Protein AF-0000000070046207 (afdb_homodimer)

InterPro domains:
  IPR000730 Proliferating cell nuclear antigen, PCNA [PR00339] (9-28)
  IPR000730 Proliferating cell nuclear antigen, PCNA [PR00339] (33-51)
  IPR000730 Proliferating cell nuclear antigen, PCNA [PR00339] (55-79)
  IPR000730 Proliferating cell nuclear antigen, PCNA [PR00339] (268-285)
  IPR000730 Proliferating cell nuclear antigen, PCNA [PTHR11352] (1-287)
  IPR000730 Proliferating cell nuclear antigen, PCNA [TIGR00590] (1-286)
  IPR022648 Proliferating cell nuclear antigen, PCNA, N-terminal [PF00705] (1-131)
  IPR022649 Proliferating cell nuclear antigen, PCNA, C-terminal [PF02747] (138-240)
  IPR046938 DNA clamp superfamily [SSF55979] (6-133)
  IPR046938 DNA clamp superfamily [SSF55979] (135-286)

Secondary structure (DSSP, 8-state):
-EEEEEEHHHHHHHHHHHHTT-SEEEEEEETTEEEEEEE-TTSSEEEEEEEEGGG-SEEEESS-EEEEEEHHHHHHHTTT--STT-EEEEEE---S-TT-GGGGEEEEEEE-TTT--EEEEEEE-B----------SS---SEEEEEEHHHHHHHHHHHHHH-SEEEEEE-SS-EEEEEE-SSEEEEEEE--SEEEESS-EEEEEEHHHHHHHGGGGGG-SEEEEEE-TTS-EEEEEE---HHHHHHHHHHHHHS-GGG-S--TTS-GGG--EEEEEEPPP------/-EEEEEEHHHHHHHHHHHHTT-SEEEEEEETTEEEEEEE-TTSSEEEEEEEEGGG-SEEEESS-EEEEEEHHHHHHHTTT--STT-EEEEEE---S-TT-GGGGEEEEEEE-TTT--EEEEEEE-B----------SS---SEEEEEEHHHHHHHHHHHHTT-SEEEEEE-SS-EEEEEE-SS-EEEEEE--SEEEESS-EEEEEEHHHHHHHGGGGGG-SEEEEEE-TTS-EEEEEE---HHHHHHHHHHHHHS-GGG-S--TTS-GGG--EEEEEEPPP------

Solvent-accessible surface area (backbone atoms only — not comparable to full-atom values): 30638 Å² total; per-residue (Å²): 69,39,39,36,27,34,48,28,46,61,53,50,52,52,45,60,44,41,49,81,51,40,56,70,47,50,39,40,36,33,82,64,28,40,35,35,66,49,57,27,93,81,65,56,36,37,40,39,37,35,39,24,49,83,64,30,85,39,75,46,34,78,52,73,45,76,47,17,36,45,38,66,58,51,51,61,70,45,63,82,57,82,44,80,79,19,43,30,37,41,36,31,56,55,52,91,62,83,82,42,76,63,50,38,37,39,38,38,38,35,45,40,78,86,80,66,47,74,47,80,44,77,44,70,49,46,91,59,84,82,73,89,72,86,68,79,82,84,72,86,46,33,23,38,37,31,36,50,16,60,60,51,33,52,50,45,51,55,37,41,75,45,17,70,40,34,35,44,32,39,41,82,76,40,39,33,43,32,22,62,32,96,54,42,31,44,32,39,42,37,70,52,76,38,72,50,43,85,43,68,46,75,46,36,31,56,25,66,55,54,49,52,59,38,56,45,29,84,61,21,71,43,30,37,41,30,38,36,91,98,45,50,33,35,42,37,30,58,53,67,47,68,73,55,48,54,53,52,56,55,45,54,79,68,50,77,74,77,68,73,53,75,66,73,80,59,56,84,85,64,52,23,32,45,33,35,35,37,54,57,58,74,77,77,76,76,126,72,38,37,36,27,34,50,27,46,60,54,48,52,53,45,60,41,40,51,80,51,39,56,70,46,51,40,40,35,32,81,65,27,41,34,35,68,48,56,27,91,82,66,58,36,36,42,38,37,34,39,23,50,83,63,33,86,38,75,47,34,79,52,75,45,75,45,17,36,45,39,65,60,53,50,62,70,45,61,83,58,82,45,80,83,21,46,31,36,41,35,31,57,55,50,91,60,82,81,42,74,62,47,37,33,40,36,36,38,36,50,42,84,85,80,68,26,38,36,45,31,38,35,52,51,45,91,60,83,81,72,90,71,86,69,80,82,86,73,85,47,33,23,36,37,30,36,51,16,61,61,52,36,52,49,46,50,55,37,42,75,46,14,70,40,32,37,45,33,38,43,81,78,41,38,33,45,32,23,61,30,96,87,50,69,52,71,48,80,42,78,48,74,39,75,50,44,83,44,70,46,77,45,37,31,56,23,68,56,54,47,52,59,39,54,48,29,83,61,20,70,45,31,38,40,30,40,37,93,96,44,50,33,35,42,36,31,56,52,67,47,67,71,56,50,52,51,52,54,53,46,55,75,70,46,81,75,79,70,73,55,78,67,72,81,60,54,82,85,63,51,24,32,45,33,38,34,37,56,57,59,77,75,78,76,77,123

Structure (mmCIF, N/CA/C/O backbone):
data_AF-0000000070046207-model_v1
#
loop_
_entity.id
_entity.type
_entity.pdbx_description
1 polymer 'Proliferating cell nuclear antigen'
#
loop_
_atom_site.group_PDB
_atom_site.id
_atom_site.type_symbol
_atom_site.label_atom_id
_atom_site.label_alt_id
_atom_site.label_comp_id
_atom_site.label_asym_id
_atom_site.label_entity_id
_atom_site.label_seq_id
_atom_site.pdbx_PDB_ins_code
_atom_site.Cartn_x
_atom_site.Cartn_y
_atom_site.Cartn_z
_atom_site.occupancy
_atom_site.B_iso_or_equiv
_atom_site.auth_seq_id
_atom_site.auth_comp_id
_atom_site.auth_asym_id
_atom_site.auth_atom_id
_atom_site.pdbx_PDB_model_num
ATOM 1 N N . MET A 1 1 ? 5.633 -36.545 -32.681 1 88.09 1 MET A N 1
ATOM 2 C CA . MET A 1 1 ? 5.521 -35.137 -33.049 1 88.09 1 MET A CA 1
ATOM 3 C C . MET A 1 1 ? 4.69 -34.371 -32.025 1 88.09 1 MET A C 1
ATOM 5 O O . MET A 1 1 ? 3.657 -34.862 -31.566 1 88.09 1 MET A O 1
ATOM 9 N N . PHE A 1 2 ? 5.173 -33.368 -31.569 1 94.48 2 PHE A N 1
ATOM 10 C CA . PHE A 1 2 ? 4.477 -32.454 -30.672 1 94.48 2 PHE A CA 1
ATOM 11 C C . PHE A 1 2 ? 4.266 -31.099 -31.337 1 94.48 2 PHE A C 1
ATOM 13 O O . PHE A 1 2 ? 5.202 -30.523 -31.894 1 94.48 2 PHE A O 1
ATOM 20 N N . GLU A 1 3 ? 2.997 -30.637 -31.349 1 96.71 3 GLU A N 1
ATOM 21 C CA . GLU A 1 3 ? 2.682 -29.296 -31.835 1 96.71 3 GLU A CA 1
ATOM 22 C C . GLU A 1 3 ? 1.488 -28.706 -31.09 1 96.71 3 GLU A C 1
ATOM 24 O O . GLU A 1 3 ? 0.528 -29.416 -30.784 1 96.71 3 GLU A O 1
ATOM 29 N N . CYS A 1 4 ? 1.61 -27.428 -30.824 1 97.51 4 CYS A N 1
ATOM 30 C CA . CYS A 1 4 ? 0.464 -26.761 -30.217 1 97.51 4 CYS A CA 1
ATOM 31 C C . CYS A 1 4 ? 0.478 -25.267 -30.52 1 97.51 4 CYS A C 1
ATOM 33 O O . CYS A 1 4 ? 1.498 -24.727 -30.953 1 97.51 4 CYS A O 1
ATOM 35 N N . THR A 1 5 ? -0.687 -24.628 -30.421 1 97.65 5 THR A N 1
ATOM 36 C CA . THR A 1 5 ? -0.874 -23.186 -30.54 1 97.65 5 THR A CA 1
ATOM 37 C C . THR A 1 5 ? -1.544 -22.623 -29.29 1 97.65 5 THR A C 1
ATOM 39 O O . THR A 1 5 ? -2.59 -23.117 -28.863 1 97.65 5 THR A O 1
ATOM 42 N N . ILE A 1 6 ? -0.882 -21.631 -28.72 1 97.01 6 ILE A N 1
ATOM 43 C CA . ILE A 1 6 ? -1.389 -21.079 -27.469 1 97.01 6 ILE A CA 1
ATOM 44 C C . ILE A 1 6 ? -1.374 -19.553 -27.534 1 97.01 6 ILE A C 1
ATOM 46 O O . ILE A 1 6 ? -0.633 -18.967 -28.327 1 97.01 6 ILE A O 1
ATOM 50 N N . GLU A 1 7 ? -2.175 -18.946 -26.728 1 95.91 7 GLU A N 1
ATOM 51 C CA . GLU A 1 7 ? -2.127 -17.493 -26.598 1 95.91 7 GLU A CA 1
ATOM 52 C C . GLU A 1 7 ? -0.784 -17.033 -26.038 1 95.91 7 GLU A C 1
ATOM 54 O O . GLU A 1 7 ? -0.375 -17.465 -24.959 1 95.91 7 GLU A O 1
ATOM 59 N N . GLY A 1 8 ? -0.175 -16.125 -26.714 1 96.64 8 GLY A N 1
ATOM 60 C CA . GLY A 1 8 ? 1.199 -15.746 -26.429 1 96.64 8 GLY A CA 1
ATOM 61 C C . GLY A 1 8 ? 1.369 -15.097 -25.068 1 96.64 8 GLY A C 1
ATOM 62 O O . GLY A 1 8 ? 2.301 -15.424 -24.33 1 96.64 8 GLY A O 1
ATOM 63 N N . LEU A 1 9 ? 0.496 -14.158 -24.757 1 96.16 9 LEU A N 1
ATOM 64 C CA . LEU A 1 9 ? 0.615 -13.449 -23.487 1 96.16 9 LEU A CA 1
ATOM 65 C C . LEU A 1 9 ? 0.421 -14.402 -22.313 1 96.16 9 LEU A C 1
ATOM 67 O O . LEU A 1 9 ? 1.082 -14.265 -21.281 1 96.16 9 LEU A O 1
ATOM 71 N N . LEU A 1 10 ? -0.532 -15.336 -22.485 1 96.53 10 LEU A N 1
ATOM 72 C CA . LEU A 1 10 ? -0.74 -16.344 -21.451 1 96.53 10 LEU A CA 1
ATOM 73 C C . LEU A 1 10 ? 0.538 -17.136 -21.198 1 96.53 10 LEU A C 1
ATOM 75 O O . LEU A 1 10 ? 0.968 -17.28 -20.051 1 96.53 10 LEU A O 1
ATOM 79 N N . LEU A 1 11 ? 1.121 -17.591 -22.23 1 97.47 11 LEU A N 1
ATOM 80 C CA . LEU A 1 11 ? 2.347 -18.374 -22.118 1 97.47 11 LEU A CA 1
ATOM 81 C C . LEU A 1 11 ? 3.472 -17.538 -21.518 1 97.47 11 LEU A C 1
ATOM 83 O O . LEU A 1 11 ? 4.18 -17.997 -20.618 1 97.47 11 LEU A O 1
ATOM 87 N N . LYS A 1 12 ? 3.627 -16.383 -22.011 1 97.67 12 LYS A N 1
ATOM 88 C CA . LYS A 1 12 ? 4.687 -15.497 -21.538 1 97.67 12 LYS A CA 1
ATOM 89 C C . LYS A 1 12 ? 4.54 -15.211 -20.046 1 97.67 12 LYS A C 1
ATOM 91 O O . LYS A 1 12 ? 5.502 -15.338 -19.286 1 97.67 12 LYS A O 1
ATOM 96 N N . ARG A 1 13 ? 3.367 -14.848 -19.625 1 97.41 13 ARG A N 1
ATOM 97 C CA . ARG A 1 13 ? 3.118 -14.534 -18.222 1 97.41 13 ARG A CA 1
ATOM 98 C C . ARG A 1 13 ? 3.326 -15.761 -17.341 1 97.41 13 ARG A C 1
ATOM 100 O O . ARG A 1 13 ? 3.829 -15.649 -16.221 1 97.41 13 ARG A O 1
ATOM 107 N N . LEU A 1 14 ? 2.897 -16.872 -17.836 1 97.63 14 LEU A N 1
ATOM 108 C CA . LEU A 1 14 ? 3.12 -18.114 -17.105 1 97.63 14 LEU A CA 1
ATOM 109 C C . LEU A 1 14 ? 4.608 -18.341 -16.86 1 97.63 14 LEU A C 1
ATOM 111 O O . LEU A 1 14 ? 5.018 -18.636 -15.735 1 97.63 14 LEU A O 1
ATOM 115 N N . MET A 1 15 ? 5.422 -18.141 -17.846 1 97.53 15 MET A N 1
ATOM 116 C CA . MET A 1 15 ? 6.863 -18.337 -17.714 1 97.53 15 MET A CA 1
ATOM 117 C C . MET A 1 15 ? 7.472 -17.288 -16.789 1 97.53 15 MET A C 1
ATOM 119 O O . MET A 1 15 ? 8.406 -17.582 -16.041 1 97.53 15 MET A O 1
ATOM 123 N N . GLU A 1 16 ? 6.97 -16.099 -16.885 1 97.45 16 GLU A N 1
ATOM 124 C CA . GLU A 1 16 ? 7.441 -15.041 -15.996 1 97.45 16 GLU A CA 1
ATOM 125 C C . GLU A 1 16 ? 7.201 -15.403 -14.533 1 97.45 16 GLU A C 1
ATOM 127 O O . GLU A 1 16 ? 8.021 -15.088 -13.668 1 97.45 16 GLU A O 1
ATOM 132 N N . CYS A 1 17 ? 6.082 -16.028 -14.239 1 96.79 17 CYS A N 1
ATOM 133 C CA . CYS A 1 17 ? 5.765 -16.453 -12.88 1 96.79 17 CYS A CA 1
ATOM 134 C C . CYS A 1 17 ? 6.717 -17.548 -12.415 1 96.79 17 CYS A C 1
ATOM 136 O O . CYS A 1 17 ? 7.078 -17.604 -11.238 1 96.79 17 CYS A O 1
ATOM 138 N N . LEU A 1 18 ? 7.144 -18.365 -13.342 1 96.34 18 LEU A N 1
ATOM 139 C CA . LEU A 1 18 ? 7.969 -19.519 -13.001 1 96.34 18 LEU A CA 1
ATOM 140 C C . LEU A 1 18 ? 9.421 -19.104 -12.784 1 96.34 18 LEU A C 1
ATOM 142 O O . LEU A 1 18 ? 10.132 -19.715 -11.983 1 96.34 18 LEU A O 1
ATOM 146 N N . LYS A 1 19 ? 9.838 -18.08 -13.476 1 95.22 19 LYS A N 1
ATOM 147 C CA . LYS A 1 19 ? 11.246 -17.696 -13.495 1 95.22 19 LYS A CA 1
ATOM 148 C C . LYS A 1 19 ? 11.739 -17.344 -12.095 1 95.22 19 LYS A C 1
ATOM 150 O O . LYS A 1 19 ? 12.935 -17.441 -11.809 1 95.22 19 LYS A O 1
ATOM 155 N N . GLU A 1 20 ? 10.8 -16.952 -11.278 1 88.31 20 GLU A N 1
ATOM 156 C CA . GLU A 1 20 ? 11.164 -16.55 -9.922 1 88.31 20 GLU A CA 1
ATOM 157 C C . GLU A 1 20 ? 11.51 -17.762 -9.062 1 88.31 20 GLU A C 1
ATOM 159 O O . GLU A 1 20 ? 12.218 -17.637 -8.061 1 88.31 20 GLU A O 1
ATOM 164 N N . MET A 1 21 ? 11.139 -18.953 -9.475 1 91.9 21 MET A N 1
ATOM 165 C CA . MET A 1 21 ? 11.25 -20.135 -8.626 1 91.9 21 MET A CA 1
ATOM 166 C C . MET A 1 21 ? 12.172 -21.173 -9.256 1 91.9 21 MET A C 1
ATOM 168 O O . MET A 1 21 ? 12.916 -21.858 -8.551 1 91.9 21 MET A O 1
ATOM 172 N N . VAL A 1 22 ? 12.098 -21.261 -10.594 1 93.87 22 VAL A N 1
ATOM 173 C CA . VAL A 1 22 ? 12.84 -22.325 -11.262 1 93.87 22 VAL A CA 1
ATOM 174 C C . VAL A 1 22 ? 13.543 -21.768 -12.498 1 93.87 22 VAL A C 1
ATOM 176 O O . VAL A 1 22 ? 13.067 -20.809 -13.111 1 93.87 22 VAL A O 1
ATOM 179 N N . THR A 1 23 ? 14.613 -22.428 -12.83 1 95.15 23 THR A N 1
ATOM 180 C CA . THR A 1 23 ? 15.363 -22.017 -14.012 1 95.15 23 THR A CA 1
ATOM 181 C C . THR A 1 23 ? 15.138 -22.994 -15.162 1 95.15 23 THR A C 1
ATOM 183 O O . THR A 1 23 ? 14.753 -22.589 -16.261 1 95.15 23 THR A O 1
ATOM 186 N N . ASP A 1 24 ? 15.386 -24.299 -14.888 1 95.49 24 ASP A N 1
ATOM 187 C CA . ASP A 1 24 ? 15.219 -25.359 -15.878 1 95.49 24 ASP A CA 1
ATOM 188 C C . ASP A 1 24 ? 14.101 -26.317 -15.473 1 95.49 24 ASP A C 1
ATOM 190 O O . ASP A 1 24 ? 14.014 -26.723 -14.312 1 95.49 24 ASP A O 1
ATOM 194 N N . VAL A 1 25 ? 13.284 -26.629 -16.453 1 94.84 25 VAL A N 1
ATOM 195 C CA . VAL A 1 25 ? 12.142 -27.479 -16.134 1 94.84 25 VAL A CA 1
ATOM 196 C C . VAL A 1 25 ? 11.918 -28.488 -17.257 1 94.84 25 VAL A C 1
ATOM 198 O O . VAL A 1 25 ? 12.405 -28.301 -18.375 1 94.84 25 VAL A O 1
ATOM 201 N N . ASN A 1 26 ? 11.165 -29.561 -16.935 1 94.53 26 ASN A N 1
ATOM 202 C CA . ASN A 1 26 ? 10.673 -30.517 -17.921 1 94.53 26 ASN A CA 1
ATOM 203 C C . ASN A 1 26 ? 9.184 -30.325 -18.194 1 94.53 26 ASN A C 1
ATOM 205 O O . ASN A 1 26 ? 8.369 -30.362 -17.271 1 94.53 26 ASN A O 1
ATOM 209 N N . LEU A 1 27 ? 8.891 -30.078 -19.401 1 95.15 27 LEU A N 1
ATOM 210 C CA . LEU A 1 27 ? 7.495 -30.139 -19.821 1 95.15 27 LEU A CA 1
ATOM 211 C C . LEU A 1 27 ? 7.115 -31.555 -20.239 1 95.15 27 LEU A C 1
ATOM 213 O O . LEU A 1 27 ? 7.736 -32.13 -21.136 1 95.15 27 LEU A O 1
ATOM 217 N N . VAL A 1 28 ? 6.132 -32.046 -19.595 1 94.69 28 VAL A N 1
ATOM 218 C CA . VAL A 1 28 ? 5.627 -33.365 -19.961 1 94.69 28 VAL A CA 1
ATOM 219 C C . VAL A 1 28 ? 4.381 -33.218 -20.832 1 94.69 28 VAL A C 1
ATOM 221 O O . VAL A 1 28 ? 3.36 -32.692 -20.382 1 94.69 28 VAL A O 1
ATOM 224 N N . CYS A 1 29 ? 4.47 -33.736 -22.078 1 95.69 29 CYS A N 1
ATOM 225 C CA . CYS A 1 29 ? 3.389 -33.579 -23.045 1 95.69 29 CYS A CA 1
ATOM 226 C C . CYS A 1 29 ? 2.786 -34.93 -23.413 1 95.69 29 CYS A C 1
ATOM 228 O O . CYS A 1 29 ? 3.514 -35.899 -23.634 1 95.69 29 CYS A O 1
ATOM 230 N N . ASN A 1 30 ? 1.501 -34.977 -23.422 1 96.04 30 ASN A N 1
ATOM 231 C CA . ASN A 1 30 ? 0.772 -36.149 -23.896 1 96.04 30 ASN A CA 1
ATOM 232 C C . ASN A 1 30 ? -0.543 -35.759 -24.563 1 96.04 30 ASN A C 1
ATOM 234 O O . ASN A 1 30 ? -0.773 -34.583 -24.853 1 96.04 30 ASN A O 1
ATOM 238 N N . ALA A 1 31 ? -1.37 -36.755 -24.842 1 95.43 31 ALA A N 1
ATOM 239 C CA . ALA A 1 31 ? -2.599 -36.514 -25.592 1 95.43 31 ALA A CA 1
ATOM 240 C C . ALA A 1 31 ? -3.549 -35.608 -24.814 1 95.43 31 ALA A C 1
ATOM 242 O O . ALA A 1 31 ? -4.432 -34.976 -25.398 1 95.43 31 ALA A O 1
ATOM 243 N N . SER A 1 32 ? -3.33 -35.5 -23.498 1 94.92 32 SER A N 1
ATOM 244 C CA . SER A 1 32 ? -4.281 -34.782 -22.656 1 94.92 32 SER A CA 1
ATOM 245 C C . SER A 1 32 ? -3.819 -33.352 -22.395 1 94.92 32 SER A C 1
ATOM 247 O O . SER A 1 32 ? -4.584 -32.53 -21.887 1 94.92 32 SER A O 1
ATOM 249 N N . GLY A 1 33 ? -2.562 -33.088 -22.702 1 96.92 33 GLY A N 1
ATOM 250 C CA . GLY A 1 33 ? -2.07 -31.735 -22.498 1 96.92 33 GLY A CA 1
ATOM 251 C C . GLY A 1 33 ? -0.634 -31.688 -22.012 1 96.92 33 GLY A C 1
ATOM 252 O O . GLY A 1 33 ? 0.157 -32.584 -22.312 1 96.92 33 GLY A O 1
ATOM 253 N N . ILE A 1 34 ? -0.269 -30.614 -21.369 1 97.01 34 ILE A N 1
ATOM 254 C CA . ILE A 1 34 ? 1.096 -30.377 -20.912 1 97.01 34 ILE A CA 1
ATOM 255 C C . ILE A 1 34 ? 1.111 -30.21 -19.395 1 97.01 34 ILE A C 1
ATOM 257 O O . ILE A 1 34 ? 0.24 -29.545 -18.828 1 97.01 34 ILE A O 1
ATOM 261 N N . SER A 1 35 ? 2.073 -30.779 -18.751 1 95.29 35 SER A N 1
ATOM 262 C CA . SER A 1 35 ? 2.229 -30.61 -17.31 1 95.29 35 SER A CA 1
ATOM 263 C C . SER A 1 35 ? 3.682 -30.332 -16.94 1 95.29 35 SER A C 1
ATOM 265 O O . SER A 1 35 ? 4.595 -30.652 -17.704 1 95.29 35 SER A O 1
ATOM 267 N N . LEU A 1 36 ? 3.831 -29.665 -15.833 1 94.11 36 LEU A N 1
ATOM 268 C CA . LEU A 1 36 ? 5.139 -29.343 -15.274 1 94.11 36 LEU A CA 1
ATOM 269 C C . LEU A 1 36 ? 5.089 -29.319 -13.75 1 94.11 36 LEU A C 1
ATOM 271 O O . LEU A 1 36 ? 4.123 -28.824 -13.165 1 94.11 36 LEU A O 1
ATOM 275 N N . ASP A 1 37 ? 5.957 -29.963 -13.099 1 92.5 37 ASP A N 1
ATOM 276 C CA . ASP A 1 37 ? 6.142 -29.815 -11.658 1 92.5 37 ASP A CA 1
ATOM 277 C C . ASP A 1 37 ? 7.621 -29.681 -11.304 1 92.5 37 ASP A C 1
ATOM 279 O O . ASP A 1 37 ? 8.476 -30.299 -11.943 1 92.5 37 ASP A O 1
ATOM 283 N N . SER A 1 38 ? 7.918 -28.857 -10.48 1 92.02 38 SER A N 1
ATOM 284 C CA . SER A 1 38 ? 9.298 -28.622 -10.07 1 92.02 38 SER A CA 1
ATOM 285 C C . SER A 1 38 ? 9.364 -27.998 -8.68 1 92.02 38 SER A C 1
ATOM 287 O O . SER A 1 38 ? 8.399 -27.379 -8.226 1 92.02 38 SER A O 1
ATOM 289 N N . MET A 1 39 ? 10.464 -28.247 -8.014 1 89.8 39 MET A N 1
ATOM 290 C CA . MET A 1 39 ? 10.726 -27.627 -6.719 1 89.8 39 MET A CA 1
ATOM 291 C C . MET A 1 39 ? 11.691 -26.454 -6.862 1 89.8 39 MET A C 1
ATOM 293 O O . MET A 1 39 ? 12.514 -26.431 -7.779 1 89.8 39 MET A O 1
ATOM 297 N N . ASP A 1 40 ? 11.509 -25.587 -5.949 1 87.3 40 ASP A N 1
ATOM 298 C CA . ASP A 1 40 ? 12.486 -24.504 -5.935 1 87.3 40 ASP A CA 1
ATOM 299 C C . ASP A 1 40 ? 13.843 -24.994 -5.434 1 87.3 40 ASP A C 1
ATOM 301 O O . ASP A 1 40 ? 13.952 -26.104 -4.908 1 87.3 40 ASP A O 1
ATOM 305 N N . GLY A 1 41 ? 14.828 -24.233 -5.605 1 83.98 41 GLY A N 1
ATOM 306 C CA . GLY A 1 41 ? 16.183 -24.626 -5.25 1 83.98 41 GLY A CA 1
ATOM 307 C C . GLY A 1 41 ? 16.329 -25.015 -3.791 1 83.98 41 GLY A C 1
ATOM 308 O O . GLY A 1 41 ? 17.158 -25.861 -3.449 1 83.98 41 GLY A O 1
ATOM 309 N N . SER A 1 42 ? 15.467 -24.517 -2.913 1 83.81 42 SER A N 1
ATOM 310 C CA . SER A 1 42 ? 15.564 -24.774 -1.48 1 83.81 42 SER A CA 1
ATOM 311 C C . SER A 1 42 ? 14.667 -25.935 -1.065 1 83.81 42 SER A C 1
ATOM 313 O O . SER A 1 42 ? 14.703 -26.373 0.087 1 83.81 42 SER A O 1
ATOM 315 N N . HIS A 1 43 ? 13.843 -26.396 -1.977 1 87.93 43 HIS A N 1
ATOM 316 C CA . HIS A 1 43 ? 12.952 -27.533 -1.776 1 87.93 43 HIS A CA 1
ATOM 317 C C . HIS A 1 43 ? 11.882 -27.218 -0.737 1 87.93 43 HIS A C 1
ATOM 319 O O . HIS A 1 43 ? 11.432 -28.109 -0.013 1 87.93 43 HIS A O 1
ATOM 325 N N . VAL A 1 44 ? 11.58 -26.003 -0.612 1 89.79 44 VAL A N 1
ATOM 326 C CA . VAL A 1 44 ? 10.567 -25.561 0.34 1 89.79 44 VAL A CA 1
ATOM 327 C C . VAL A 1 44 ? 9.237 -25.351 -0.38 1 89.79 44 VAL A C 1
ATOM 329 O O . VAL A 1 44 ? 8.17 -25.461 0.228 1 89.79 44 VAL A O 1
ATOM 332 N N . ALA A 1 45 ? 9.314 -25.102 -1.694 1 93.03 45 ALA A N 1
ATOM 333 C CA . ALA A 1 45 ? 8.122 -24.813 -2.488 1 93.03 45 ALA A CA 1
ATOM 334 C C . ALA A 1 45 ? 8.092 -25.657 -3.759 1 93.03 45 ALA A C 1
ATOM 336 O O . ALA A 1 45 ? 9.14 -25.971 -4.328 1 93.03 45 ALA A O 1
ATOM 337 N N . VAL A 1 46 ? 6.92 -26.001 -4.12 1 94 46 VAL A N 1
ATOM 338 C CA . VAL A 1 46 ? 6.692 -26.766 -5.342 1 94 46 VAL A CA 1
ATOM 339 C C . VAL A 1 46 ? 5.768 -25.987 -6.275 1 94 46 VAL A C 1
ATOM 341 O O . VAL A 1 46 ? 4.801 -25.367 -5.826 1 94 46 VAL A O 1
ATOM 344 N N . VAL A 1 47 ? 6.102 -25.98 -7.512 1 95.2 47 VAL A N 1
ATOM 345 C CA . VAL A 1 47 ? 5.208 -25.427 -8.524 1 95.2 47 VAL A CA 1
ATOM 346 C C . VAL A 1 47 ? 4.659 -26.552 -9.399 1 95.2 47 VAL A C 1
ATOM 348 O O . VAL A 1 47 ? 5.383 -27.491 -9.74 1 95.2 47 VAL A O 1
ATOM 351 N N . ASP A 1 48 ? 3.39 -26.461 -9.671 1 94.54 48 ASP A N 1
ATOM 352 C CA . ASP A 1 48 ? 2.683 -27.432 -10.501 1 94.54 48 ASP A CA 1
ATOM 353 C C . ASP A 1 48 ? 1.836 -26.734 -11.563 1 94.54 48 ASP A C 1
ATOM 355 O O . ASP A 1 48 ? 0.968 -25.921 -11.236 1 94.54 48 ASP A O 1
ATOM 359 N N . VAL A 1 49 ? 2.074 -27.001 -12.812 1 96.3 49 VAL A N 1
ATOM 360 C CA . VAL A 1 49 ? 1.311 -26.442 -13.924 1 96.3 49 VAL A CA 1
ATOM 361 C C . VAL A 1 49 ? 0.624 -27.565 -14.697 1 96.3 49 VAL A C 1
ATOM 363 O O . VAL A 1 49 ? 1.257 -28.565 -15.044 1 96.3 49 VAL A O 1
ATOM 366 N N . ARG A 1 50 ? -0.619 -27.382 -14.903 1 95.9 50 ARG A N 1
ATOM 367 C CA . ARG A 1 50 ? -1.408 -28.282 -15.74 1 95.9 50 ARG A CA 1
ATOM 368 C C . ARG A 1 50 ? -2.139 -27.511 -16.834 1 95.9 50 ARG A C 1
ATOM 370 O O . ARG A 1 50 ? -2.994 -26.672 -16.543 1 95.9 50 ARG A O 1
ATOM 377 N N . LEU A 1 51 ? -1.799 -27.836 -18.035 1 97.65 51 LEU A N 1
ATOM 378 C CA . LEU A 1 51 ? -2.457 -27.222 -19.183 1 97.65 51 LEU A CA 1
ATOM 379 C C . LEU A 1 51 ? -3.245 -28.258 -19.976 1 97.65 51 LEU A C 1
ATOM 381 O O . LEU A 1 51 ? -2.661 -29.065 -20.704 1 97.65 51 LEU A O 1
ATOM 385 N N . ALA A 1 52 ? -4.517 -28.156 -19.836 1 96.96 52 ALA A N 1
ATOM 386 C CA . ALA A 1 52 ? -5.376 -29.071 -20.582 1 96.96 52 ALA A CA 1
ATOM 387 C C . ALA A 1 52 ? -5.473 -28.659 -22.048 1 96.96 52 ALA A C 1
ATOM 389 O O . ALA A 1 52 ? -5.201 -27.508 -22.396 1 96.96 52 ALA A O 1
ATOM 390 N N . VAL A 1 53 ? -5.934 -29.563 -22.86 1 96.51 53 VAL A N 1
ATOM 391 C CA . VAL A 1 53 ? -5.951 -29.382 -24.308 1 96.51 53 VAL A CA 1
ATOM 392 C C . VAL A 1 53 ? -6.837 -28.193 -24.67 1 96.51 53 VAL A C 1
ATOM 394 O O . VAL A 1 53 ? -6.556 -27.47 -25.628 1 96.51 53 VAL A O 1
ATOM 397 N N . ASP A 1 54 ? -7.831 -27.933 -23.886 1 94.49 54 ASP A N 1
ATOM 398 C CA . ASP A 1 54 ? -8.811 -26.898 -24.199 1 94.49 54 ASP A CA 1
ATOM 399 C C . ASP A 1 54 ? -8.206 -25.504 -24.045 1 94.49 54 ASP A C 1
ATOM 401 O O . ASP A 1 54 ? -8.804 -24.512 -24.467 1 94.49 54 ASP A O 1
ATOM 405 N N . LEU A 1 55 ? -7.029 -25.425 -23.458 1 96.29 55 LEU A N 1
ATOM 406 C CA . LEU A 1 55 ? -6.368 -24.133 -23.313 1 96.29 55 LEU A CA 1
ATOM 407 C C . LEU A 1 55 ? -5.623 -23.757 -24.589 1 96.29 55 LEU A C 1
ATOM 409 O O . LEU A 1 55 ? -5.12 -22.638 -24.713 1 96.29 55 LEU A O 1
ATOM 413 N N . PHE A 1 56 ? -5.568 -24.716 -25.54 1 96.71 56 PHE A N 1
ATOM 414 C CA . PHE A 1 56 ? -4.832 -24.51 -26.782 1 96.71 56 PHE A CA 1
ATOM 415 C C . PHE A 1 56 ? -5.788 -24.343 -27.957 1 96.71 56 PHE A C 1
ATOM 417 O O . PHE A 1 56 ? -6.839 -24.985 -28.006 1 96.71 56 PHE A O 1
ATOM 424 N N . HIS A 1 57 ? -5.427 -23.525 -28.844 1 96.1 57 HIS A N 1
ATOM 425 C CA . HIS A 1 57 ? -6.182 -23.415 -30.087 1 96.1 57 HIS A CA 1
ATOM 426 C C . HIS A 1 57 ? -5.985 -24.649 -30.961 1 96.1 57 HIS A C 1
ATOM 428 O O . HIS A 1 57 ? -6.902 -25.062 -31.675 1 96.1 57 HIS A O 1
ATOM 434 N N . LYS A 1 58 ? -4.847 -25.127 -30.927 1 96.94 58 LYS A N 1
ATOM 435 C CA . LYS A 1 58 ? -4.44 -26.373 -31.571 1 96.94 58 LYS A CA 1
ATOM 436 C C . LYS A 1 58 ? -3.52 -27.185 -30.663 1 96.94 58 LYS A C 1
ATOM 438 O O . LYS A 1 58 ? -2.643 -26.628 -30.001 1 96.94 58 LYS A O 1
ATOM 443 N N . TYR A 1 59 ? -3.778 -28.536 -30.676 1 97.54 59 TYR A N 1
ATOM 444 C CA . TYR A 1 59 ? -2.922 -29.399 -29.87 1 97.54 59 TYR A CA 1
ATOM 445 C C . TYR A 1 59 ? -2.802 -30.784 -30.495 1 97.54 59 TYR A C 1
ATOM 447 O O . TYR A 1 59 ? -3.81 -31.41 -30.83 1 97.54 59 TYR A O 1
ATOM 455 N N . ARG A 1 60 ? -1.588 -31.207 -30.692 1 96.91 60 ARG A N 1
ATOM 456 C CA . ARG A 1 60 ? -1.306 -32.552 -31.186 1 96.91 60 ARG A CA 1
ATOM 457 C C . ARG A 1 60 ? -0.061 -33.129 -30.521 1 96.91 60 ARG A C 1
ATOM 459 O O . ARG A 1 60 ? 0.987 -32.481 -30.484 1 96.91 60 ARG A O 1
ATOM 466 N N . CYS A 1 61 ? -0.208 -34.229 -29.94 1 96.16 61 CYS A N 1
ATOM 467 C CA . CYS A 1 61 ? 0.907 -34.983 -29.377 1 96.16 61 CYS A CA 1
ATOM 468 C C . CYS A 1 61 ? 0.748 -36.474 -29.646 1 96.16 61 CYS A C 1
ATOM 470 O O . CYS A 1 61 ? 0.003 -37.16 -28.945 1 96.16 61 CYS A O 1
ATOM 472 N N . ASP A 1 62 ? 1.48 -37.008 -30.552 1 93.86 62 ASP A N 1
ATOM 473 C CA . ASP A 1 62 ? 1.29 -38.369 -31.044 1 93.86 62 ASP A CA 1
ATOM 474 C C . ASP A 1 62 ? 1.812 -39.393 -30.039 1 93.86 62 ASP A C 1
ATOM 476 O O . ASP A 1 62 ? 1.259 -40.488 -29.916 1 93.86 62 ASP A O 1
ATOM 480 N N . ARG A 1 63 ? 2.959 -39.067 -29.372 1 92.28 63 ARG A N 1
ATOM 481 C CA . ARG A 1 63 ? 3.546 -39.87 -28.305 1 92.28 63 ARG A CA 1
ATOM 482 C C . ARG A 1 63 ? 3.988 -38.992 -27.139 1 92.28 63 ARG A C 1
ATOM 484 O O . ARG A 1 63 ? 4.458 -37.871 -27.343 1 92.28 63 ARG A O 1
ATOM 491 N N . PRO A 1 64 ? 3.857 -39.556 -25.983 1 93.62 64 PRO A N 1
ATOM 492 C CA . PRO A 1 64 ? 4.34 -38.77 -24.845 1 93.62 64 PRO A CA 1
ATOM 493 C C . PRO A 1 64 ? 5.799 -38.346 -24.997 1 93.62 64 PRO A C 1
ATOM 495 O O . PRO A 1 64 ? 6.637 -39.147 -25.419 1 93.62 64 PRO A O 1
ATOM 498 N N . VAL A 1 65 ? 6.048 -37.102 -24.711 1 92.37 65 VAL A N 1
ATOM 499 C CA . VAL A 1 65 ? 7.41 -36.59 -24.818 1 92.37 65 VAL A CA 1
ATOM 500 C C . VAL A 1 65 ? 7.722 -35.695 -23.621 1 92.37 65 VAL A C 1
ATOM 502 O O . VAL A 1 65 ? 6.813 -35.13 -23.008 1 92.37 65 VAL A O 1
ATOM 505 N N . GLN A 1 66 ? 8.989 -35.653 -23.245 1 92.77 66 GLN A N 1
ATOM 506 C CA . GLN A 1 66 ? 9.503 -34.738 -22.231 1 92.77 66 GLN A CA 1
ATOM 507 C C . GLN A 1 66 ? 10.452 -33.713 -22.846 1 92.77 66 GLN A C 1
ATOM 509 O O . GLN A 1 66 ? 11.44 -34.08 -23.486 1 92.77 66 GLN A O 1
ATOM 514 N N . LEU A 1 67 ? 10.128 -32.459 -22.636 1 93.91 67 LEU A N 1
ATOM 515 C CA . LEU A 1 67 ? 10.938 -31.378 -23.187 1 93.91 67 LEU A CA 1
ATOM 516 C C . LEU A 1 67 ? 11.642 -30.606 -22.076 1 93.91 67 LEU A C 1
ATOM 518 O O . LEU A 1 67 ? 10.991 -29.931 -21.275 1 93.91 67 LEU A O 1
ATOM 522 N N . GLY A 1 68 ? 12.958 -30.69 -21.978 1 94.87 68 GLY A N 1
ATOM 523 C CA . GLY A 1 68 ? 13.736 -29.885 -21.05 1 94.87 68 GLY A CA 1
ATOM 524 C C . GLY A 1 68 ? 14 -28.479 -21.556 1 94.87 68 GLY A C 1
ATOM 525 O O . GLY A 1 68 ? 14.582 -28.299 -22.627 1 94.87 68 GLY A O 1
ATOM 526 N N . LEU A 1 69 ? 13.551 -27.547 -20.732 1 95.25 69 LEU A N 1
ATOM 527 C CA . LEU A 1 69 ? 13.655 -26.171 -21.205 1 95.25 69 LEU A CA 1
ATOM 528 C C . LEU A 1 69 ? 14.24 -25.268 -20.125 1 95.25 69 LEU A C 1
ATOM 530 O O . LEU A 1 69 ? 14.038 -25.507 -18.933 1 95.25 69 LEU A O 1
ATOM 534 N N . SER A 1 70 ? 14.983 -24.266 -20.594 1 96.54 70 SER A N 1
ATOM 535 C CA . SER A 1 70 ? 15.341 -23.128 -19.754 1 96.54 70 SER A CA 1
ATOM 536 C C . SER A 1 70 ? 14.254 -22.058 -19.779 1 96.54 70 SER A C 1
ATOM 538 O O . SER A 1 70 ? 13.935 -21.515 -20.839 1 96.54 70 SER A O 1
ATOM 540 N N . VAL A 1 71 ? 13.736 -21.719 -18.601 1 97.33 71 VAL A N 1
ATOM 541 C CA . VAL A 1 71 ? 12.667 -20.73 -18.512 1 97.33 71 VAL A CA 1
ATOM 542 C C . VAL A 1 71 ? 13.173 -19.375 -19.001 1 97.33 71 VAL A C 1
ATOM 544 O O . VAL A 1 71 ? 12.531 -18.73 -19.833 1 97.33 71 VAL A O 1
ATOM 547 N N . PRO A 1 72 ? 14.394 -18.949 -18.624 1 97.67 72 PRO A N 1
ATOM 548 C CA . PRO A 1 72 ? 14.908 -17.678 -19.139 1 97.67 72 PRO A CA 1
ATOM 549 C C . PRO A 1 72 ? 15.03 -17.665 -20.661 1 97.67 72 PRO A C 1
ATOM 551 O O . PRO A 1 72 ? 14.715 -16.658 -21.301 1 97.67 72 PRO A O 1
ATOM 554 N N . ASN A 1 73 ? 15.445 -18.759 -21.258 1 97.52 73 ASN A N 1
ATOM 555 C CA . ASN A 1 73 ? 15.603 -18.813 -22.708 1 97.52 73 ASN A CA 1
ATOM 556 C C . ASN A 1 73 ? 14.255 -18.761 -23.421 1 97.52 73 ASN A C 1
ATOM 558 O O . ASN A 1 73 ? 14.126 -18.124 -24.468 1 97.52 73 ASN A O 1
ATOM 562 N N . LEU A 1 74 ? 13.375 -19.458 -22.863 1 97.84 74 LEU A N 1
ATOM 563 C CA . LEU A 1 74 ? 12.041 -19.406 -23.452 1 97.84 74 LEU A CA 1
ATOM 564 C C . LEU A 1 74 ? 11.473 -17.992 -23.386 1 97.84 74 LEU A C 1
ATOM 566 O O . LEU A 1 74 ? 10.867 -17.516 -24.349 1 97.84 74 LEU A O 1
ATOM 570 N N . LEU A 1 75 ? 11.684 -17.346 -22.262 1 98.06 75 LEU A N 1
ATOM 571 C CA . LEU A 1 75 ? 11.215 -15.973 -22.111 1 98.06 75 LEU A CA 1
ATOM 572 C C . LEU A 1 75 ? 11.886 -15.055 -23.128 1 98.06 75 LEU A C 1
ATOM 574 O O . LEU A 1 75 ? 11.242 -14.162 -23.684 1 98.06 75 LEU A O 1
ATOM 578 N N . LEU A 1 76 ? 13.154 -15.29 -23.361 1 97.9 76 LEU A N 1
ATOM 579 C CA . LEU A 1 76 ? 13.864 -14.533 -24.386 1 97.9 76 LEU A CA 1
ATOM 580 C C . LEU A 1 76 ? 13.216 -14.729 -25.753 1 97.9 76 LEU A C 1
ATOM 582 O O . LEU A 1 76 ? 13.031 -13.766 -26.501 1 97.9 76 LEU A O 1
ATOM 586 N N . ALA A 1 77 ? 12.819 -15.904 -26.045 1 97.93 77 ALA A N 1
ATOM 587 C CA . ALA A 1 77 ? 12.199 -16.225 -27.328 1 97.93 77 ALA A CA 1
ATOM 588 C C . ALA A 1 77 ? 10.815 -15.592 -27.442 1 97.93 77 ALA A C 1
ATOM 590 O O . ALA A 1 77 ? 10.341 -15.316 -28.547 1 97.93 77 ALA A O 1
ATOM 591 N N . LEU A 1 78 ? 10.188 -15.322 -26.329 1 97.48 78 LEU A N 1
ATOM 592 C CA . LEU A 1 78 ? 8.817 -14.823 -26.322 1 97.48 78 LEU A CA 1
ATOM 593 C C . LEU A 1 78 ? 8.793 -13.3 -26.243 1 97.48 78 LEU A C 1
ATOM 595 O O . LEU A 1 78 ? 7.722 -12.696 -26.144 1 97.48 78 LEU A O 1
ATOM 599 N N . GLN A 1 79 ? 9.884 -12.658 -26.281 1 96.06 79 GLN A N 1
ATOM 600 C CA . GLN A 1 79 ? 10.019 -11.213 -26.125 1 96.06 79 GLN A CA 1
ATOM 601 C C . GLN A 1 79 ? 9.154 -10.468 -27.137 1 96.06 79 GLN A C 1
ATOM 603 O O . GLN A 1 79 ? 8.603 -9.408 -26.83 1 96.06 79 GLN A O 1
ATOM 608 N N . PRO A 1 80 ? 8.88 -10.982 -28.326 1 94.89 80 PRO A N 1
ATOM 609 C CA . PRO A 1 80 ? 8.106 -10.235 -29.32 1 94.89 80 PRO A CA 1
ATOM 610 C C . PRO A 1 80 ? 6.611 -10.211 -29.007 1 94.89 80 PRO A C 1
ATOM 612 O O . PRO A 1 80 ? 5.854 -9.481 -29.652 1 94.89 80 PRO A O 1
ATOM 615 N N . VAL A 1 81 ? 6.188 -11.05 -28.107 1 95.31 81 VAL A N 1
ATOM 616 C CA . VAL A 1 81 ? 4.773 -11.102 -27.756 1 95.31 81 VAL A CA 1
ATOM 617 C C . VAL A 1 81 ? 4.381 -9.834 -27 1 95.31 81 VAL A C 1
ATOM 619 O O . VAL A 1 81 ? 4.857 -9.596 -25.887 1 95.31 81 VAL A O 1
ATOM 622 N N . LYS A 1 82 ? 3.53 -9.037 -27.567 1 89.19 82 LYS A N 1
ATOM 623 C CA . LYS A 1 82 ? 3.177 -7.76 -26.951 1 89.19 82 LYS A CA 1
ATOM 624 C C . LYS A 1 82 ? 1.663 -7.603 -26.839 1 89.19 82 LYS A C 1
ATOM 626 O O . LYS A 1 82 ? 1.174 -6.81 -26.032 1 89.19 82 LYS A O 1
ATOM 631 N N . SER A 1 83 ? 0.907 -8.367 -27.637 1 89.25 83 SER A N 1
ATOM 632 C CA . SER A 1 83 ? -0.541 -8.199 -27.689 1 89.25 83 SER A CA 1
ATOM 633 C C . SER A 1 83 ? -1.261 -9.453 -27.204 1 89.25 83 SER A C 1
ATOM 635 O O . SER A 1 83 ? -0.739 -10.562 -27.33 1 89.25 83 SER A O 1
ATOM 637 N N . ALA A 1 84 ? -2.434 -9.245 -26.728 1 88.39 84 ALA A N 1
ATOM 638 C CA . ALA A 1 84 ? -3.258 -10.355 -26.257 1 88.39 84 ALA A CA 1
ATOM 639 C C . ALA A 1 84 ?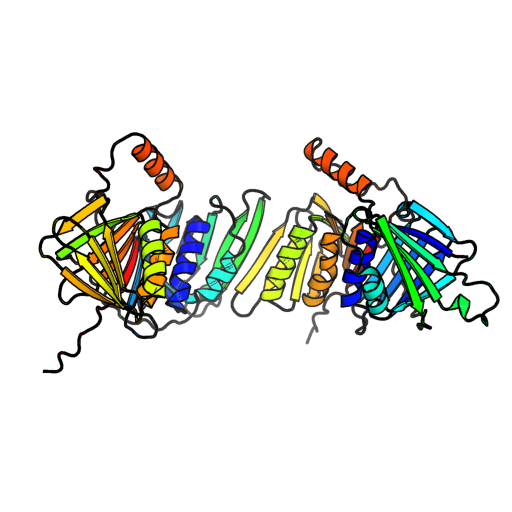 -3.705 -11.237 -27.419 1 88.39 84 ALA A C 1
ATOM 641 O O . ALA A 1 84 ? -4.095 -12.39 -27.218 1 88.39 84 ALA A O 1
ATOM 642 N N . GLU A 1 85 ? -3.577 -10.741 -28.584 1 90.57 85 GLU A N 1
ATOM 643 C CA . GLU A 1 85 ? -4.049 -11.455 -29.766 1 90.57 85 GLU A CA 1
ATOM 644 C C . GLU A 1 85 ? -2.942 -12.314 -30.371 1 90.57 85 GLU A C 1
ATOM 646 O O . GLU A 1 85 ? -3.191 -13.107 -31.281 1 90.57 85 GLU A O 1
ATOM 651 N N . THR A 1 86 ? -1.811 -12.15 -29.836 1 94.87 86 THR A N 1
ATOM 652 C CA . THR A 1 86 ? -0.681 -12.882 -30.397 1 94.87 86 THR A CA 1
ATOM 653 C C . THR A 1 86 ? -0.796 -14.372 -30.089 1 94.87 86 THR A C 1
ATOM 655 O O . THR A 1 86 ? -1.047 -14.758 -28.945 1 94.87 86 THR A O 1
ATOM 658 N N . LEU A 1 87 ? -0.634 -15.189 -31.153 1 95.27 87 LEU A N 1
ATOM 659 C CA . LEU A 1 87 ? -0.572 -16.639 -31.005 1 95.27 87 LEU A CA 1
ATOM 660 C C . LEU A 1 87 ? 0.861 -17.139 -31.153 1 95.27 87 LEU A C 1
ATOM 662 O O . LEU A 1 87 ? 1.64 -16.584 -31.932 1 95.27 87 LEU A O 1
ATOM 666 N N . VAL A 1 88 ? 1.13 -18.164 -30.369 1 97.16 88 VAL A N 1
ATOM 667 C CA . VAL A 1 88 ? 2.445 -18.794 -30.422 1 97.16 88 VAL A CA 1
ATOM 668 C C . VAL A 1 88 ? 2.3 -20.262 -30.817 1 97.16 88 VAL A C 1
ATOM 670 O O . VAL A 1 88 ? 1.549 -21.01 -30.187 1 97.16 88 VAL A O 1
ATOM 673 N N . HIS A 1 89 ? 3.026 -20.629 -31.856 1 97.48 89 HIS A N 1
ATOM 674 C CA . HIS A 1 89 ? 3.051 -22.008 -32.328 1 97.48 89 HIS A CA 1
ATOM 675 C C . HIS A 1 89 ? 4.327 -22.718 -31.887 1 97.48 89 HIS A C 1
ATOM 677 O O . HIS A 1 89 ? 5.432 -22.27 -32.2 1 97.48 89 HIS A O 1
ATOM 683 N N . LEU A 1 90 ? 4.155 -23.768 -31.12 1 97.21 90 LEU A N 1
ATOM 684 C CA . LEU A 1 90 ? 5.274 -24.583 -30.659 1 97.21 90 LEU A CA 1
ATOM 685 C C . LEU A 1 90 ? 5.273 -25.944 -31.346 1 97.21 90 LEU A C 1
ATOM 687 O O . LEU A 1 90 ? 4.217 -26.558 -31.516 1 97.21 90 LEU A O 1
ATOM 691 N N . SER A 1 91 ? 6.48 -26.408 -31.721 1 96.23 91 SER A N 1
ATOM 692 C CA . SER A 1 91 ? 6.568 -27.738 -32.313 1 96.23 91 SER A CA 1
ATOM 693 C C . SER A 1 91 ? 7.932 -28.37 -32.055 1 96.23 91 SER A C 1
ATOM 695 O O . SER A 1 91 ? 8.928 -27.662 -31.888 1 96.23 91 SER A O 1
ATOM 697 N N . SER A 1 92 ? 7.964 -29.652 -31.884 1 93.86 92 SER A N 1
ATOM 698 C CA . SER A 1 92 ? 9.174 -30.457 -31.751 1 93.86 92 SER A CA 1
ATOM 699 C C . SER A 1 92 ? 8.998 -31.83 -32.392 1 93.86 92 SER A C 1
ATOM 701 O O . SER A 1 92 ? 7.931 -32.438 -32.287 1 93.86 92 SER A O 1
ATOM 703 N N . LEU A 1 93 ? 10.003 -32.292 -33.195 1 81.8 93 LEU A N 1
ATOM 704 C CA . LEU A 1 93 ? 9.956 -33.579 -33.88 1 81.8 93 LEU A CA 1
ATOM 705 C C . LEU A 1 93 ? 10.506 -34.689 -32.99 1 81.8 93 LEU A C 1
ATOM 707 O O . LEU A 1 93 ? 10.783 -35.792 -33.466 1 81.8 93 LEU A O 1
ATOM 711 N N . HIS A 1 94 ? 10.396 -34.54 -31.581 1 66.58 94 HIS A N 1
ATOM 712 C CA . HIS A 1 94 ? 11.025 -35.504 -30.685 1 66.58 94 HIS A CA 1
ATOM 713 C C . HIS A 1 94 ? 10.725 -36.936 -31.118 1 66.58 94 HIS A C 1
ATOM 715 O O . HIS A 1 94 ? 9.603 -37.418 -30.947 1 66.58 94 HIS A O 1
ATOM 721 N N . GLY A 1 95 ? 11.033 -37.404 -32.326 1 55.69 95 GLY A N 1
ATOM 722 C CA . GLY A 1 95 ? 10.848 -38.769 -32.792 1 55.69 95 GLY A CA 1
ATOM 723 C C . GLY A 1 95 ? 11.744 -39.768 -32.085 1 55.69 95 GLY A C 1
ATOM 724 O O . GLY A 1 95 ? 12.518 -39.398 -31.2 1 55.69 95 GLY A O 1
ATOM 725 N N . ASP A 1 96 ? 11.471 -41.138 -32.166 1 50.59 96 ASP A N 1
ATOM 726 C CA . ASP A 1 96 ? 12.135 -42.32 -31.624 1 50.59 96 ASP A CA 1
ATOM 727 C C . ASP A 1 96 ? 13.649 -42.227 -31.8 1 50.59 96 ASP A C 1
ATOM 729 O O . ASP A 1 96 ? 14.395 -43.035 -31.242 1 50.59 96 ASP A O 1
ATOM 733 N N . ASP A 1 97 ? 14.072 -41.606 -32.832 1 49.31 97 ASP A N 1
ATOM 734 C CA . ASP A 1 97 ? 15.501 -41.783 -33.072 1 49.31 97 ASP A CA 1
ATOM 735 C C . ASP A 1 97 ? 16.317 -40.726 -32.331 1 49.31 97 ASP A C 1
ATOM 737 O O . ASP A 1 97 ? 16.277 -39.545 -32.683 1 49.31 97 ASP A O 1
ATOM 741 N N . GLU A 1 98 ? 16.643 -40.93 -31.029 1 52.19 98 GLU A N 1
ATOM 742 C CA . GLU A 1 98 ? 17.37 -40.169 -30.016 1 52.19 98 GLU A CA 1
ATOM 743 C C . GLU A 1 98 ? 18.533 -39.399 -30.634 1 52.19 98 GLU A C 1
ATOM 745 O O . GLU A 1 98 ? 19.104 -38.511 -29.998 1 52.19 98 GLU A O 1
ATOM 750 N N . ASP A 1 99 ? 18.981 -39.84 -31.746 1 52.61 99 ASP A N 1
ATOM 751 C CA . ASP A 1 99 ? 20.291 -39.381 -32.197 1 52.61 99 ASP A CA 1
ATOM 752 C C . ASP A 1 99 ? 20.161 -38.177 -33.127 1 52.61 99 ASP A C 1
ATOM 754 O O . ASP A 1 99 ? 21.162 -37.666 -33.632 1 52.61 99 ASP A O 1
ATOM 758 N N . ASP A 1 100 ? 18.896 -37.759 -33.362 1 58.35 100 ASP A N 1
ATOM 759 C CA . ASP A 1 100 ? 18.845 -36.704 -34.369 1 58.35 100 ASP A CA 1
ATOM 760 C C . ASP A 1 100 ? 18.8 -35.324 -33.717 1 58.35 100 ASP A C 1
ATOM 762 O O . ASP A 1 100 ? 18.049 -35.106 -32.765 1 58.35 100 ASP A O 1
ATOM 766 N N . GLU A 1 101 ? 19.801 -34.446 -34.013 1 60.75 101 GLU A N 1
ATOM 767 C CA . GLU A 1 101 ? 19.949 -33.063 -33.57 1 60.75 101 GLU A CA 1
ATOM 768 C C . GLU A 1 101 ? 18.607 -32.336 -33.575 1 60.75 101 GLU A C 1
ATOM 770 O O . GLU A 1 101 ? 18.371 -31.452 -32.748 1 60.75 101 GLU A O 1
ATOM 775 N N . GLU A 1 102 ? 17.768 -32.749 -34.473 1 59.63 102 GLU A N 1
ATOM 776 C CA . GLU A 1 102 ? 16.48 -32.082 -34.632 1 59.63 102 GLU A CA 1
ATOM 777 C C . GLU A 1 102 ? 15.566 -32.355 -33.441 1 59.63 102 GLU A C 1
ATOM 779 O O . GLU A 1 102 ? 14.682 -31.553 -33.133 1 59.63 102 GLU A O 1
ATOM 784 N N . ASP A 1 103 ? 15.861 -33.481 -32.731 1 68.6 103 ASP A N 1
ATOM 785 C CA . ASP A 1 103 ? 15.037 -33.878 -31.594 1 68.6 103 ASP A CA 1
ATOM 786 C C . ASP A 1 103 ? 15.386 -33.062 -30.351 1 68.6 103 ASP A C 1
ATOM 788 O O . ASP A 1 103 ? 14.742 -33.202 -29.309 1 68.6 103 ASP A O 1
ATOM 792 N N . THR A 1 104 ? 16.275 -32.057 -30.629 1 84.6 104 THR A N 1
ATOM 793 C CA . THR A 1 104 ? 16.763 -31.307 -29.477 1 84.6 104 THR A CA 1
ATOM 794 C C . THR A 1 104 ? 16.392 -29.832 -29.596 1 84.6 104 THR A C 1
ATOM 796 O O . THR A 1 104 ? 17.035 -28.973 -28.988 1 84.6 104 THR A O 1
ATOM 799 N N . ILE A 1 105 ? 15.416 -29.542 -30.488 1 93.47 105 ILE A N 1
ATOM 800 C CA . ILE A 1 105 ? 15.064 -28.143 -30.706 1 93.47 105 ILE A CA 1
ATOM 801 C C . ILE A 1 105 ? 13.556 -27.96 -30.55 1 93.47 105 ILE A C 1
ATOM 803 O O . ILE A 1 105 ? 12.771 -28.773 -31.044 1 93.47 105 ILE A O 1
ATOM 807 N N . LEU A 1 106 ? 13.14 -26.969 -29.881 1 95.85 106 LEU A N 1
ATOM 808 C CA . LEU A 1 106 ? 11.766 -26.479 -29.883 1 95.85 106 LEU A CA 1
ATOM 809 C C . LEU A 1 106 ? 11.606 -25.312 -30.851 1 95.85 106 LEU A C 1
ATOM 811 O O . LEU A 1 106 ? 12.278 -24.287 -30.71 1 95.85 106 LEU A O 1
ATOM 815 N N . HIS A 1 107 ? 10.747 -25.501 -31.816 1 96.8 107 HIS A N 1
ATOM 816 C CA . HIS A 1 107 ? 10.47 -24.442 -32.781 1 96.8 107 HIS A CA 1
ATOM 817 C C . HIS A 1 107 ? 9.312 -23.564 -32.318 1 96.8 107 HIS A C 1
ATOM 819 O O . HIS A 1 107 ? 8.265 -24.073 -31.913 1 96.8 107 HIS A O 1
ATOM 825 N N . ILE A 1 108 ? 9.551 -22.254 -32.404 1 97.88 108 ILE A N 1
ATOM 826 C CA . ILE A 1 108 ? 8.548 -21.289 -31.97 1 97.88 108 ILE A CA 1
ATOM 827 C C . ILE A 1 108 ? 8.259 -20.302 -33.099 1 97.88 108 ILE A C 1
ATOM 829 O O . ILE A 1 108 ? 9.171 -19.643 -33.604 1 97.88 108 ILE A O 1
ATOM 833 N N . ASN A 1 109 ? 7.043 -20.214 -33.473 1 97.67 109 ASN A N 1
ATOM 834 C CA . ASN A 1 109 ? 6.587 -19.242 -34.46 1 97.67 109 ASN A CA 1
ATOM 835 C C . ASN A 1 109 ? 5.559 -18.282 -33.869 1 97.67 109 ASN A C 1
ATOM 837 O O . ASN A 1 109 ? 4.599 -18.712 -33.227 1 97.67 109 ASN A O 1
ATOM 841 N N . ILE A 1 110 ? 5.829 -16.958 -34.013 1 97.07 110 ILE A N 1
ATOM 842 C CA . ILE A 1 110 ? 4.955 -15.912 -33.491 1 97.07 110 ILE A CA 1
ATOM 843 C C . ILE A 1 110 ? 4.501 -15.002 -34.63 1 97.07 110 ILE A C 1
ATOM 845 O O . ILE A 1 110 ? 5.321 -14.541 -35.429 1 97.07 110 ILE A O 1
ATOM 849 N N . GLU A 1 111 ? 3.246 -14.825 -34.676 1 89.66 111 GLU A N 1
ATOM 850 C CA . GLU A 1 111 ? 2.725 -13.881 -35.66 1 89.66 111 GLU A CA 1
ATOM 851 C C . GLU A 1 111 ? 2.262 -12.589 -34.995 1 89.66 111 GLU A C 1
ATOM 853 O O . GLU A 1 111 ? 1.488 -12.621 -34.036 1 89.66 111 GLU A O 1
ATOM 858 N N . ASP A 1 112 ? 2.791 -11.532 -35.383 1 81.8 112 ASP A N 1
ATOM 859 C CA . ASP A 1 112 ? 2.364 -10.215 -34.92 1 81.8 112 ASP A CA 1
ATOM 860 C C . ASP A 1 112 ? 1.06 -9.793 -35.592 1 81.8 112 ASP A C 1
ATOM 862 O O . ASP A 1 112 ? 1.023 -9.572 -36.804 1 81.8 112 ASP A O 1
ATOM 866 N N . PRO A 1 113 ? 0.021 -9.727 -34.849 1 83.21 113 PRO A N 1
ATOM 867 C CA . PRO A 1 113 ? -1.253 -9.401 -35.495 1 83.21 113 PRO A CA 1
ATOM 868 C C . PRO A 1 113 ? -1.286 -7.978 -36.05 1 83.21 113 PRO A C 1
ATOM 870 O O . PRO A 1 113 ? -2.075 -7.681 -36.95 1 83.21 113 PRO A O 1
ATOM 873 N N . GLU A 1 114 ? -0.521 -7.039 -35.54 1 83.52 114 GLU A N 1
ATOM 874 C CA . GLU A 1 114 ? -0.524 -5.643 -35.967 1 83.52 114 GLU A CA 1
ATOM 875 C C . GLU A 1 114 ? 0.248 -5.463 -37.271 1 83.52 114 GLU A C 1
ATOM 877 O O . GLU A 1 114 ? -0.273 -4.897 -38.234 1 83.52 114 GLU A O 1
ATOM 882 N N . SER A 1 115 ? 1.409 -5.891 -37.297 1 82.65 115 SER A N 1
ATOM 883 C CA . SER A 1 115 ? 2.275 -5.663 -38.449 1 82.65 115 SER A CA 1
ATOM 884 C C . SER A 1 115 ? 2.129 -6.777 -39.48 1 82.65 115 SER A C 1
ATOM 886 O O . SER A 1 115 ? 2.447 -6.588 -40.656 1 82.65 115 SER A O 1
ATOM 888 N N . GLY A 1 116 ? 1.677 -7.941 -39.103 1 85.25 116 GLY A N 1
ATOM 889 C CA . GLY A 1 116 ? 1.666 -9.11 -39.968 1 85.25 116 GLY A CA 1
ATOM 890 C C . GLY A 1 116 ? 3.009 -9.812 -40.039 1 85.25 116 GLY A C 1
ATOM 891 O O . GLY A 1 116 ? 3.141 -10.844 -40.7 1 85.25 116 GLY A O 1
ATOM 892 N N . ASP A 1 117 ? 3.988 -9.262 -39.278 1 88.39 117 ASP A N 1
ATOM 893 C CA . ASP A 1 117 ? 5.312 -9.876 -39.248 1 88.39 117 ASP A CA 1
ATOM 894 C C . ASP A 1 117 ? 5.286 -11.198 -38.484 1 88.39 117 ASP A C 1
ATOM 896 O O . ASP A 1 117 ? 4.405 -11.423 -37.652 1 88.39 117 ASP A O 1
ATOM 900 N N . THR A 1 118 ? 6.201 -12.089 -38.994 1 93.45 118 THR A N 1
ATOM 901 C CA . THR A 1 118 ? 6.319 -13.383 -38.332 1 93.45 118 THR A CA 1
ATOM 902 C C . THR A 1 118 ? 7.706 -13.553 -37.72 1 93.45 118 THR A C 1
ATOM 904 O O . THR A 1 118 ? 8.706 -13.142 -38.312 1 93.45 118 THR A O 1
ATOM 907 N N . TRP A 1 119 ? 7.79 -14.081 -36.512 1 95.89 119 TRP A N 1
ATOM 908 C CA . TRP A 1 119 ? 9.031 -14.464 -35.847 1 95.89 119 TRP A CA 1
ATOM 909 C C . TRP A 1 119 ? 9.195 -15.98 -35.831 1 95.89 119 TRP A C 1
ATOM 911 O O . TRP A 1 119 ? 8.236 -16.712 -35.573 1 95.89 119 TRP A O 1
ATOM 921 N N . SER A 1 120 ? 10.361 -16.408 -36.151 1 97.03 120 SER A N 1
ATOM 922 C CA . SER A 1 120 ? 10.731 -17.814 -36.02 1 97.03 120 SER A CA 1
ATOM 923 C C . SER A 1 120 ? 11.915 -17.988 -35.075 1 97.03 120 SER A C 1
ATOM 925 O O . SER A 1 120 ? 12.974 -17.393 -35.283 1 97.03 120 SER A O 1
ATOM 927 N N . MET A 1 121 ? 11.762 -18.699 -34.029 1 97 121 MET A N 1
ATOM 928 C CA . MET A 1 121 ? 12.798 -18.932 -33.027 1 97 121 MET A CA 1
ATOM 929 C C . MET A 1 121 ? 13.046 -20.424 -32.837 1 97 121 MET A C 1
ATOM 931 O O . MET A 1 121 ? 12.142 -21.238 -33.035 1 97 121 MET A O 1
ATOM 935 N N . GLU A 1 122 ? 14.262 -20.7 -32.51 1 96.32 122 GLU A N 1
ATOM 936 C CA . GLU A 1 122 ? 14.646 -22.047 -32.099 1 96.32 122 GLU A CA 1
ATOM 937 C C . GLU A 1 122 ? 15.271 -22.043 -30.707 1 96.32 122 GLU A C 1
ATOM 939 O O . GLU A 1 122 ? 16.217 -21.296 -30.448 1 96.32 122 GLU A O 1
ATOM 944 N N . VAL A 1 123 ? 14.711 -22.874 -29.872 1 96.45 123 VAL A N 1
ATOM 945 C CA . VAL A 1 123 ? 15.249 -23.005 -28.521 1 96.45 123 VAL A CA 1
ATOM 946 C C . VAL A 1 123 ? 15.81 -24.411 -28.323 1 96.45 123 VAL A C 1
ATOM 948 O O . VAL A 1 123 ? 15.119 -25.402 -28.568 1 96.45 123 VAL A O 1
ATOM 951 N N . ARG A 1 124 ? 17.048 -24.448 -27.912 1 95.02 124 ARG A N 1
ATOM 952 C CA . ARG A 1 124 ? 17.67 -25.744 -27.662 1 95.02 124 ARG A CA 1
ATOM 953 C C . ARG A 1 124 ? 17.099 -26.392 -26.405 1 95.02 124 ARG A C 1
ATOM 955 O O . ARG A 1 124 ? 16.957 -25.736 -25.371 1 95.02 124 ARG A O 1
ATOM 962 N N . LEU A 1 125 ? 16.784 -27.669 -26.534 1 94.81 125 LEU A N 1
ATOM 963 C CA . LEU A 1 125 ? 16.262 -28.423 -25.4 1 94.81 125 LEU A CA 1
ATOM 964 C C . LEU A 1 125 ? 17.396 -28.912 -24.504 1 94.81 125 LEU A C 1
ATOM 966 O O . LEU A 1 125 ? 18.521 -29.105 -24.97 1 94.81 125 LEU A O 1
ATOM 970 N N . LEU A 1 126 ? 17.062 -29.029 -23.241 1 93.22 126 LEU A N 1
ATOM 971 C CA . LEU A 1 126 ? 18.045 -29.426 -22.239 1 93.22 126 LEU A CA 1
ATOM 972 C C . LEU A 1 126 ? 17.745 -30.824 -21.708 1 93.22 126 LEU A C 1
ATOM 974 O O . LEU A 1 126 ? 16.628 -31.323 -21.859 1 93.22 126 LEU A O 1
ATOM 978 N N . ASP A 1 127 ? 18.783 -31.408 -21.233 1 91.12 127 ASP A N 1
ATOM 979 C CA . ASP A 1 127 ? 18.612 -32.612 -20.424 1 91.12 127 ASP A CA 1
ATOM 980 C C . ASP A 1 127 ? 18.463 -32.263 -18.945 1 91.12 127 ASP A C 1
ATOM 982 O O . ASP A 1 127 ? 19.456 -32.024 -18.255 1 91.12 127 ASP A O 1
ATOM 986 N N . VAL A 1 128 ? 17.264 -32.154 -18.531 1 89.52 128 VAL A N 1
ATOM 987 C CA . VAL A 1 128 ? 16.989 -31.754 -17.155 1 89.52 128 VAL A CA 1
ATOM 988 C C . VAL A 1 128 ? 16.71 -32.991 -16.303 1 89.52 128 VAL A C 1
ATOM 990 O O . VAL A 1 128 ? 15.911 -33.848 -16.685 1 89.52 128 VAL A O 1
ATOM 993 N N . GLU A 1 129 ? 17.397 -33.086 -15.256 1 84.27 129 GLU A N 1
ATOM 994 C CA . GLU A 1 129 ? 17.17 -34.211 -14.353 1 84.27 129 GLU A CA 1
ATOM 995 C C . GLU A 1 129 ? 15.787 -34.133 -13.713 1 84.27 129 GLU A C 1
ATOM 997 O O . GLU A 1 129 ? 15.341 -33.055 -13.314 1 84.27 129 GLU A O 1
ATOM 1002 N N . SER A 1 130 ? 15.061 -35.238 -13.868 1 75.23 130 SER A N 1
ATOM 1003 C CA . SER A 1 130 ? 13.703 -35.265 -13.336 1 75.23 130 SER A CA 1
ATOM 1004 C C . SER A 1 130 ? 13.698 -35.595 -11.847 1 75.23 130 SER A C 1
ATOM 1006 O O . SER A 1 130 ? 14.44 -36.471 -11.398 1 75.23 130 SER A O 1
ATOM 1008 N N . GLU A 1 131 ? 13.269 -34.551 -11.071 1 71.81 131 GLU A N 1
ATOM 1009 C CA . GLU A 1 131 ? 13.008 -34.908 -9.679 1 71.81 131 GLU A CA 1
ATOM 1010 C C . GLU A 1 131 ? 11.591 -35.447 -9.505 1 71.81 131 GLU A C 1
ATOM 1012 O O . GLU A 1 131 ? 10.648 -34.937 -10.114 1 71.81 131 GLU A O 1
ATOM 1017 N N . GLN A 1 132 ? 11.476 -36.682 -9.127 1 63.88 132 GLN A N 1
ATOM 1018 C CA . GLN A 1 132 ? 10.14 -37.224 -8.903 1 63.88 132 GLN A CA 1
ATOM 1019 C C . GLN A 1 132 ? 9.442 -36.508 -7.749 1 63.88 132 GLN A C 1
ATOM 1021 O O . GLN A 1 132 ? 9.886 -36.589 -6.602 1 63.88 132 GLN A O 1
ATOM 1026 N N . LEU A 1 133 ? 8.642 -35.486 -8.115 1 68.34 133 LEU A N 1
ATOM 1027 C CA . LEU A 1 133 ? 7.893 -34.785 -7.078 1 68.34 133 LEU A CA 1
ATOM 1028 C C . LEU A 1 133 ? 6.504 -35.391 -6.906 1 68.34 133 LEU A C 1
ATOM 1030 O O . LEU A 1 133 ? 5.879 -35.806 -7.885 1 68.34 133 LEU A O 1
ATOM 1034 N N . GLU A 1 134 ? 6.256 -35.928 -5.713 1 61.37 134 GLU A N 1
ATOM 1035 C CA . GLU A 1 134 ? 4.887 -36.357 -5.444 1 61.37 134 GLU A CA 1
ATOM 1036 C C . GLU A 1 134 ? 3.992 -35.168 -5.109 1 61.37 134 GLU A C 1
ATOM 1038 O O . GLU A 1 134 ? 4.114 -34.576 -4.034 1 61.37 134 GLU A O 1
ATOM 1043 N N . VAL A 1 135 ? 3.422 -34.56 -6.114 1 63.64 135 VAL A N 1
ATOM 1044 C CA . VAL A 1 135 ? 2.414 -33.537 -5.856 1 63.64 135 VAL A CA 1
ATOM 1045 C C . VAL A 1 135 ? 1.091 -34.198 -5.48 1 63.64 135 VAL A C 1
ATOM 1047 O O . VAL A 1 135 ? 0.645 -35.134 -6.147 1 63.64 135 VAL A O 1
ATOM 1050 N N . PRO A 1 136 ? 0.675 -33.94 -4.225 1 58.66 136 PRO A N 1
ATOM 1051 C C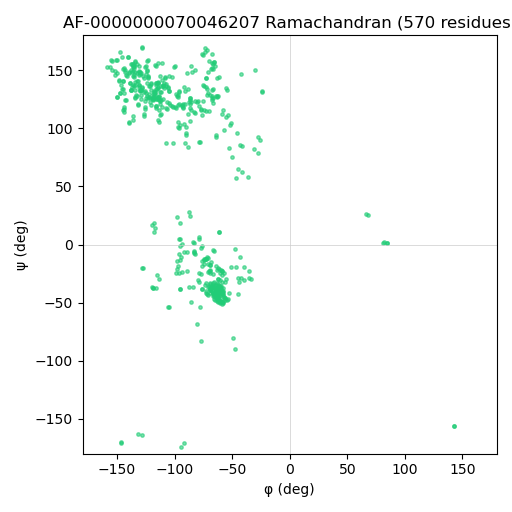A . PRO A 1 136 ? -0.605 -34.561 -3.876 1 58.66 136 PRO A CA 1
ATOM 1052 C C . PRO A 1 136 ? -1.714 -34.224 -4.869 1 58.66 136 PRO A C 1
ATOM 1054 O O . PRO A 1 136 ? -1.797 -33.09 -5.347 1 58.66 136 PRO A O 1
ATOM 1057 N N . GLU A 1 137 ? -2.257 -35.107 -5.699 1 57.63 137 GLU A N 1
ATOM 1058 C CA . GLU A 1 137 ? -3.309 -34.858 -6.681 1 57.63 137 GLU A CA 1
ATOM 1059 C C . GLU A 1 137 ? -4.483 -34.111 -6.054 1 57.63 137 GLU A C 1
ATOM 1061 O O . GLU A 1 137 ? -4.928 -33.089 -6.581 1 57.63 137 GLU A O 1
ATOM 1066 N N . HIS A 1 138 ? -5.364 -34.822 -5.342 1 60.46 138 HIS A N 1
ATOM 1067 C CA . HIS A 1 138 ? -6.582 -34.236 -4.793 1 60.46 138 HIS A CA 1
ATOM 1068 C C . HIS A 1 138 ? -6.482 -34.077 -3.279 1 60.46 138 HIS A C 1
ATOM 1070 O O . HIS A 1 138 ? -6.42 -35.069 -2.549 1 60.46 138 HIS A O 1
ATOM 1076 N N . THR A 1 139 ? -5.861 -32.803 -2.898 1 67.16 139 THR A N 1
ATOM 1077 C CA . THR A 1 139 ? -5.821 -32.658 -1.447 1 67.16 139 THR A CA 1
ATOM 1078 C C . THR A 1 139 ? -7.007 -31.834 -0.953 1 67.16 139 THR A C 1
ATOM 1080 O O . THR A 1 139 ? -7.234 -30.718 -1.426 1 67.16 139 THR A O 1
ATOM 1083 N N . GLU A 1 140 ? -8.028 -32.616 -0.441 1 84.55 140 GLU A N 1
ATOM 1084 C CA . GLU A 1 140 ? -9.064 -31.885 0.283 1 84.55 140 GLU A CA 1
ATOM 1085 C C . GLU A 1 140 ? -8.476 -31.124 1.468 1 84.55 140 GLU A C 1
ATOM 1087 O O . GLU A 1 140 ? -7.855 -31.722 2.35 1 84.55 140 GLU A O 1
ATOM 1092 N N . HIS A 1 141 ? -8.512 -29.865 1.334 1 93.84 141 HIS A N 1
ATOM 1093 C CA . HIS A 1 141 ? -7.991 -29.034 2.413 1 93.84 141 HIS A CA 1
ATOM 1094 C C . HIS A 1 141 ? -9.049 -28.8 3.487 1 93.84 141 HIS A C 1
ATOM 1096 O O . HIS A 1 141 ? -10.245 -28.772 3.19 1 93.84 141 HIS A O 1
ATOM 1102 N N . GLU A 1 142 ? -8.627 -28.667 4.673 1 97.22 142 GLU A N 1
ATOM 1103 C CA . GLU A 1 142 ? -9.521 -28.352 5.784 1 97.22 142 GLU A CA 1
ATOM 1104 C C . GLU A 1 142 ? -10.18 -26.989 5.592 1 97.22 142 GLU A C 1
ATOM 1106 O O . GLU A 1 142 ? -11.306 -26.769 6.044 1 97.22 142 GLU A O 1
ATOM 1111 N N . ALA A 1 143 ? -9.484 -26.133 5.015 1 97.86 143 ALA A N 1
ATOM 1112 C CA . ALA A 1 143 ? -10.024 -24.813 4.697 1 97.86 143 ALA A CA 1
ATOM 1113 C C . ALA A 1 143 ? -9.597 -24.368 3.301 1 97.86 143 ALA A C 1
ATOM 1115 O O . ALA A 1 143 ? -8.428 -24.5 2.931 1 97.86 143 ALA A O 1
ATOM 1116 N N . THR A 1 144 ? -10.554 -23.861 2.497 1 97.78 144 THR A N 1
ATOM 1117 C CA . THR A 1 144 ? -10.299 -23.341 1.158 1 97.78 144 THR A CA 1
ATOM 1118 C C . THR A 1 144 ? -11.02 -22.013 0.947 1 97.78 144 THR A C 1
ATOM 1120 O O . THR A 1 144 ? -12.225 -21.909 1.186 1 97.78 144 THR A O 1
ATOM 1123 N N . ALA A 1 145 ? -10.283 -21.056 0.568 1 98 145 ALA A N 1
ATOM 1124 C CA . ALA A 1 145 ? -10.855 -19.738 0.304 1 98 145 ALA A CA 1
ATOM 1125 C C . ALA A 1 145 ? -10.555 -19.286 -1.123 1 98 145 ALA A C 1
ATOM 1127 O O . ALA A 1 145 ? -9.482 -19.574 -1.659 1 98 145 ALA A O 1
ATOM 1128 N N . VAL A 1 146 ? -11.492 -18.576 -1.756 1 98.11 146 VAL A N 1
ATOM 1129 C CA . VAL A 1 146 ? -11.299 -17.927 -3.049 1 98.11 146 VAL A CA 1
ATOM 1130 C C . VAL A 1 146 ? -11.426 -16.413 -2.891 1 98.11 146 VAL A C 1
ATOM 1132 O O . VAL A 1 146 ? -12.436 -15.918 -2.386 1 98.11 146 VAL A O 1
ATOM 1135 N N . VAL A 1 147 ? -10.38 -15.753 -3.204 1 97.01 147 VAL A N 1
ATOM 1136 C CA . VAL A 1 147 ? -10.388 -14.297 -3.109 1 97.01 147 VAL A CA 1
ATOM 1137 C C . VAL A 1 147 ? -9.908 -13.691 -4.425 1 97.01 147 VAL A C 1
ATOM 1139 O O . VAL A 1 147 ? -9.443 -14.408 -5.314 1 97.01 147 VAL A O 1
ATOM 1142 N N . ARG A 1 148 ? -10.054 -12.386 -4.601 1 96.65 148 ARG A N 1
ATOM 1143 C CA . ARG A 1 148 ? -9.528 -11.697 -5.775 1 96.65 148 ARG A CA 1
ATOM 1144 C C . ARG A 1 148 ? -8.004 -11.72 -5.786 1 96.65 148 ARG A C 1
ATOM 1146 O O . ARG A 1 148 ? -7.366 -11.409 -4.778 1 96.65 148 ARG A O 1
ATOM 1153 N N . SER A 1 149 ? -7.454 -12.035 -6.885 1 98.07 149 SER A N 1
ATOM 1154 C CA . SER A 1 149 ? -6.017 -12.267 -6.992 1 98.07 149 SER A CA 1
ATOM 1155 C C . SER A 1 149 ? -5.228 -11.001 -6.677 1 98.07 149 SER A C 1
ATOM 1157 O O . SER A 1 149 ? -4.29 -11.031 -5.878 1 98.07 149 SER A O 1
ATOM 1159 N N . LYS A 1 150 ? -5.636 -9.926 -7.301 1 97.52 150 LYS A N 1
ATOM 1160 C CA . LYS A 1 150 ? -4.907 -8.671 -7.145 1 97.52 150 LYS A CA 1
ATOM 1161 C C . LYS A 1 150 ? -4.982 -8.167 -5.706 1 97.52 150 LYS A C 1
ATOM 1163 O O . LYS A 1 150 ? -4.008 -7.623 -5.182 1 97.52 150 LYS A O 1
ATOM 1168 N N . GLU A 1 151 ? -6.121 -8.336 -5.083 1 95.69 151 GLU A N 1
ATOM 1169 C CA . GLU A 1 151 ? -6.294 -7.912 -3.696 1 95.69 151 GLU A CA 1
ATOM 1170 C C . GLU A 1 151 ? -5.347 -8.665 -2.767 1 95.69 151 GLU A C 1
ATOM 1172 O O . GLU A 1 151 ? -4.714 -8.063 -1.897 1 95.69 151 GLU A O 1
ATOM 1177 N N . LEU A 1 152 ? -5.314 -9.922 -2.98 1 98.17 152 LEU A N 1
ATOM 1178 C CA . LEU A 1 152 ? -4.419 -10.72 -2.148 1 98.17 152 LEU A CA 1
ATOM 1179 C C . LEU A 1 152 ? -2.962 -10.362 -2.419 1 98.17 152 LEU A C 1
ATOM 1181 O O . LEU A 1 152 ? -2.152 -10.295 -1.492 1 98.17 152 LEU A O 1
ATOM 1185 N N . GLN A 1 153 ? -2.631 -10.203 -3.64 1 98.49 153 GLN A N 1
ATOM 1186 C CA . GLN A 1 153 ? -1.27 -9.823 -4.003 1 98.49 153 GLN A CA 1
ATOM 1187 C C . GLN A 1 153 ? -0.855 -8.53 -3.307 1 98.49 153 GLN A C 1
ATOM 1189 O O . GLN A 1 153 ? 0.22 -8.458 -2.709 1 98.49 153 GLN A O 1
ATOM 1194 N N . ASP A 1 154 ? -1.714 -7.532 -3.362 1 97.03 154 ASP A N 1
ATOM 1195 C CA . ASP A 1 154 ? -1.424 -6.248 -2.732 1 97.03 154 ASP A CA 1
ATOM 1196 C C . ASP A 1 154 ? -1.27 -6.401 -1.22 1 97.03 154 ASP A C 1
ATOM 1198 O O . ASP A 1 154 ? -0.375 -5.804 -0.619 1 97.03 154 ASP A O 1
ATOM 1202 N N . LEU A 1 155 ? -2.149 -7.146 -0.644 1 97.88 155 LEU A N 1
ATOM 1203 C CA . LEU A 1 155 ? -2.115 -7.372 0.797 1 97.88 155 LEU A CA 1
ATOM 1204 C C . LEU A 1 155 ? -0.802 -8.025 1.214 1 97.88 155 LEU A C 1
ATOM 1206 O O . LEU A 1 155 ? -0.146 -7.566 2.151 1 97.88 155 LEU A O 1
ATOM 1210 N N . VAL A 1 156 ? -0.435 -9.051 0.513 1 98.65 156 VAL A N 1
ATOM 1211 C CA . VAL A 1 156 ? 0.771 -9.793 0.866 1 98.65 156 VAL A CA 1
ATOM 1212 C C . VAL A 1 156 ? 2.001 -8.915 0.646 1 98.65 156 VAL A C 1
ATOM 1214 O O . VAL A 1 156 ? 2.941 -8.942 1.444 1 98.65 156 VAL A O 1
ATOM 1217 N N . ARG A 1 157 ? 2.015 -8.196 -0.402 1 98.07 157 ARG A N 1
ATOM 1218 C CA . ARG A 1 157 ? 3.115 -7.265 -0.632 1 98.07 157 ARG A CA 1
ATOM 1219 C C . ARG A 1 157 ? 3.261 -6.292 0.532 1 98.07 157 ARG A C 1
ATOM 1221 O O . ARG A 1 157 ? 4.372 -6.045 1.006 1 98.07 157 ARG A O 1
ATOM 1228 N N . TYR A 1 158 ? 2.157 -5.728 0.993 1 98.12 158 TYR A N 1
ATOM 1229 C CA . TYR A 1 158 ? 2.159 -4.819 2.133 1 98.12 158 TYR A CA 1
ATOM 1230 C C . TYR A 1 158 ? 2.675 -5.515 3.386 1 98.12 158 TYR A C 1
ATOM 1232 O O . TYR A 1 158 ? 3.565 -5.002 4.068 1 98.12 158 TYR A O 1
ATOM 1240 N N . LEU A 1 159 ? 2.161 -6.673 3.702 1 98.57 159 LEU A N 1
ATOM 1241 C CA . LEU A 1 159 ? 2.552 -7.398 4.906 1 98.57 159 LEU A CA 1
ATOM 1242 C C . LEU A 1 159 ? 4.023 -7.797 4.847 1 98.57 159 LEU A C 1
ATOM 1244 O O . LEU A 1 159 ? 4.704 -7.829 5.874 1 98.57 159 LEU A O 1
ATOM 1248 N N . ASN A 1 160 ? 4.479 -8.112 3.616 1 97.86 160 ASN A N 1
ATOM 1249 C CA . ASN A 1 160 ? 5.88 -8.46 3.408 1 97.86 160 ASN A CA 1
ATOM 1250 C C . ASN A 1 160 ? 6.805 -7.298 3.759 1 97.86 160 ASN A C 1
ATOM 1252 O O . ASN A 1 160 ? 7.959 -7.51 4.134 1 97.86 160 ASN A O 1
ATOM 1256 N N . SER A 1 161 ? 6.353 -6.077 3.609 1 96.65 161 SER A N 1
ATOM 1257 C CA . SER A 1 161 ? 7.159 -4.916 3.975 1 96.65 161 SER A CA 1
ATOM 1258 C C . SER A 1 161 ? 7.295 -4.793 5.489 1 96.65 161 SER A C 1
ATOM 1260 O O . SER A 1 161 ? 8.172 -4.08 5.982 1 96.65 161 SER A O 1
ATOM 1262 N N . LEU A 1 162 ? 6.464 -5.456 6.243 1 97.37 162 LEU A N 1
ATOM 1263 C CA . LEU A 1 162 ? 6.461 -5.37 7.699 1 97.37 162 LEU A CA 1
ATOM 1264 C C . LEU A 1 162 ? 7.273 -6.506 8.312 1 97.37 162 LEU A C 1
ATOM 1266 O O . LEU A 1 162 ? 7.946 -6.315 9.328 1 97.37 162 LEU A O 1
ATOM 1270 N N . SER A 1 163 ? 7.166 -7.658 7.734 1 97.9 163 SER A N 1
ATOM 1271 C CA . SER A 1 163 ? 7.742 -8.849 8.349 1 97.9 163 SER A CA 1
ATOM 1272 C C . SER A 1 163 ? 8.142 -9.877 7.296 1 97.9 163 SER A C 1
ATOM 1274 O O . SER A 1 163 ? 7.582 -9.899 6.198 1 97.9 163 SER A O 1
ATOM 1276 N N . GLU A 1 164 ? 9.015 -10.757 7.641 1 98.01 164 GLU A N 1
ATOM 1277 C CA . GLU A 1 164 ? 9.445 -11.848 6.773 1 98.01 164 GLU A CA 1
ATOM 1278 C C . GLU A 1 164 ? 8.472 -13.021 6.837 1 98.01 164 GLU A C 1
AT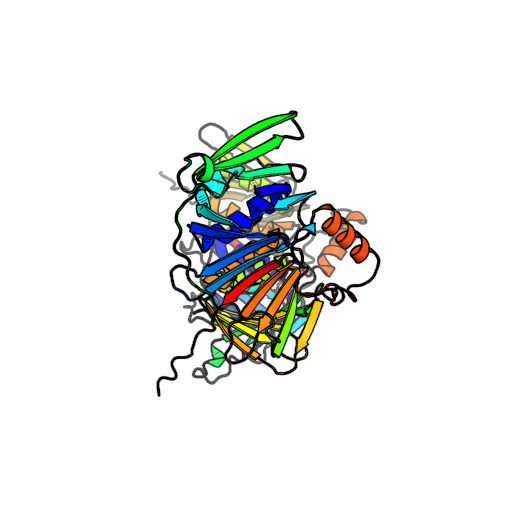OM 1280 O O . GLU A 1 164 ? 8.58 -13.968 6.054 1 98.01 164 GLU A O 1
ATOM 1285 N N . SER A 1 165 ? 7.472 -12.929 7.739 1 98.17 165 SER A N 1
ATOM 1286 C CA . SER A 1 165 ? 6.503 -14.005 7.916 1 98.17 165 SER A CA 1
ATOM 1287 C C . SER A 1 165 ? 5.074 -13.471 7.896 1 98.17 165 SER A C 1
ATOM 1289 O O . SER A 1 165 ? 4.821 -12.344 8.328 1 98.17 165 SER A O 1
ATOM 1291 N N . ILE A 1 166 ? 4.258 -14.275 7.446 1 98.65 166 ILE A N 1
ATOM 1292 C CA . ILE A 1 166 ? 2.834 -13.961 7.42 1 98.65 166 ILE A CA 1
ATOM 1293 C C . ILE A 1 166 ? 2.04 -15.114 8.029 1 98.65 166 ILE A C 1
ATOM 1295 O O . ILE A 1 166 ? 2.297 -16.282 7.726 1 98.65 166 ILE A O 1
ATOM 1299 N N . VAL A 1 167 ? 1.155 -14.784 8.885 1 98.74 167 VAL A N 1
ATOM 1300 C CA . VAL A 1 167 ? 0.254 -15.771 9.472 1 98.74 167 VAL A CA 1
ATOM 1301 C C . VAL A 1 167 ? -1.074 -15.772 8.718 1 98.74 167 VAL A C 1
ATOM 1303 O O . VAL A 1 167 ? -1.678 -14.717 8.511 1 98.74 167 VAL A O 1
ATOM 1306 N N . VAL A 1 168 ? -1.482 -16.943 8.274 1 98.7 168 VAL A N 1
ATOM 1307 C CA . VAL A 1 168 ? -2.762 -17.126 7.597 1 98.7 168 VAL A CA 1
ATOM 1308 C C . VAL A 1 168 ? -3.707 -17.93 8.487 1 98.7 168 VAL A C 1
ATOM 1310 O O . VAL A 1 168 ? -3.403 -19.066 8.859 1 98.7 168 VAL A O 1
ATOM 1313 N N . LYS A 1 169 ? -4.757 -17.304 8.805 1 98.52 169 LYS A N 1
ATOM 1314 C CA . LYS A 1 169 ? -5.796 -17.948 9.603 1 98.52 169 LYS A CA 1
ATOM 1315 C C . LYS A 1 169 ? -7.11 -18.032 8.832 1 98.52 169 LYS A C 1
ATOM 1317 O O . LYS A 1 169 ? -7.518 -17.065 8.184 1 98.52 169 LYS A O 1
ATOM 1322 N N . MET A 1 170 ? -7.707 -19.207 8.843 1 98.29 170 MET A N 1
ATOM 1323 C CA . MET A 1 170 ? -9.032 -19.377 8.253 1 98.29 170 MET A CA 1
ATOM 1324 C C . MET A 1 170 ? -9.976 -20.073 9.228 1 98.29 170 MET A C 1
ATOM 1326 O O . MET A 1 170 ? -9.587 -21.029 9.901 1 98.29 170 MET A O 1
ATOM 1330 N N . ASP A 1 171 ? -11.095 -19.508 9.327 1 97.6 171 ASP A N 1
ATOM 1331 C CA . ASP A 1 171 ? -12.171 -20.158 10.068 1 97.6 171 ASP A CA 1
ATOM 1332 C C . ASP A 1 171 ? -13.451 -20.219 9.238 1 97.6 171 ASP A C 1
ATOM 1334 O O . ASP A 1 171 ? -13.406 -20.115 8.01 1 97.6 171 ASP A O 1
ATOM 1338 N N . LYS A 1 172 ? -14.567 -20.465 9.838 1 96.07 172 LYS A N 1
ATOM 1339 C CA . LYS A 1 172 ? -15.808 -20.7 9.105 1 96.07 172 LYS A CA 1
ATOM 1340 C C . LYS A 1 172 ? -16.349 -19.403 8.511 1 96.07 172 LYS A C 1
ATOM 1342 O O . LYS A 1 172 ? -17.215 -19.429 7.634 1 96.07 172 LYS A O 1
ATOM 1347 N N . THR A 1 173 ? -15.783 -18.289 8.959 1 94.29 173 THR A N 1
ATOM 1348 C CA . THR A 1 173 ? -16.426 -17.04 8.567 1 94.29 173 THR A CA 1
ATOM 1349 C C . THR A 1 173 ? -15.471 -16.172 7.752 1 94.29 173 THR A C 1
ATOM 1351 O O . THR A 1 173 ? -15.898 -15.444 6.854 1 94.29 173 THR A O 1
ATOM 1354 N N . HIS A 1 174 ? -14.176 -16.18 8.116 1 96.19 174 HIS A N 1
ATOM 1355 C CA . HIS A 1 174 ? -13.284 -15.234 7.455 1 96.19 174 HIS A CA 1
ATOM 1356 C C . HIS A 1 174 ? -11.89 -15.825 7.275 1 96.19 174 HIS A C 1
ATOM 1358 O O . HIS A 1 174 ? -11.574 -16.868 7.852 1 96.19 174 HIS A O 1
ATOM 1364 N N . MET A 1 175 ? -11.197 -15.234 6.417 1 98.19 175 MET A N 1
ATOM 1365 C CA . MET A 1 175 ? -9.755 -15.412 6.274 1 98.19 175 MET A CA 1
ATOM 1366 C C . MET A 1 175 ? -9 -14.2 6.81 1 98.19 175 MET A C 1
ATOM 1368 O O . MET A 1 175 ? -9.409 -13.06 6.584 1 98.19 175 MET A O 1
ATOM 1372 N N . GLN A 1 176 ? -7.949 -14.481 7.558 1 98.62 176 GLN A N 1
ATOM 1373 C CA . GLN A 1 176 ? -7.167 -13.405 8.157 1 98.62 176 GLN A CA 1
ATOM 1374 C C . GLN A 1 176 ? -5.678 -13.582 7.871 1 98.62 176 GLN A C 1
ATOM 1376 O O . GLN A 1 176 ? -5.128 -14.668 8.065 1 98.62 176 GLN A O 1
ATOM 1381 N N . LEU A 1 177 ? -5.103 -12.563 7.381 1 98.82 177 LEU A N 1
ATOM 1382 C CA . LEU A 1 177 ? -3.652 -12.538 7.233 1 98.82 177 LEU A CA 1
ATOM 1383 C C . LEU A 1 177 ? -3.03 -11.482 8.14 1 98.82 177 LEU A C 1
ATOM 1385 O O . LEU A 1 177 ? -3.57 -10.381 8.278 1 98.82 177 LEU A O 1
ATOM 1389 N N . SER A 1 178 ? -1.926 -11.797 8.759 1 98.77 178 SER A N 1
ATOM 1390 C CA . SER A 1 178 ? -1.299 -10.86 9.685 1 98.77 178 SER A CA 1
ATOM 1391 C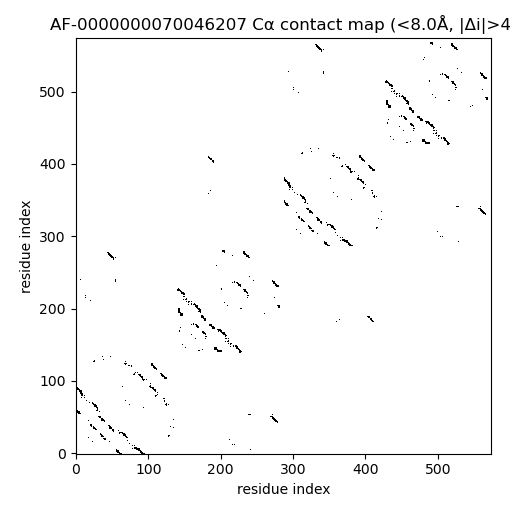 C . SER A 1 178 ? 0.222 -10.937 9.604 1 98.77 178 SER A C 1
ATOM 1393 O O . SER A 1 178 ? 0.777 -11.966 9.21 1 98.77 178 SER A O 1
ATOM 1395 N N . ALA A 1 179 ? 0.887 -9.889 9.895 1 98.68 179 ALA A N 1
ATOM 1396 C CA . ALA A 1 179 ? 2.337 -9.767 10.023 1 98.68 179 ALA A CA 1
ATOM 1397 C C . ALA A 1 179 ? 2.71 -8.82 11.16 1 98.68 179 ALA A C 1
ATOM 1399 O O . ALA A 1 179 ? 1.998 -7.849 11.425 1 98.68 179 ALA A O 1
ATOM 1400 N N . ARG A 1 180 ? 3.759 -9.09 11.815 1 98.2 180 ARG A N 1
ATOM 1401 C CA . ARG A 1 180 ? 4.22 -8.273 12.932 1 98.2 180 ARG A CA 1
ATOM 1402 C C . ARG A 1 180 ? 5.673 -7.851 12.74 1 98.2 180 ARG A C 1
ATOM 1404 O O . ARG A 1 180 ? 6.574 -8.692 12.735 1 98.2 180 ARG A O 1
ATOM 1411 N N . GLY A 1 181 ? 5.897 -6.619 12.547 1 97.03 181 GLY A N 1
ATOM 1412 C CA . GLY A 1 181 ? 7.234 -6.046 12.542 1 97.03 181 GLY A CA 1
ATOM 1413 C C . GLY A 1 181 ? 7.647 -5.485 13.89 1 97.03 181 GLY A C 1
ATOM 1414 O O . GLY A 1 181 ? 6.946 -5.672 14.887 1 97.03 181 GLY A O 1
ATOM 1415 N N . ASP A 1 182 ? 8.776 -4.862 13.923 1 95.69 182 ASP A N 1
ATOM 1416 C CA . ASP A 1 182 ? 9.327 -4.318 15.161 1 95.69 182 ASP A CA 1
ATOM 1417 C C . ASP A 1 182 ? 8.48 -3.156 15.675 1 95.69 182 ASP A C 1
ATOM 1419 O O . ASP A 1 182 ? 8.225 -3.05 16.877 1 95.69 182 ASP A O 1
ATOM 1423 N N . SER A 1 183 ? 7.943 -2.35 14.76 1 96.18 183 SER A N 1
ATOM 1424 C CA . SER A 1 183 ? 7.284 -1.111 15.162 1 96.18 183 SER A CA 1
ATOM 1425 C C . SER A 1 183 ? 5.794 -1.148 14.84 1 96.18 183 SER A C 1
ATOM 1427 O O . SER A 1 183 ? 5.005 -0.416 15.442 1 96.18 183 SER A O 1
ATOM 1429 N N . VAL A 1 184 ? 5.455 -1.961 13.828 1 97.79 184 VAL A N 1
ATOM 1430 C CA . VAL A 1 184 ? 4.07 -2.009 13.373 1 97.79 184 VAL A CA 1
ATOM 1431 C C . VAL A 1 184 ? 3.641 -3.462 13.177 1 97.79 184 VAL A C 1
ATOM 1433 O O . VAL A 1 184 ? 4.395 -4.269 12.629 1 97.79 184 VAL A O 1
ATOM 1436 N N . ALA A 1 185 ? 2.497 -3.815 13.672 1 98.43 185 ALA A N 1
ATOM 1437 C CA . ALA A 1 185 ? 1.811 -5.067 13.363 1 98.43 185 ALA A CA 1
ATOM 1438 C C . ALA A 1 185 ? 0.509 -4.808 12.611 1 98.43 185 ALA A C 1
ATOM 1440 O O . ALA A 1 185 ? -0.214 -3.857 12.918 1 98.43 185 ALA A O 1
ATOM 1441 N N . ALA A 1 186 ? 0.208 -5.608 11.647 1 98.64 186 ALA A N 1
ATOM 1442 C CA . ALA A 1 186 ? -0.993 -5.422 10.838 1 98.64 186 ALA A CA 1
ATOM 1443 C C . ALA A 1 186 ? -1.723 -6.745 10.628 1 98.64 186 ALA A C 1
ATOM 1445 O O . ALA A 1 186 ? -1.092 -7.796 10.494 1 98.64 186 ALA A O 1
ATOM 1446 N N . SER A 1 187 ? -3.016 -6.664 10.605 1 98.46 187 SER A N 1
ATOM 1447 C CA . SER A 1 187 ? -3.891 -7.802 10.343 1 98.46 187 SER A CA 1
ATOM 1448 C C . SER A 1 187 ? -5.111 -7.385 9.529 1 98.46 187 SER A C 1
ATOM 1450 O O . SER A 1 187 ? -5.759 -6.384 9.841 1 98.46 187 SER A O 1
ATOM 1452 N N . ARG A 1 188 ? -5.375 -8.105 8.477 1 98.22 188 ARG A N 1
ATOM 1453 C CA . ARG A 1 188 ? -6.582 -7.861 7.694 1 98.22 188 ARG A CA 1
ATOM 1454 C C . ARG A 1 188 ? -7.524 -9.059 7.752 1 98.22 188 ARG A C 1
ATOM 1456 O O . ARG A 1 188 ? -7.114 -10.191 7.49 1 98.22 188 ARG A O 1
ATOM 1463 N N . LYS A 1 189 ? -8.653 -8.829 8.118 1 97.72 189 LYS A N 1
ATOM 1464 C CA . LYS A 1 189 ? -9.732 -9.807 8.023 1 97.72 189 LYS A CA 1
ATOM 1465 C C . LYS A 1 189 ? -10.517 -9.636 6.725 1 97.72 189 LYS A C 1
ATOM 1467 O O . LYS A 1 189 ? -11.114 -8.583 6.489 1 97.72 189 LYS A O 1
ATOM 1472 N N . MET A 1 190 ? -10.521 -10.678 5.915 1 96.67 190 MET A N 1
ATOM 1473 C CA . MET A 1 190 ? -11.137 -10.609 4.593 1 96.67 190 MET A CA 1
ATOM 1474 C C . MET A 1 190 ? -12.367 -11.508 4.518 1 96.67 190 MET A C 1
ATOM 1476 O O . MET A 1 190 ? -12.386 -12.592 5.104 1 96.67 190 MET A O 1
ATOM 1480 N N . GLN A 1 191 ? -13.273 -11.029 3.795 1 93.64 191 GLN A N 1
ATOM 1481 C CA . GLN A 1 191 ? -14.403 -11.861 3.395 1 93.64 191 GLN A CA 1
ATOM 1482 C C . GLN A 1 191 ? -14.188 -12.447 2.002 1 93.64 191 GLN A C 1
ATOM 1484 O O . GLN A 1 191 ? -14.422 -11.774 0.997 1 93.64 191 GLN A O 1
ATOM 1489 N N . PRO A 1 192 ? -13.874 -13.706 1.939 1 95.49 192 PRO A N 1
ATOM 1490 C CA . PRO A 1 192 ? -13.591 -14.301 0.631 1 95.49 192 PRO A CA 1
ATOM 1491 C C . PRO A 1 192 ? -14.84 -14.436 -0.238 1 95.49 192 PRO A C 1
ATOM 1493 O O . PRO A 1 192 ? -15.96 -14.411 0.276 1 95.49 192 PRO A O 1
ATOM 1496 N N . GLU A 1 193 ? -14.688 -14.524 -1.545 1 94.35 193 GLU A N 1
ATOM 1497 C CA . GLU A 1 193 ? -15.779 -14.812 -2.472 1 94.35 193 GLU A CA 1
ATOM 1498 C C . GLU A 1 193 ? -16.42 -16.162 -2.166 1 94.35 193 GLU A C 1
ATOM 1500 O O . GLU A 1 193 ? -17.63 -16.332 -2.33 1 94.35 193 GLU A O 1
ATOM 1505 N N . SER A 1 194 ? -15.602 -17.088 -1.784 1 96.09 194 SER A N 1
ATOM 1506 C CA . SER A 1 194 ? -16.018 -18.411 -1.331 1 96.09 194 SER A CA 1
ATOM 1507 C C . SER A 1 194 ? -15.112 -18.924 -0.217 1 96.09 194 SER A C 1
ATOM 1509 O O . SER A 1 194 ? -13.904 -18.679 -0.23 1 96.09 194 SER A O 1
ATOM 1511 N N . LEU A 1 195 ? -15.728 -19.579 0.764 1 96.81 195 LEU A N 1
ATOM 1512 C CA . LEU A 1 195 ? -14.986 -20.14 1.887 1 96.81 195 LEU A CA 1
ATOM 1513 C C . LEU A 1 195 ? -15.606 -21.457 2.344 1 96.81 195 LEU A C 1
ATOM 1515 O O . LEU A 1 195 ? -16.791 -21.505 2.683 1 96.81 195 LEU A O 1
ATOM 1519 N N . VAL A 1 196 ? -14.871 -22.494 2.215 1 96.71 196 VAL A N 1
ATOM 1520 C CA . VAL A 1 196 ? -15.227 -23.796 2.769 1 96.71 196 VAL A CA 1
ATOM 1521 C C . VAL A 1 196 ? -14.235 -24.18 3.865 1 96.71 196 VAL A C 1
ATOM 1523 O O . VAL A 1 196 ? -13.037 -24.318 3.606 1 96.71 196 VAL A O 1
ATOM 1526 N N . CYS A 1 197 ? -14.745 -24.293 5.069 1 97.04 197 CYS A N 1
ATOM 1527 C CA . CYS A 1 197 ? -13.866 -24.561 6.201 1 97.04 197 CYS A CA 1
ATOM 1528 C C . CYS A 1 197 ? -14.459 -25.63 7.111 1 97.04 197 CYS A C 1
ATOM 1530 O O . CYS A 1 197 ? -15.467 -25.393 7.779 1 97.04 197 CYS A O 1
ATOM 1532 N N . THR A 1 198 ? -13.905 -26.795 7.087 1 97.08 198 THR A N 1
ATOM 1533 C CA . THR A 1 198 ? -14.336 -27.871 7.972 1 97.08 198 THR A CA 1
ATOM 1534 C C . THR A 1 198 ? -13.653 -27.759 9.332 1 97.08 198 THR A C 1
ATOM 1536 O O . THR A 1 198 ? -14.237 -28.117 10.357 1 97.08 198 THR A O 1
ATOM 1539 N N . ASN A 1 199 ? -12.402 -27.344 9.375 1 97.07 199 ASN A N 1
ATOM 1540 C CA . ASN A 1 199 ? -11.616 -27.078 10.575 1 97.07 199 ASN A CA 1
ATOM 1541 C C . ASN A 1 199 ? -10.809 -25.79 10.444 1 97.07 199 ASN A C 1
ATOM 1543 O O . ASN A 1 199 ? -10.155 -25.563 9.424 1 97.07 199 ASN A O 1
ATOM 1547 N N . SER A 1 200 ? -10.867 -25.036 11.505 1 97.78 200 SER A N 1
ATOM 1548 C CA . SER A 1 200 ? -10.087 -23.804 11.488 1 97.78 200 SER A CA 1
ATOM 1549 C C . SER A 1 200 ? -8.594 -24.096 11.382 1 97.78 200 SER A C 1
ATOM 1551 O O . SER A 1 200 ? -8.103 -25.066 11.963 1 97.78 200 SER A O 1
ATOM 1553 N N . THR A 1 201 ? -7.911 -23.251 10.645 1 97.81 201 THR A N 1
ATOM 1554 C CA . THR A 1 201 ? -6.475 -23.417 10.446 1 97.81 201 THR A CA 1
ATOM 1555 C C . THR A 1 201 ? -5.733 -22.12 10.752 1 97.81 201 THR A C 1
ATOM 1557 O O . THR A 1 201 ? -6.293 -21.03 10.613 1 97.81 201 THR A O 1
ATOM 1560 N N . GLU A 1 202 ? -4.554 -22.243 11.242 1 97.92 202 GLU A N 1
ATOM 1561 C CA . GLU A 1 202 ? -3.627 -21.141 11.481 1 97.92 202 GLU A CA 1
ATOM 1562 C C . GLU A 1 202 ? -2.186 -21.563 11.209 1 97.92 202 GLU A C 1
ATOM 1564 O O . GLU A 1 202 ? -1.643 -22.422 11.907 1 97.92 202 GLU A O 1
ATOM 1569 N N . HIS A 1 203 ? -1.587 -20.969 10.203 1 97.46 203 HIS A N 1
ATOM 1570 C CA . HIS A 1 203 ? -0.233 -21.335 9.801 1 97.46 203 HIS A CA 1
ATOM 1571 C C . HIS A 1 203 ? 0.61 -20.096 9.517 1 97.46 203 HIS A C 1
ATOM 1573 O O . HIS A 1 203 ? 0.074 -19.039 9.179 1 97.46 203 HIS A O 1
ATOM 1579 N N . GLU A 1 204 ? 1.871 -20.252 9.7 1 98.26 204 GLU A N 1
ATOM 1580 C CA . GLU A 1 204 ? 2.832 -19.199 9.384 1 98.26 204 GLU A CA 1
ATOM 1581 C C . GLU A 1 204 ? 3.668 -19.564 8.161 1 98.26 204 GLU A C 1
ATOM 1583 O O . GLU A 1 204 ? 4.166 -20.686 8.055 1 98.26 204 GLU A O 1
ATOM 1588 N N . PHE A 1 205 ? 3.833 -18.63 7.281 1 98.17 205 PHE A N 1
ATOM 1589 C CA . PHE A 1 205 ? 4.547 -18.885 6.036 1 98.17 205 PHE A CA 1
ATOM 1590 C C . PHE A 1 205 ? 5.598 -17.81 5.785 1 98.17 205 PHE A C 1
ATOM 1592 O O . PHE A 1 205 ? 5.483 -16.692 6.291 1 98.17 205 PHE A O 1
ATOM 1599 N N . ALA A 1 206 ? 6.627 -18.213 5.028 1 97.64 206 ALA A N 1
ATOM 1600 C CA . ALA A 1 206 ? 7.602 -17.234 4.556 1 97.64 206 ALA A CA 1
ATOM 1601 C C . ALA A 1 206 ? 6.967 -16.262 3.565 1 97.64 206 ALA A C 1
ATOM 1603 O O . ALA A 1 206 ? 6.488 -16.67 2.505 1 97.64 206 ALA A O 1
ATOM 1604 N N . ALA A 1 207 ? 7.028 -14.987 3.901 1 98.14 207 ALA A N 1
ATOM 1605 C CA . ALA A 1 207 ? 6.37 -13.95 3.111 1 98.14 207 ALA A CA 1
ATOM 1606 C C . ALA A 1 207 ? 6.949 -13.884 1.7 1 98.14 207 ALA A C 1
ATOM 1608 O O . ALA A 1 207 ? 6.221 -13.644 0.734 1 98.14 207 ALA A O 1
ATOM 1609 N N . ARG A 1 208 ? 8.195 -14.102 1.558 1 96.68 208 ARG A N 1
ATOM 1610 C CA . ARG A 1 208 ? 8.886 -14.013 0.276 1 96.68 208 ARG A CA 1
ATOM 1611 C C . ARG A 1 208 ? 8.265 -14.958 -0.747 1 96.68 208 ARG A C 1
ATOM 1613 O O . ARG A 1 208 ? 8.086 -14.591 -1.91 1 96.68 208 ARG A O 1
ATOM 1620 N N . TYR A 1 209 ? 7.914 -16.146 -0.353 1 97.44 209 TYR A N 1
ATOM 1621 C CA . TYR A 1 209 ? 7.343 -17.127 -1.27 1 97.44 209 TYR A CA 1
ATOM 1622 C C . TYR A 1 209 ? 5.929 -16.732 -1.679 1 97.44 209 TYR A C 1
ATOM 1624 O O . TYR A 1 209 ? 5.565 -16.832 -2.853 1 97.44 209 TYR A O 1
ATOM 1632 N N . LEU A 1 210 ? 5.205 -16.307 -0.66 1 98.29 210 LEU A N 1
ATOM 1633 C CA . LEU A 1 210 ? 3.857 -15.862 -0.997 1 98.29 210 LEU A CA 1
ATOM 1634 C C . LEU A 1 210 ? 3.897 -14.742 -2.03 1 98.29 210 LEU A C 1
ATOM 1636 O O . LEU A 1 210 ? 3.097 -14.728 -2.969 1 98.29 210 LEU A O 1
ATOM 1640 N N . ASN A 1 211 ? 4.795 -13.84 -1.804 1 97.4 211 ASN A N 1
ATOM 1641 C CA . ASN A 1 211 ? 4.963 -12.74 -2.747 1 97.4 211 ASN A CA 1
ATOM 1642 C C . ASN A 1 211 ? 5.304 -13.246 -4.145 1 97.4 211 ASN A C 1
ATOM 1644 O O . ASN A 1 211 ? 4.768 -12.75 -5.137 1 97.4 211 ASN A O 1
ATOM 1648 N N . MET A 1 212 ? 6.121 -14.208 -4.23 1 96.83 212 MET A N 1
ATOM 1649 C CA . MET A 1 212 ? 6.511 -14.799 -5.507 1 96.83 212 MET A CA 1
ATOM 1650 C C . MET A 1 212 ? 5.329 -15.504 -6.164 1 96.83 212 MET A C 1
ATOM 1652 O O . MET A 1 212 ? 5.089 -15.337 -7.361 1 96.83 212 MET A O 1
ATOM 1656 N N . PHE A 1 213 ? 4.563 -16.273 -5.385 1 98.03 213 PHE A N 1
ATOM 1657 C CA . PHE A 1 213 ? 3.436 -17.043 -5.898 1 98.03 213 PHE A CA 1
ATOM 1658 C C . PHE A 1 213 ? 2.374 -16.122 -6.487 1 98.03 213 PHE A C 1
ATOM 1660 O O . PHE A 1 213 ? 1.817 -16.407 -7.549 1 98.03 213 PHE A O 1
ATOM 1667 N N . LEU A 1 214 ? 2.185 -15.042 -5.825 1 98.31 214 LEU A N 1
ATOM 1668 C CA . LEU A 1 214 ? 1.035 -14.206 -6.153 1 98.31 214 LEU A CA 1
ATOM 1669 C C . LEU A 1 214 ? 1.345 -13.295 -7.337 1 98.31 214 LEU A C 1
ATOM 1671 O O . LEU A 1 214 ? 0.481 -12.541 -7.788 1 98.31 214 LEU A O 1
ATOM 1675 N N . LYS A 1 215 ? 2.53 -13.409 -7.887 1 97.25 215 LYS A N 1
ATOM 1676 C CA . LYS A 1 215 ? 2.767 -12.823 -9.203 1 97.25 215 LYS A CA 1
ATOM 1677 C C . LYS A 1 215 ? 1.856 -13.449 -10.255 1 97.25 215 LYS A C 1
ATOM 1679 O O . LYS A 1 215 ? 1.613 -12.853 -11.307 1 97.25 215 LYS A O 1
ATOM 1684 N N . GLY A 1 216 ? 1.343 -14.63 -9.995 1 97.46 216 GLY A N 1
ATOM 1685 C CA . GLY A 1 216 ? 0.375 -15.296 -10.852 1 97.46 216 GLY A CA 1
ATOM 1686 C C . GLY A 1 216 ? -0.955 -14.571 -10.926 1 97.46 216 GLY A C 1
ATOM 1687 O O . GLY A 1 216 ? -1.82 -14.929 -11.728 1 97.46 216 GLY A O 1
ATOM 1688 N N . ALA A 1 217 ? -1.062 -13.512 -10.114 1 97.74 217 ALA A N 1
ATOM 1689 C CA . ALA A 1 217 ? -2.311 -12.756 -10.083 1 97.74 217 ALA A CA 1
ATOM 1690 C C . ALA A 1 217 ? -2.647 -12.194 -11.461 1 97.74 217 ALA A C 1
ATOM 1692 O O . ALA A 1 217 ? -3.814 -11.934 -11.765 1 97.74 217 ALA A O 1
ATOM 1693 N N . VAL A 1 218 ? -1.707 -12.012 -12.349 1 96.19 218 VAL A N 1
ATOM 1694 C CA . VAL A 1 218 ? -1.903 -11.457 -13.684 1 96.19 218 VAL A CA 1
ATOM 1695 C C . VAL A 1 218 ? -2.607 -12.482 -14.571 1 96.19 218 VAL A C 1
ATOM 1697 O O . VAL A 1 218 ? -3.117 -12.139 -15.641 1 96.19 218 VAL A O 1
ATOM 1700 N N . LEU A 1 219 ? -2.69 -13.744 -14.12 1 96.65 219 LEU A N 1
ATOM 1701 C CA . LEU A 1 219 ? -3.184 -14.829 -14.961 1 96.65 219 LEU A CA 1
ATOM 1702 C C . LEU A 1 219 ? -4.658 -15.105 -14.681 1 96.65 219 LEU A C 1
ATOM 1704 O O . LEU A 1 219 ? -5.334 -15.757 -15.48 1 96.65 219 LEU A O 1
ATOM 1708 N N . ALA A 1 220 ? -5.092 -14.698 -13.566 1 96.55 220 ALA A N 1
ATOM 1709 C CA . ALA A 1 220 ? -6.46 -15.02 -13.167 1 96.55 220 ALA A CA 1
ATOM 1710 C C . ALA A 1 220 ? -7.023 -13.958 -12.228 1 96.55 220 ALA A C 1
ATOM 1712 O O . ALA A 1 220 ? -6.308 -13.44 -11.366 1 96.55 220 ALA A O 1
ATOM 1713 N N . ASP A 1 221 ? -8.281 -13.731 -12.26 1 96.09 221 ASP A N 1
ATOM 1714 C CA . ASP A 1 221 ? -8.925 -12.708 -11.442 1 96.09 221 ASP A CA 1
ATOM 1715 C C . ASP A 1 221 ? -9.088 -13.181 -9.999 1 96.09 221 ASP A C 1
ATOM 1717 O O . ASP A 1 221 ? -9.188 -12.364 -9.081 1 96.09 221 ASP A O 1
ATOM 1721 N N . PHE A 1 222 ? -9.141 -14.556 -9.884 1 97.22 222 PHE A N 1
ATOM 1722 C CA . PHE A 1 222 ? -9.332 -15.138 -8.561 1 97.22 222 PHE A CA 1
ATOM 1723 C C . PHE A 1 222 ? -8.228 -16.14 -8.245 1 97.22 222 PHE A C 1
ATOM 1725 O O . PHE A 1 222 ? -7.612 -16.7 -9.154 1 97.22 222 PHE A O 1
ATOM 1732 N N . VAL A 1 223 ? -8.006 -16.292 -7.031 1 98.27 223 VAL A N 1
ATOM 1733 C CA . VAL A 1 223 ? -7.02 -17.255 -6.552 1 98.27 223 VAL A CA 1
ATOM 1734 C C . VAL A 1 223 ? -7.621 -18.094 -5.426 1 98.27 223 VAL A C 1
ATOM 1736 O O . VAL A 1 223 ? -8.375 -17.581 -4.596 1 98.27 223 VAL A O 1
ATOM 1739 N N . GLU A 1 224 ? -7.302 -19.329 -5.46 1 97.73 224 GLU A N 1
ATOM 1740 C CA . GLU A 1 224 ? -7.754 -20.258 -4.429 1 97.73 224 GLU A CA 1
ATOM 1741 C C . GLU A 1 224 ? -6.623 -20.605 -3.465 1 97.73 224 GLU A C 1
ATOM 1743 O O . GLU A 1 224 ? -5.52 -20.949 -3.892 1 97.73 224 GLU A O 1
ATOM 1748 N N . ILE A 1 225 ? -6.938 -20.525 -2.177 1 98.23 225 ILE A N 1
ATOM 1749 C CA . ILE A 1 225 ? -5.976 -20.857 -1.132 1 98.23 225 ILE A CA 1
ATOM 1750 C C . ILE A 1 225 ? -6.496 -22.032 -0.306 1 98.23 225 ILE A C 1
ATOM 1752 O O . ILE A 1 225 ? -7.618 -21.992 0.203 1 98.23 225 ILE A O 1
ATOM 1756 N N . GLY A 1 226 ? -5.705 -23.062 -0.235 1 97.26 226 GLY A N 1
ATOM 1757 C CA . GLY A 1 226 ? -6.046 -24.217 0.581 1 97.26 226 GLY A CA 1
ATOM 1758 C C . GLY A 1 226 ? -5.06 -24.464 1.707 1 97.26 226 GLY A C 1
ATOM 1759 O O . GLY A 1 226 ? -3.849 -24.503 1.481 1 97.26 226 GLY A O 1
ATOM 1760 N N . CYS A 1 227 ? -5.592 -24.642 2.901 1 96.98 227 CYS A N 1
ATOM 1761 C CA . CYS A 1 227 ? -4.755 -24.894 4.068 1 96.98 227 CYS A CA 1
ATOM 1762 C C . CYS A 1 227 ? -5.261 -26.099 4.852 1 96.98 227 CYS A C 1
ATOM 1764 O O . CYS A 1 227 ? -6.471 -26.285 4.999 1 96.98 227 CYS A O 1
ATOM 1766 N N . SER A 1 228 ? -4.34 -26.909 5.258 1 95.68 228 SER A N 1
ATOM 1767 C CA . SER A 1 228 ? -4.602 -28.043 6.138 1 95.68 228 SER A CA 1
ATOM 1768 C C . SER A 1 228 ? -3.461 -28.249 7.128 1 95.68 228 SER A C 1
ATOM 1770 O O . SER A 1 228 ? -2.301 -27.972 6.814 1 95.68 228 SER A O 1
ATOM 1772 N N . HIS A 1 229 ? -3.833 -28.751 8.328 1 94 229 HIS A N 1
ATOM 1773 C CA . HIS A 1 229 ? -2.807 -29.086 9.308 1 94 229 HIS A CA 1
ATOM 1774 C C . HIS A 1 229 ? -1.884 -30.183 8.787 1 94 229 HIS A C 1
ATOM 1776 O O . HIS A 1 229 ? -2.352 -31.209 8.288 1 94 229 HIS A O 1
ATOM 1782 N N . GLY A 1 230 ? -0.636 -29.943 8.839 1 90.21 230 GLY A N 1
ATOM 1783 C CA . GLY A 1 230 ? 0.344 -30.96 8.492 1 90.21 230 GLY A CA 1
ATOM 1784 C C . GLY A 1 230 ? 0.615 -31.044 7.002 1 90.21 230 GLY A C 1
ATOM 1785 O O . GLY A 1 230 ? 1.366 -31.911 6.55 1 90.21 230 GLY A O 1
ATOM 1786 N N . LEU A 1 231 ? -0.02 -30.219 6.305 1 92.2 231 LEU A N 1
ATOM 1787 C CA . LEU A 1 231 ? 0.165 -30.224 4.858 1 92.2 231 LEU A CA 1
ATOM 1788 C C . LEU A 1 231 ? 0.611 -28.853 4.362 1 92.2 231 LEU A C 1
ATOM 1790 O O . LEU A 1 231 ? 0.384 -27.842 5.031 1 92.2 231 LEU A O 1
ATOM 1794 N N . PRO A 1 232 ? 1.226 -28.79 3.218 1 94.11 232 PRO A N 1
ATOM 1795 C CA . PRO A 1 232 ? 1.555 -27.495 2.617 1 94.11 232 PRO A CA 1
ATOM 1796 C C . PRO A 1 232 ? 0.316 -26.706 2.2 1 94.11 232 PRO A C 1
ATOM 1798 O O . PRO A 1 232 ? -0.726 -27.296 1.903 1 94.11 232 PRO A O 1
ATOM 1801 N N . MET A 1 233 ? 0.469 -25.427 2.225 1 96.32 233 MET A N 1
ATOM 1802 C CA . MET A 1 233 ? -0.562 -24.564 1.654 1 96.32 233 MET A CA 1
ATOM 1803 C C . MET A 1 233 ? -0.553 -24.642 0.131 1 96.32 233 MET A C 1
ATOM 1805 O O . MET A 1 233 ? 0.512 -24.692 -0.486 1 96.32 233 MET A O 1
ATOM 1809 N N . GLN A 1 234 ? -1.704 -24.594 -0.38 1 96.71 234 GLN A N 1
ATOM 1810 C CA . GLN A 1 234 ? -1.83 -24.574 -1.834 1 96.71 234 GLN A CA 1
ATOM 1811 C C . GLN A 1 234 ? -2.397 -23.243 -2.319 1 96.71 234 GLN A C 1
ATOM 1813 O O . GLN A 1 234 ? -3.41 -22.768 -1.8 1 96.71 234 GLN A O 1
ATOM 1818 N N . ILE A 1 235 ? -1.764 -22.6 -3.236 1 97.67 235 ILE A N 1
ATOM 1819 C CA . ILE A 1 235 ? -2.266 -21.428 -3.947 1 97.67 235 ILE A CA 1
ATOM 1820 C C . ILE A 1 235 ? -2.432 -21.756 -5.429 1 97.67 235 ILE A C 1
ATOM 1822 O O . ILE A 1 235 ? -1.469 -22.136 -6.099 1 97.67 235 ILE A O 1
ATOM 1826 N N . SER A 1 236 ? -3.62 -21.528 -5.921 1 96.93 236 SER A N 1
ATOM 1827 C CA . SER A 1 236 ? -3.884 -22.01 -7.273 1 96.93 236 SER A CA 1
ATOM 1828 C C . SER A 1 236 ? -4.618 -20.961 -8.101 1 96.93 236 SER A C 1
ATOM 1830 O O . SER A 1 236 ? -5.57 -20.341 -7.624 1 96.93 236 SER A O 1
ATOM 1832 N N . PHE A 1 237 ? -4.19 -20.814 -9.329 1 97.63 237 PHE A N 1
ATOM 1833 C CA . PHE A 1 237 ? -4.833 -19.976 -10.335 1 97.63 237 PHE A CA 1
ATOM 1834 C C . PHE A 1 237 ? -5.431 -20.828 -11.448 1 97.63 237 PHE A C 1
ATOM 1836 O O . PHE A 1 237 ? -4.761 -21.709 -11.99 1 97.63 237 PHE A O 1
ATOM 1843 N N . ARG A 1 238 ? -6.614 -20.552 -11.755 1 96.61 238 ARG A N 1
ATOM 1844 C CA . ARG A 1 238 ? -7.217 -21.204 -12.913 1 96.61 238 ARG A CA 1
ATOM 1845 C C . ARG A 1 238 ? -6.917 -20.433 -14.194 1 96.61 238 ARG A C 1
ATOM 1847 O O . ARG A 1 238 ? -7.214 -19.24 -14.291 1 96.61 238 ARG A O 1
ATOM 1854 N N . LEU A 1 239 ? -6.378 -21.179 -15.098 1 96.94 239 LEU A N 1
ATOM 1855 C CA . LEU A 1 239 ? -5.992 -20.553 -16.358 1 96.94 239 LEU A CA 1
ATOM 1856 C C . LEU A 1 239 ? -7.082 -20.733 -17.41 1 96.94 239 LEU A C 1
ATOM 1858 O O . LEU A 1 239 ? -7.629 -21.828 -17.562 1 96.94 239 LEU A O 1
ATOM 1862 N N . LYS A 1 240 ? -7.396 -19.619 -18.059 1 93.58 240 LYS A N 1
ATOM 1863 C CA . LYS A 1 240 ? -8.423 -19.621 -19.097 1 93.58 240 LYS A CA 1
ATOM 1864 C C . LYS A 1 240 ? -7.983 -18.803 -20.307 1 93.58 240 LYS A C 1
ATOM 1866 O O . LYS A 1 240 ? -7.109 -17.942 -20.197 1 93.58 240 LYS A O 1
ATOM 1871 N N . LEU A 1 241 ? -8.575 -19.167 -21.409 1 91.82 241 LEU A N 1
ATOM 1872 C CA . LEU A 1 241 ? -8.388 -18.338 -22.594 1 91.82 241 LEU A CA 1
ATOM 1873 C C . LEU A 1 241 ? -9.011 -16.96 -22.398 1 91.82 241 LEU A C 1
ATOM 1875 O O . LEU A 1 241 ? -9.936 -16.8 -21.598 1 91.82 241 LEU A O 1
ATOM 1879 N N . GLN A 1 242 ? -8.506 -16.04 -23.166 1 87.88 242 GLN A N 1
ATOM 1880 C CA . GLN A 1 242 ? -8.977 -14.664 -23.048 1 87.88 242 GLN A CA 1
ATOM 1881 C C . GLN A 1 242 ? -10.483 -14.576 -23.279 1 87.88 242 GLN A C 1
ATOM 1883 O O . GLN A 1 242 ? -11.19 -13.886 -22.542 1 87.88 242 GLN A O 1
ATOM 1888 N N . ALA A 1 243 ? -10.925 -15.294 -24.271 1 84.13 243 ALA A N 1
ATOM 1889 C CA . ALA A 1 243 ? -12.344 -15.266 -24.617 1 84.13 243 ALA A CA 1
ATOM 1890 C C . ALA A 1 243 ? -13.202 -15.748 -23.45 1 84.13 243 ALA A C 1
ATOM 1892 O O . ALA A 1 243 ? -14.274 -15.197 -23.191 1 84.13 243 ALA A O 1
ATOM 1893 N N . GLU A 1 244 ? -12.704 -16.673 -22.801 1 84.08 244 GLU A N 1
ATOM 1894 C CA . GLU A 1 244 ? -13.423 -17.223 -21.656 1 84.08 244 GLU A CA 1
ATOM 1895 C C . GLU A 1 244 ? -13.382 -16.267 -20.468 1 84.08 244 GLU A C 1
ATOM 1897 O O . GLU A 1 244 ? -14.366 -16.134 -19.737 1 84.08 244 GLU A O 1
ATOM 1902 N N . ARG A 1 245 ? -12.35 -15.593 -20.3 1 83.27 245 ARG A N 1
ATOM 1903 C CA . ARG A 1 245 ? -12.205 -14.625 -19.217 1 83.27 245 ARG A CA 1
ATOM 1904 C C . ARG A 1 245 ? -13.157 -13.448 -19.403 1 83.27 245 ARG A C 1
ATOM 1906 O O . ARG A 1 245 ? -13.759 -12.971 -18.439 1 83.27 245 ARG A O 1
ATOM 1913 N N . GLU A 1 246 ? -13.228 -13.036 -20.616 1 79.6 246 GLU A N 1
ATOM 1914 C CA . GLU A 1 246 ? -14.114 -11.919 -20.93 1 79.6 246 GLU A CA 1
ATOM 1915 C C . GLU A 1 246 ? -15.577 -12.303 -20.73 1 79.6 246 GLU A C 1
ATOM 1917 O O . GLU A 1 246 ? -16.381 -11.488 -20.271 1 79.6 246 GLU A O 1
ATOM 1922 N N . ARG A 1 247 ? -15.867 -13.534 -21.036 1 80.48 247 ARG A N 1
ATOM 1923 C CA . ARG A 1 247 ? -17.223 -14.032 -20.828 1 80.48 247 ARG A CA 1
ATOM 1924 C C . ARG A 1 247 ? -17.568 -14.075 -19.343 1 80.48 247 ARG A C 1
ATOM 1926 O O . ARG A 1 247 ? -18.67 -13.692 -18.945 1 80.48 247 ARG A O 1
ATOM 1933 N N . ASP A 1 248 ? -16.587 -14.515 -18.626 1 74.68 248 ASP A N 1
ATOM 1934 C CA . ASP A 1 248 ? -16.782 -14.575 -17.18 1 74.68 248 ASP A CA 1
ATOM 1935 C C . ASP A 1 248 ? -16.936 -13.176 -16.588 1 74.68 248 ASP A C 1
ATOM 1937 O O . ASP A 1 248 ? -17.741 -12.966 -15.679 1 74.68 248 ASP A O 1
ATOM 1941 N N . ALA A 1 249 ? -16.173 -12.285 -16.958 1 71.28 249 ALA A N 1
ATOM 1942 C CA . ALA A 1 249 ? -16.204 -10.908 -16.474 1 71.28 249 ALA A CA 1
ATOM 1943 C C . ALA A 1 249 ? -17.541 -10.244 -16.792 1 71.28 249 ALA A C 1
ATOM 1945 O O . ALA A 1 249 ? -18.074 -9.486 -15.979 1 71.28 249 ALA A O 1
ATOM 1946 N N . LYS A 1 250 ? -18.178 -10.516 -17.897 1 65.48 250 LYS A N 1
ATOM 1947 C CA . LYS A 1 250 ? -19.462 -9.95 -18.303 1 65.48 250 LYS A CA 1
ATOM 1948 C C . LYS A 1 250 ? -20.605 -10.533 -17.478 1 65.48 250 LYS A C 1
ATOM 1950 O O . LYS A 1 250 ? -21.59 -9.846 -17.2 1 65.48 250 LYS A O 1
ATOM 1955 N N . LYS A 1 251 ? -20.578 -11.679 -17.261 1 58.79 251 LYS A N 1
ATOM 1956 C CA . LYS A 1 251 ? -21.615 -12.309 -16.449 1 58.79 251 LYS A CA 1
ATOM 1957 C C . LYS A 1 251 ? -21.638 -11.728 -15.038 1 58.79 251 LYS A C 1
ATOM 1959 O O . LYS A 1 251 ? -22.703 -11.602 -14.43 1 58.79 251 LYS A O 1
ATOM 1964 N N . LYS A 1 252 ? -20.498 -11.589 -14.454 1 58.55 252 LYS A N 1
ATOM 1965 C CA . LYS A 1 252 ? -20.406 -11.089 -13.086 1 58.55 252 LYS A CA 1
ATOM 1966 C C . LYS A 1 252 ? -20.96 -9.671 -12.98 1 58.55 252 LYS A C 1
ATOM 1968 O O . LYS A 1 252 ? -21.423 -9.258 -11.915 1 58.55 252 LYS A O 1
ATOM 1973 N N . GLY A 1 253 ? -20.641 -8.769 -13.905 1 47.21 253 GLY A N 1
ATOM 1974 C CA . GLY A 1 253 ? -21.374 -7.513 -13.925 1 47.21 253 GLY A CA 1
ATOM 1975 C C . GLY A 1 253 ? -22.873 -7.696 -13.778 1 47.21 253 GLY A C 1
ATOM 1976 O O . GLY A 1 253 ? -23.578 -6.773 -13.364 1 47.21 253 GLY A O 1
ATOM 1977 N N . ALA A 1 254 ? -23.451 -8.77 -14.534 1 41.93 254 ALA A N 1
ATOM 1978 C CA . ALA A 1 254 ? -24.892 -8.989 -14.436 1 41.93 254 ALA A CA 1
ATOM 1979 C C . ALA A 1 254 ? -25.253 -9.693 -13.132 1 41.93 254 ALA A C 1
ATOM 1981 O O . ALA A 1 254 ? -26.282 -9.395 -12.521 1 41.93 254 ALA A O 1
ATOM 1982 N N . ASP A 1 255 ? -25.144 -11.025 -13.057 1 38.74 255 ASP A N 1
ATOM 1983 C CA . ASP A 1 255 ? -25.594 -11.901 -11.979 1 38.74 255 ASP A CA 1
ATOM 1984 C C . ASP A 1 255 ? -24.618 -11.874 -10.805 1 38.74 255 ASP A C 1
ATOM 1986 O O . ASP A 1 255 ? -23.402 -11.852 -11.003 1 38.74 255 ASP A O 1
ATOM 1990 N N . ARG A 1 256 ? -24.958 -11.494 -9.645 1 37.92 256 ARG A N 1
ATOM 1991 C CA . ARG A 1 256 ? -24.305 -11.602 -8.345 1 37.92 256 ARG A CA 1
ATOM 1992 C C . ARG A 1 256 ? -23.434 -12.852 -8.27 1 37.92 256 ARG A C 1
ATOM 1994 O O . ARG A 1 256 ? -23.718 -13.852 -8.932 1 37.92 256 ARG A O 1
ATOM 2001 N N . LEU A 1 257 ? -22.229 -12.857 -7.408 1 40.43 257 LEU A N 1
ATOM 2002 C CA . LEU A 1 257 ? -21.025 -13.566 -6.988 1 40.43 257 LEU A CA 1
ATOM 2003 C C . LEU A 1 257 ? -21.335 -15.027 -6.679 1 40.43 257 LEU A C 1
ATOM 2005 O O . LEU A 1 257 ? -20.455 -15.775 -6.247 1 40.43 257 LEU A O 1
ATOM 2009 N N . HIS A 1 258 ? -22.616 -15.408 -6.762 1 38.34 258 HIS A N 1
ATOM 2010 C CA . HIS A 1 258 ? -22.819 -16.698 -6.113 1 38.34 258 HIS A CA 1
ATOM 2011 C C . HIS A 1 258 ? -21.974 -17.785 -6.77 1 38.34 258 HIS A C 1
ATOM 2013 O O . HIS A 1 258 ? -21.695 -18.817 -6.156 1 38.34 258 HIS A O 1
ATOM 2019 N N . ASP A 1 259 ? -21.814 -17.761 -8.056 1 41.41 259 ASP A N 1
ATOM 2020 C CA . ASP A 1 259 ? -21.359 -18.981 -8.716 1 41.41 259 ASP A CA 1
ATOM 2021 C C . ASP A 1 259 ? -19.844 -18.97 -8.905 1 41.41 259 ASP A C 1
ATOM 2023 O O . ASP A 1 259 ? -19.333 -19.497 -9.895 1 41.41 259 ASP A O 1
ATOM 2027 N N . VAL A 1 260 ? -19.205 -18.238 -8.252 1 43.63 260 VAL A N 1
ATOM 2028 C CA . VAL A 1 260 ? -17.765 -18.428 -8.384 1 43.63 260 VAL A CA 1
ATOM 2029 C C . VAL A 1 260 ? -17.386 -19.835 -7.926 1 43.63 260 VAL A C 1
ATOM 2031 O O . VAL A 1 260 ? -16.387 -20.019 -7.226 1 43.63 260 VAL A O 1
ATOM 2034 N N . LYS A 1 261 ? -18.448 -20.694 -7.724 1 39.24 261 LYS A N 1
ATOM 2035 C CA . LYS A 1 261 ? -18.014 -22.072 -7.514 1 39.24 261 LYS A CA 1
ATOM 2036 C C . LYS A 1 261 ? -17.075 -22.528 -8.627 1 39.24 261 LYS A C 1
ATOM 2038 O O . LYS A 1 261 ? -17.382 -22.368 -9.81 1 39.24 261 LYS A O 1
ATOM 2043 N N . MET A 1 262 ? -15.854 -22.554 -8.35 1 42.99 262 MET A N 1
ATOM 2044 C CA . MET A 1 262 ? -15.068 -23.352 -9.287 1 42.99 262 MET A CA 1
ATOM 2045 C C . MET A 1 262 ? -15.894 -24.506 -9.846 1 42.99 262 MET A C 1
ATOM 2047 O O . MET A 1 262 ? -16.395 -25.339 -9.089 1 42.99 262 MET A O 1
ATOM 2051 N N . ASP A 1 263 ? -16.648 -24.332 -10.769 1 42.44 263 ASP A N 1
ATOM 2052 C CA . ASP A 1 263 ? -17.529 -25.311 -11.397 1 42.44 263 ASP A CA 1
ATOM 2053 C C . ASP A 1 263 ? -16.973 -26.726 -11.249 1 42.44 263 ASP A C 1
ATOM 2055 O O . ASP A 1 263 ? -15.883 -27.025 -11.741 1 42.44 263 ASP A O 1
ATOM 2059 N N . GLU A 1 264 ? -17.379 -27.38 -10.24 1 43.53 264 GLU A N 1
ATOM 2060 C CA . GLU A 1 264 ? -17.112 -28.791 -9.979 1 43.53 264 GLU A CA 1
ATOM 2061 C C . GLU A 1 264 ? -17.468 -29.653 -11.187 1 43.53 264 GLU A C 1
ATOM 2063 O O . GLU A 1 264 ? -17.206 -30.858 -11.195 1 43.53 264 GLU A O 1
ATOM 2068 N N . ASP A 1 265 ? -18.249 -29.114 -11.997 1 44.36 265 ASP A N 1
ATOM 2069 C CA . ASP A 1 265 ? -18.797 -30.029 -12.993 1 44.36 265 ASP A CA 1
ATOM 2070 C C . ASP A 1 265 ? -17.702 -30.55 -13.921 1 44.36 265 ASP A C 1
ATOM 2072 O O . ASP A 1 265 ? -17.922 -31.498 -14.678 1 44.36 265 ASP A O 1
ATOM 2076 N N . GLU A 1 266 ? -16.642 -29.727 -14.218 1 44.87 266 GLU A N 1
ATOM 2077 C CA . GLU A 1 266 ? -15.668 -30.335 -15.119 1 44.87 266 GLU A CA 1
ATOM 2078 C C . GLU A 1 266 ? -14.567 -31.049 -14.341 1 44.87 266 GLU A C 1
ATOM 2080 O O . GLU A 1 266 ? -14.064 -30.525 -13.345 1 44.87 266 GLU A O 1
ATOM 2085 N N . GLY A 1 267 ? -14.458 -32.285 -14.176 1 46.15 267 GLY A N 1
ATOM 2086 C CA . GLY A 1 267 ? -13.484 -33.117 -13.488 1 46.15 267 GLY A CA 1
ATOM 2087 C C . GLY A 1 267 ? -12.127 -32.455 -13.346 1 46.15 267 GLY A C 1
ATOM 2088 O O . GLY A 1 267 ? -11.774 -31.575 -14.134 1 46.15 267 GLY A O 1
ATOM 2089 N N . PRO A 1 268 ? -11.555 -32.502 -12.093 1 49.17 268 PRO A N 1
ATOM 2090 C CA . PRO A 1 268 ? -10.242 -31.932 -11.777 1 49.17 268 PRO A CA 1
ATOM 2091 C C . PRO A 1 268 ? -9.25 -32.063 -12.93 1 49.17 268 PRO A C 1
ATOM 2093 O O . PRO A 1 268 ? -8.372 -31.211 -13.094 1 49.17 268 PRO A O 1
ATOM 2096 N N . GLN A 1 269 ? -9.468 -33.113 -13.7 1 52.5 269 GLN A N 1
ATOM 2097 C CA . GLN A 1 269 ? -8.516 -33.468 -14.747 1 52.5 269 GLN A CA 1
ATOM 2098 C C . GLN A 1 269 ? -8.661 -32.549 -15.957 1 52.5 269 GLN A C 1
ATOM 2100 O O . GLN A 1 269 ? -7.79 -32.519 -16.828 1 52.5 269 GLN A O 1
ATOM 2105 N N . SER A 1 270 ? -9.641 -31.632 -15.923 1 62.92 270 SER A N 1
ATOM 2106 C CA . SER A 1 270 ? -9.913 -30.914 -17.164 1 62.92 270 SER A CA 1
ATOM 2107 C C . SER A 1 270 ? -9.65 -29.42 -17.007 1 62.92 270 SER A C 1
ATOM 2109 O O . SER A 1 270 ? -9.872 -28.644 -17.939 1 62.92 270 SER A O 1
ATOM 2111 N N . ARG A 1 271 ? -8.932 -29.073 -15.871 1 85.71 271 ARG A N 1
ATOM 2112 C CA . ARG A 1 271 ? -8.742 -27.635 -15.712 1 85.71 271 ARG A CA 1
ATOM 2113 C C . ARG A 1 271 ? -7.263 -27.268 -15.769 1 85.71 271 ARG A C 1
ATOM 2115 O O . ARG A 1 271 ? -6.419 -27.986 -15.228 1 85.71 271 ARG A O 1
ATOM 2122 N N . SER A 1 272 ? -7.004 -26.298 -16.553 1 96.22 272 SER A N 1
ATOM 2123 C CA . SER A 1 272 ? -5.656 -25.741 -16.591 1 96.22 272 SER A CA 1
ATOM 2124 C C . SER A 1 272 ? -5.377 -24.882 -15.363 1 96.22 272 SER A C 1
ATOM 2126 O O . SER A 1 272 ? -6.158 -23.986 -15.036 1 96.22 272 SER A O 1
ATOM 2128 N N . THR A 1 273 ? -4.296 -25.256 -14.653 1 96.44 273 THR A N 1
ATOM 2129 C CA . THR A 1 273 ? -4.035 -24.56 -13.399 1 96.44 273 THR A CA 1
ATOM 2130 C C . THR A 1 273 ? -2.543 -24.286 -13.232 1 96.44 273 THR A C 1
ATOM 2132 O O . THR A 1 273 ? -1.709 -25.008 -13.783 1 96.44 273 THR A O 1
ATOM 2135 N N . LEU A 1 274 ? -2.219 -23.227 -12.604 1 97.1 274 LEU A N 1
ATOM 2136 C CA . LEU A 1 274 ? -0.937 -22.949 -11.964 1 97.1 274 LEU A CA 1
ATOM 2137 C C . LEU A 1 274 ? -1.057 -23.034 -10.446 1 97.1 274 LEU A C 1
ATOM 2139 O O . LEU A 1 274 ? -1.786 -22.252 -9.832 1 97.1 274 LEU A O 1
ATOM 2143 N N . SER A 1 275 ? -0.355 -23.96 -9.853 1 96.11 275 SER A N 1
ATOM 2144 C CA . SER A 1 275 ? -0.461 -24.17 -8.413 1 96.11 275 SER A CA 1
ATOM 2145 C C . SER A 1 275 ? 0.91 -24.13 -7.747 1 96.11 275 SER A C 1
ATOM 2147 O O . SER A 1 275 ? 1.896 -24.607 -8.313 1 96.11 275 SER A O 1
ATOM 2149 N N . PHE A 1 276 ? 0.888 -23.597 -6.617 1 96.51 276 PHE A N 1
ATOM 2150 C CA . PHE A 1 276 ? 2.072 -23.576 -5.767 1 96.51 276 PHE A CA 1
ATOM 2151 C C . PHE A 1 276 ? 1.784 -24.231 -4.421 1 96.51 276 PHE A C 1
ATOM 2153 O O . PHE A 1 276 ? 0.678 -24.11 -3.89 1 96.51 276 PHE A O 1
ATOM 2160 N N . TYR A 1 277 ? 2.759 -24.873 -3.917 1 95.48 277 TYR A N 1
ATOM 2161 C CA . TYR A 1 277 ? 2.68 -25.498 -2.601 1 95.48 277 TYR A CA 1
ATOM 2162 C C . TYR A 1 277 ? 3.807 -25.011 -1.698 1 95.48 277 TYR A C 1
ATOM 2164 O O . TYR A 1 277 ? 4.973 -25.001 -2.099 1 95.48 277 TYR A O 1
ATOM 2172 N N . LEU A 1 278 ? 3.437 -24.621 -0.535 1 96.08 278 LEU A N 1
ATOM 2173 C CA . LEU A 1 278 ? 4.41 -24.062 0.397 1 96.08 278 LEU A CA 1
ATOM 2174 C C . LEU A 1 278 ? 4.264 -24.692 1.778 1 96.08 278 LEU A C 1
ATOM 2176 O O . LEU A 1 278 ? 3.175 -24.685 2.357 1 96.08 278 LEU A O 1
ATOM 2180 N N . ALA A 1 279 ? 5.332 -25.16 2.259 1 94.68 279 ALA A N 1
ATOM 2181 C CA . ALA A 1 279 ? 5.327 -25.714 3.61 1 94.68 279 ALA A CA 1
ATOM 2182 C C . ALA A 1 279 ? 5.267 -24.605 4.657 1 94.68 279 ALA A C 1
ATOM 2184 O O . ALA A 1 279 ? 5.936 -23.578 4.521 1 94.68 279 ALA A O 1
ATOM 2185 N N . PRO A 1 280 ? 4.421 -24.76 5.718 1 95.41 280 PRO A N 1
ATOM 2186 C CA . PRO A 1 280 ? 4.395 -23.767 6.795 1 95.41 280 PRO A CA 1
ATOM 2187 C C . PRO A 1 280 ? 5.71 -23.702 7.569 1 95.41 280 PRO A C 1
ATOM 2189 O O . PRO A 1 280 ? 6.48 -24.666 7.567 1 95.41 280 PRO A O 1
ATOM 2192 N N . ARG A 1 281 ? 5.941 -22.537 8.134 1 93.55 281 ARG A N 1
ATOM 2193 C CA . ARG A 1 281 ? 7.073 -22.416 9.047 1 93.55 281 ARG A CA 1
ATOM 2194 C C . ARG A 1 281 ? 6.837 -23.222 10.32 1 93.55 281 ARG A C 1
ATOM 2196 O O . ARG A 1 281 ? 5.718 -23.267 10.835 1 93.55 281 ARG A O 1
ATOM 2203 N N . ILE A 1 282 ? 7.783 -24.077 10.634 1 80.27 282 ILE A N 1
ATOM 2204 C CA . ILE A 1 282 ? 7.636 -24.901 11.829 1 80.27 282 ILE A CA 1
ATOM 2205 C C . ILE A 1 282 ? 8.163 -24.145 13.046 1 80.27 282 ILE A C 1
ATOM 2207 O O . ILE A 1 282 ? 9.222 -23.516 12.983 1 80.27 282 ILE A O 1
ATOM 2211 N N . GLU A 1 283 ? 7.282 -23.632 13.936 1 64.17 283 GLU A N 1
ATOM 2212 C CA . GLU A 1 283 ? 7.698 -23.044 15.206 1 64.17 283 GLU A CA 1
ATOM 2213 C C . GLU A 1 283 ? 8.721 -23.927 15.914 1 64.17 283 GLU A C 1
ATOM 2215 O O . GLU A 1 283 ? 8.563 -25.148 15.97 1 64.17 283 GLU A O 1
ATOM 2220 N N . ASP A 1 284 ? 10.053 -23.721 15.808 1 52.73 284 ASP A N 1
ATOM 2221 C CA . ASP A 1 284 ? 10.912 -24.476 16.715 1 52.73 284 ASP A CA 1
ATOM 2222 C C . ASP A 1 284 ? 10.337 -24.492 18.13 1 52.73 284 ASP A C 1
ATOM 2224 O O . ASP A 1 284 ? 10.05 -23.438 18.701 1 52.73 284 ASP A O 1
ATOM 2228 N N . ASP A 1 285 ? 9.483 -25.342 18.523 1 44.31 285 ASP A N 1
ATOM 2229 C CA . ASP A 1 285 ? 9.258 -25.607 19.94 1 44.31 285 ASP A CA 1
ATOM 2230 C C . ASP A 1 285 ? 10.565 -25.537 20.727 1 44.31 285 ASP A C 1
ATOM 2232 O O . ASP A 1 285 ? 11.435 -26.396 20.573 1 44.31 285 ASP A O 1
ATOM 2236 N N . GLU A 1 286 ? 11.444 -24.614 20.883 1 36.99 286 GLU A N 1
ATOM 2237 C CA . GLU A 1 286 ? 12.4 -24.71 21.983 1 36.99 286 GLU A CA 1
ATOM 2238 C C . GLU A 1 286 ? 11.688 -24.918 23.316 1 36.99 286 GLU A C 1
ATOM 2240 O O . GLU A 1 286 ? 10.875 -24.088 23.728 1 36.99 286 GLU A O 1
ATOM 2245 N N . GLU A 1 287 ? 11.294 -26.125 23.726 1 29 287 GLU A N 1
ATOM 2246 C CA . GLU A 1 287 ? 11.557 -26.49 25.115 1 29 287 GLU A CA 1
ATOM 2247 C C . GLU A 1 287 ? 13.011 -26.218 25.491 1 29 287 GLU A C 1
ATOM 2249 O O . GLU A 1 287 ? 13.917 -26.433 24.683 1 29 287 GLU A O 1
ATOM 2254 N N . MET B 1 1 ? -7.628 6.164 29.604 1 89.02 1 MET B N 1
ATOM 2255 C CA . MET B 1 1 ? -7.995 5.572 28.321 1 89.02 1 MET B CA 1
ATOM 2256 C C . MET B 1 1 ? -8.165 6.648 27.254 1 89.02 1 MET B C 1
ATOM 2258 O O . MET B 1 1 ? -8.74 7.706 27.519 1 89.02 1 MET B O 1
ATOM 2262 N N . PHE B 1 2 ? -7.589 6.556 26.233 1 95.22 2 PHE B N 1
ATOM 2263 C CA . PHE B 1 2 ? -7.714 7.429 25.072 1 95.22 2 PHE B CA 1
ATOM 2264 C C . PHE B 1 2 ? -8.329 6.68 23.895 1 95.22 2 PHE B C 1
ATOM 2266 O O . PHE B 1 2 ? -7.894 5.577 23.559 1 95.22 2 PHE B O 1
ATOM 2273 N N . GLU B 1 3 ? -9.404 7.223 23.289 1 97.11 3 GLU B N 1
ATOM 2274 C CA . GLU B 1 3 ? -9.989 6.675 22.069 1 97.11 3 GLU B CA 1
ATOM 2275 C C . GLU B 1 3 ? -10.599 7.776 21.206 1 97.11 3 GLU B C 1
ATOM 2277 O O . GLU B 1 3 ? -11.201 8.718 21.726 1 97.11 3 GLU B O 1
ATOM 2282 N N . CYS B 1 4 ? -10.431 7.629 19.934 1 97.97 4 CYS B N 1
ATOM 2283 C CA . CYS B 1 4 ? -11.081 8.572 19.031 1 97.97 4 CYS B CA 1
ATOM 2284 C C . CYS B 1 4 ? -11.311 7.945 17.662 1 97.97 4 CYS B C 1
ATOM 2286 O O . CYS B 1 4 ? -10.734 6.903 17.346 1 97.97 4 CYS B O 1
ATOM 2288 N N . THR B 1 5 ? -12.274 8.479 16.897 1 98.25 5 THR B N 1
ATOM 2289 C CA . THR B 1 5 ? -12.556 8.123 15.511 1 98.25 5 THR B CA 1
ATOM 2290 C C . THR B 1 5 ? -12.433 9.343 14.603 1 98.25 5 THR B C 1
ATOM 2292 O O . THR B 1 5 ? -13.042 10.383 14.865 1 98.25 5 THR B O 1
ATOM 2295 N N . ILE B 1 6 ? -11.641 9.222 13.597 1 97.78 6 ILE B N 1
ATOM 2296 C CA . ILE B 1 6 ? -11.384 10.357 12.717 1 97.78 6 ILE B CA 1
ATOM 2297 C C . ILE B 1 6 ? -11.461 9.907 11.26 1 97.78 6 ILE B C 1
ATOM 2299 O O . ILE B 1 6 ? -11.317 8.719 10.962 1 97.78 6 ILE B O 1
ATOM 2303 N N . GLU B 1 7 ? -11.712 10.856 10.371 1 97.05 7 GLU B N 1
ATOM 2304 C CA . GLU B 1 7 ? -11.645 10.562 8.943 1 97.05 7 GLU B CA 1
ATOM 2305 C C . GLU B 1 7 ? -10.233 10.158 8.528 1 97.05 7 GLU B C 1
ATOM 2307 O O . GLU B 1 7 ? -9.279 10.908 8.743 1 97.05 7 GLU B O 1
ATOM 2312 N N . GLY B 1 8 ? -10.167 9.025 7.881 1 97.34 8 GLY B N 1
ATOM 2313 C CA . GLY B 1 8 ? -8.88 8.402 7.617 1 97.34 8 GLY B CA 1
ATOM 2314 C C . GLY B 1 8 ? -8 9.218 6.689 1 97.34 8 GLY B C 1
ATOM 2315 O O . GLY B 1 8 ? -6.807 9.39 6.947 1 97.34 8 GLY B O 1
ATOM 2316 N N . LEU B 1 9 ? -8.552 9.689 5.588 1 96.82 9 LEU B N 1
ATOM 2317 C CA . LEU B 1 9 ? -7.764 10.441 4.618 1 96.82 9 LEU B CA 1
ATOM 2318 C C . LEU B 1 9 ? -7.231 11.731 5.232 1 96.82 9 LEU B C 1
ATOM 2320 O O . LEU B 1 9 ? -6.112 12.152 4.929 1 96.82 9 LEU B O 1
ATOM 2324 N N . LEU B 1 10 ? -8.078 12.385 6.069 1 97.05 10 LEU B N 1
ATOM 2325 C CA . LEU B 1 10 ? -7.63 13.582 6.773 1 97.05 10 LEU B CA 1
ATOM 2326 C C . LEU B 1 10 ? -6.403 13.284 7.628 1 97.05 10 LEU B C 1
ATOM 2328 O O . LEU B 1 10 ? -5.398 13.993 7.549 1 97.05 10 LEU B O 1
ATOM 2332 N N . LEU B 1 11 ? -6.505 12.249 8.41 1 97.93 11 LEU B N 1
ATOM 2333 C CA . LEU B 1 11 ? -5.398 11.868 9.28 1 97.93 11 LEU B CA 1
ATOM 2334 C C . LEU B 1 11 ? -4.162 11.509 8.462 1 97.93 11 LEU B C 1
ATOM 2336 O O . LEU B 1 11 ? -3.055 11.952 8.775 1 97.93 11 LEU B O 1
ATOM 2340 N N . LYS B 1 12 ? -4.322 10.72 7.485 1 98.02 12 LYS B N 1
ATOM 2341 C CA . LYS B 1 12 ? -3.212 10.284 6.642 1 98.02 12 LYS B CA 1
ATOM 2342 C C . LYS B 1 12 ? -2.513 11.476 5.994 1 98.02 12 LYS B C 1
ATOM 2344 O O . LYS B 1 12 ? -1.286 11.586 6.046 1 98.02 12 LYS B O 1
ATOM 2349 N N . ARG B 1 13 ? -3.244 12.361 5.394 1 97.63 13 ARG B N 1
ATOM 2350 C CA . ARG B 1 13 ? -2.676 13.53 4.73 1 97.63 13 ARG B CA 1
ATOM 2351 C C . ARG B 1 13 ? -1.965 14.435 5.73 1 97.63 13 ARG B C 1
ATOM 2353 O O . ARG B 1 13 ? -0.927 15.022 5.416 1 97.63 13 ARG B O 1
ATOM 2360 N N . LEU B 1 14 ? -2.589 14.588 6.86 1 97.86 14 LEU B N 1
ATOM 2361 C CA . LEU B 1 14 ? -1.949 15.37 7.912 1 97.86 14 LEU B CA 1
ATOM 2362 C C . LEU B 1 14 ? -0.569 14.81 8.242 1 97.86 14 LEU B C 1
ATOM 2364 O O . LEU B 1 14 ? 0.409 15.558 8.31 1 97.86 14 LEU B O 1
ATOM 2368 N N . MET B 1 15 ? -0.466 13.524 8.396 1 97.92 15 MET B N 1
ATOM 2369 C CA . MET B 1 15 ? 0.811 12.894 8.72 1 97.92 15 MET B CA 1
ATOM 2370 C C . MET B 1 15 ? 1.789 13.017 7.557 1 97.92 15 MET B C 1
ATOM 2372 O O . MET B 1 15 ? 2.993 13.173 7.767 1 97.92 15 MET B O 1
ATOM 2376 N N . GLU B 1 16 ? 1.306 12.926 6.348 1 97.78 16 GLU B N 1
ATOM 2377 C CA . GLU B 1 16 ? 2.15 13.1 5.17 1 97.78 16 GLU B CA 1
ATOM 2378 C C . GLU B 1 16 ? 2.782 14.488 5.144 1 97.78 16 GLU B C 1
ATOM 2380 O O . GLU B 1 16 ? 3.929 14.646 4.72 1 97.78 16 GLU B O 1
ATOM 2385 N N . CYS B 1 17 ? 2.009 15.428 5.607 1 97.08 17 CYS B N 1
ATOM 2386 C CA . CYS B 1 17 ? 2.522 16.792 5.656 1 97.08 17 CYS B CA 1
ATOM 2387 C C . CYS B 1 17 ? 3.621 16.924 6.704 1 97.08 17 CYS B C 1
ATOM 2389 O O . CYS B 1 17 ? 4.568 17.693 6.523 1 97.08 17 CYS B O 1
ATOM 2391 N N . LEU B 1 18 ? 3.507 16.204 7.748 1 96.76 18 LEU B N 1
ATOM 2392 C CA . LEU B 1 18 ? 4.432 16.323 8.87 1 96.76 18 LEU B CA 1
ATOM 2393 C C . LEU B 1 18 ? 5.739 15.594 8.576 1 96.76 18 LEU B C 1
ATOM 2395 O O . LEU B 1 18 ? 6.801 15.995 9.057 1 96.76 18 LEU B O 1
ATOM 2399 N N . LYS B 1 19 ? 5.62 14.512 7.805 1 95.74 19 LYS B N 1
ATOM 2400 C CA . LYS B 1 19 ? 6.756 13.616 7.611 1 95.74 19 LYS B CA 1
ATOM 2401 C C . LYS B 1 19 ? 7.942 14.356 6.998 1 95.74 19 LYS B C 1
ATOM 2403 O O . LYS B 1 19 ? 9.092 13.947 7.169 1 95.74 19 LYS B O 1
ATOM 2408 N N . GLU B 1 20 ? 7.653 15.428 6.346 1 88.91 20 GLU B N 1
ATOM 2409 C CA . GLU B 1 20 ? 8.702 16.197 5.684 1 88.91 20 GLU B CA 1
ATOM 2410 C C . GLU B 1 20 ? 9.51 17.01 6.691 1 88.91 20 GLU B C 1
ATOM 2412 O O . GLU B 1 20 ? 10.651 17.388 6.419 1 88.91 20 GLU B O 1
ATOM 2417 N N . MET B 1 21 ? 8.974 17.205 7.853 1 92.59 21 MET B N 1
ATOM 2418 C CA . MET B 1 21 ? 9.582 18.126 8.809 1 92.59 21 MET B CA 1
ATOM 2419 C C . MET B 1 21 ? 10.041 17.386 10.061 1 92.59 21 MET B C 1
ATOM 2421 O O . MET B 1 21 ? 11.085 17.711 10.631 1 92.59 21 MET B O 1
ATOM 2425 N N . VAL B 1 22 ? 9.267 16.45 10.445 1 94.65 22 VAL B N 1
ATOM 2426 C CA . VAL B 1 22 ? 9.555 15.783 11.71 1 94.65 22 VAL B CA 1
ATOM 2427 C C . VAL B 1 22 ? 9.424 14.271 11.539 1 94.65 22 VAL B C 1
ATOM 2429 O O . VAL B 1 22 ? 8.651 13.799 10.702 1 94.65 22 VAL B O 1
ATOM 2432 N N . THR B 1 23 ? 10.174 13.59 12.343 1 95.85 23 THR B N 1
ATOM 2433 C CA . THR B 1 23 ? 10.125 12.133 12.304 1 95.85 23 THR B CA 1
ATOM 2434 C C . THR B 1 23 ? 9.344 11.585 13.496 1 95.85 23 THR B C 1
ATOM 2436 O O . THR B 1 23 ? 8.4 10.812 13.323 1 95.85 23 THR B O 1
ATOM 2439 N N . ASP B 1 24 ? 9.742 11.999 14.735 1 96.21 24 ASP B N 1
ATOM 2440 C CA . ASP B 1 24 ? 9.1 11.575 15.975 1 96.21 24 ASP B CA 1
ATOM 2441 C C . ASP B 1 24 ? 8.433 12.755 16.68 1 96.21 24 ASP B C 1
ATOM 2443 O O . ASP B 1 24 ? 9.014 13.838 16.773 1 96.21 24 ASP B O 1
ATOM 2447 N N . VAL B 1 25 ? 7.217 12.498 17.142 1 95.34 25 VAL B N 1
ATOM 2448 C CA . VAL B 1 25 ? 6.478 13.594 17.76 1 95.34 25 VAL B CA 1
ATOM 2449 C C . VAL B 1 25 ? 5.718 13.081 18.981 1 95.34 25 VAL B C 1
ATOM 2451 O O . VAL B 1 25 ? 5.492 11.877 19.118 1 95.34 25 VAL B O 1
ATOM 2454 N N . ASN B 1 26 ? 5.329 14.022 19.852 1 95.07 26 ASN B N 1
ATOM 2455 C CA . ASN B 1 26 ? 4.407 13.754 20.951 1 95.07 26 ASN B CA 1
ATOM 2456 C C . ASN B 1 26 ? 3.01 14.292 20.655 1 95.07 26 ASN B C 1
ATOM 2458 O O . ASN B 1 26 ? 2.843 15.483 20.385 1 95.07 26 ASN B O 1
ATOM 2462 N N . LEU B 1 27 ? 2.098 13.439 20.647 1 95.67 27 LEU B N 1
ATOM 2463 C CA . LEU B 1 27 ? 0.704 13.87 20.651 1 95.67 27 LEU B CA 1
ATOM 2464 C C . LEU B 1 27 ? 0.21 14.103 22.075 1 95.67 27 LEU B C 1
ATOM 2466 O O . LEU B 1 27 ? 0.233 13.189 22.902 1 95.67 27 LEU B O 1
ATOM 2470 N N . VAL B 1 28 ? -0.203 15.274 22.284 1 95.11 28 VAL B N 1
ATOM 2471 C CA . VAL B 1 28 ? -0.766 15.599 23.59 1 95.11 28 VAL B CA 1
ATOM 2472 C C . VAL B 1 28 ? -2.29 15.546 23.524 1 95.11 28 VAL B C 1
ATOM 2474 O O . VAL B 1 28 ? -2.914 16.33 22.803 1 95.11 28 VAL B O 1
ATOM 2477 N N . CYS B 1 29 ? -2.878 14.632 24.314 1 96 29 CYS B N 1
ATOM 2478 C CA . CYS B 1 29 ? -4.319 14.409 24.278 1 96 29 CYS B CA 1
ATOM 2479 C C . CYS B 1 29 ? -4.964 14.789 25.606 1 96 29 CYS B C 1
ATOM 2481 O O . CYS B 1 29 ? -4.44 14.459 26.672 1 96 29 CYS B O 1
ATOM 2483 N N . ASN B 1 30 ? -6.02 15.495 25.496 1 96.08 30 ASN B N 1
ATOM 2484 C CA . ASN B 1 30 ? -6.834 15.821 26.662 1 96.08 30 ASN B CA 1
ATOM 2485 C C . ASN B 1 30 ? -8.315 15.911 26.305 1 96.08 30 ASN B C 1
ATOM 2487 O O . ASN B 1 30 ? -8.719 15.512 25.212 1 96.08 30 ASN B O 1
ATOM 2491 N N . ALA B 1 31 ? -9.136 16.376 27.226 1 95.61 31 ALA B N 1
ATOM 2492 C CA . ALA B 1 31 ? -10.585 16.393 27.045 1 95.61 31 ALA B CA 1
ATOM 2493 C C . ALA B 1 31 ? -10.981 17.3 25.883 1 95.61 31 ALA B C 1
ATOM 2495 O O . ALA B 1 31 ? -12.067 17.155 25.316 1 95.61 31 ALA B O 1
ATOM 2496 N N . SER B 1 32 ? -10.096 18.25 25.521 1 95.35 32 SER B N 1
ATOM 2497 C CA . SER B 1 32 ? -10.45 19.254 24.523 1 95.35 32 SER B CA 1
ATOM 2498 C C . SER B 1 32 ? -9.984 18.838 23.131 1 95.35 32 SER B C 1
ATOM 2500 O O . SER B 1 32 ? -10.368 19.452 22.133 1 95.35 32 SER B O 1
ATOM 2502 N N . GLY B 1 33 ? -9.122 17.821 23.078 1 97.32 33 GLY B N 1
ATOM 2503 C CA . GLY B 1 33 ? -8.658 17.366 21.777 1 97.32 33 GLY B CA 1
ATOM 2504 C C . GLY B 1 33 ? -7.199 16.949 21.777 1 97.32 33 GLY B C 1
ATOM 2505 O O . GLY B 1 33 ? -6.677 16.499 22.798 1 97.32 33 GLY B O 1
ATOM 2506 N N . ILE B 1 34 ? -6.619 16.997 20.617 1 97.5 34 ILE B N 1
ATOM 2507 C CA . ILE B 1 34 ? -5.242 16.555 20.429 1 97.5 34 ILE B CA 1
ATOM 2508 C C . ILE B 1 34 ? -4.395 17.713 19.907 1 97.5 34 ILE B C 1
ATOM 2510 O O . ILE B 1 34 ? -4.833 18.465 19.033 1 97.5 34 ILE B O 1
ATOM 2514 N N . SER B 1 35 ? -3.222 17.836 20.42 1 95.65 35 SER B N 1
ATOM 2515 C CA . SER B 1 35 ? -2.294 18.851 19.93 1 95.65 35 SER B CA 1
ATOM 2516 C C . SER B 1 35 ? -0.895 18.275 19.74 1 95.65 35 SER B C 1
ATOM 2518 O O . SER B 1 35 ? -0.553 17.252 20.336 1 95.65 35 SER B O 1
ATOM 252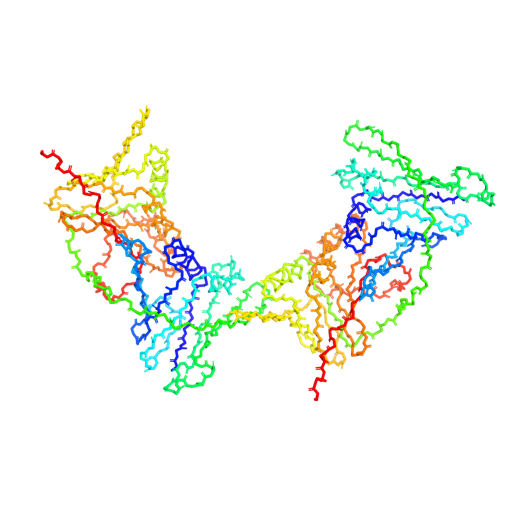0 N N . LEU B 1 36 ? -0.171 18.881 18.856 1 94.81 36 LEU B N 1
ATOM 2521 C CA . LEU B 1 36 ? 1.213 18.527 18.562 1 94.81 36 LEU B CA 1
ATOM 2522 C C . LEU B 1 36 ? 2.016 19.759 18.16 1 94.81 36 LEU B C 1
ATOM 2524 O O . LEU B 1 36 ? 1.519 20.619 17.43 1 94.81 36 LEU B O 1
ATOM 2528 N N . ASP B 1 37 ? 3.104 19.957 18.732 1 93 37 ASP B N 1
ATOM 2529 C CA . ASP B 1 37 ? 4.054 20.963 18.268 1 93 37 ASP B CA 1
ATOM 2530 C C . ASP B 1 37 ? 5.473 20.401 18.225 1 93 37 ASP B C 1
ATOM 2532 O O . ASP B 1 37 ? 5.846 19.579 19.065 1 93 37 ASP B O 1
ATOM 2536 N N . SER B 1 38 ? 6.157 20.739 17.254 1 92.57 38 SER B N 1
ATOM 2537 C CA . SER B 1 38 ? 7.522 20.251 17.086 1 92.57 38 SER B CA 1
ATOM 2538 C C . SER B 1 38 ? 8.323 21.157 16.157 1 92.57 38 SER B C 1
ATOM 2540 O O . SER B 1 38 ? 7.749 21.882 15.341 1 92.57 38 SER B O 1
ATOM 2542 N N . MET B 1 39 ? 9.62 21.147 16.386 1 90.63 39 MET B N 1
ATOM 2543 C CA . MET B 1 39 ? 10.532 21.872 15.507 1 90.63 39 MET B CA 1
ATOM 2544 C C . MET B 1 39 ? 11.195 20.927 14.51 1 90.63 39 MET B C 1
ATOM 2546 O O . MET B 1 39 ? 11.362 19.739 14.792 1 90.63 39 MET B O 1
ATOM 2550 N N . ASP B 1 40 ? 11.526 21.544 13.466 1 88.27 40 ASP B N 1
ATOM 2551 C CA . ASP B 1 40 ? 12.295 20.74 12.52 1 88.27 40 ASP B CA 1
ATOM 2552 C C . ASP B 1 40 ? 13.719 20.515 13.022 1 88.27 40 ASP B C 1
ATOM 2554 O O . ASP B 1 40 ? 14.148 21.144 13.991 1 88.27 40 ASP B O 1
ATOM 2558 N N . GLY B 1 41 ? 14.403 19.691 12.433 1 85.27 41 GLY B N 1
ATOM 2559 C CA . GLY B 1 41 ? 15.741 19.329 12.875 1 85.27 41 GLY B CA 1
ATOM 2560 C C . GLY B 1 41 ? 16.689 20.512 12.937 1 85.27 41 GLY B C 1
ATOM 2561 O O . GLY B 1 41 ? 17.6 20.541 13.766 1 85.27 41 GLY B O 1
ATOM 2562 N N . SER B 1 42 ? 16.459 21.523 12.176 1 84.57 42 SER B N 1
ATOM 2563 C CA . SER B 1 42 ? 17.342 22.683 12.108 1 84.57 42 SER B CA 1
ATOM 2564 C C . SER B 1 42 ? 16.872 23.791 13.044 1 84.57 42 SER B C 1
ATOM 2566 O O . SER B 1 42 ? 17.559 24.801 13.212 1 84.57 42 SER B O 1
ATOM 2568 N N . HIS B 1 43 ? 15.7 23.663 13.582 1 88.05 43 HIS B N 1
ATOM 2569 C CA . HIS B 1 43 ? 15.11 24.595 14.536 1 88.05 43 HIS B CA 1
ATOM 2570 C C . HIS B 1 43 ? 14.787 25.93 13.875 1 88.05 43 HIS B C 1
ATOM 2572 O O . HIS B 1 43 ? 14.819 26.975 14.529 1 88.05 43 HIS B O 1
ATOM 2578 N N . VAL B 1 44 ? 14.588 25.881 12.63 1 90.19 44 VAL B N 1
ATOM 2579 C CA . VAL B 1 44 ? 14.258 27.083 11.872 1 90.19 44 VAL B CA 1
ATOM 2580 C C . VAL B 1 44 ? 12.745 27.184 11.695 1 90.19 44 VAL B C 1
ATOM 2582 O O . VAL B 1 44 ? 12.203 28.281 11.542 1 90.19 44 VAL B O 1
ATOM 2585 N N . ALA B 1 45 ? 12.085 26.033 11.755 1 93.29 45 ALA B N 1
ATOM 2586 C CA . ALA B 1 45 ? 10.642 25.982 11.535 1 93.29 45 ALA B CA 1
ATOM 2587 C C . ALA B 1 45 ? 9.944 25.207 12.649 1 93.29 45 ALA B C 1
ATOM 2589 O O . ALA B 1 45 ? 10.51 24.262 13.205 1 93.29 45 ALA B O 1
ATOM 2590 N N . VAL B 1 46 ? 8.75 25.657 12.925 1 93.78 46 VAL B N 1
ATOM 2591 C CA . VAL B 1 46 ? 7.913 25.008 13.929 1 93.78 46 VAL B CA 1
ATOM 2592 C C . VAL B 1 46 ? 6.595 24.568 13.296 1 93.78 46 VAL B C 1
ATOM 2594 O O . VAL B 1 46 ? 6.018 25.292 12.481 1 93.78 46 VAL B O 1
ATOM 2597 N N . VAL B 1 47 ? 6.191 23.381 13.619 1 95.44 47 VAL B N 1
ATOM 2598 C CA . VAL B 1 47 ? 4.863 22.92 13.228 1 95.44 47 VAL B CA 1
ATOM 2599 C C . VAL B 1 47 ? 3.969 22.815 14.462 1 95.44 47 VAL B C 1
ATOM 2601 O O . VAL B 1 47 ? 4.42 22.394 15.529 1 95.44 47 VAL B O 1
ATOM 2604 N N . ASP B 1 48 ? 2.754 23.285 14.288 1 94.67 48 ASP B N 1
ATOM 2605 C CA . ASP B 1 48 ? 1.745 23.266 15.343 1 94.67 48 ASP B CA 1
ATOM 2606 C C . ASP B 1 48 ? 0.421 22.708 14.827 1 94.67 48 ASP B C 1
ATOM 2608 O O . ASP B 1 48 ? -0.152 23.237 13.872 1 94.67 48 ASP B O 1
ATOM 2612 N N . VAL B 1 49 ? -0.059 21.619 15.406 1 96.57 49 VAL B N 1
ATOM 2613 C CA . VAL B 1 49 ? -1.333 21.006 15.046 1 96.57 49 VAL B CA 1
ATOM 2614 C C . VAL B 1 49 ? -2.285 21.055 16.239 1 96.57 49 VAL B C 1
ATOM 2616 O O . VAL B 1 49 ? -1.911 20.689 17.356 1 96.57 49 VAL B O 1
ATOM 2619 N N . ARG B 1 50 ? -3.444 21.545 15.971 1 96.14 50 ARG B N 1
ATOM 2620 C CA . ARG B 1 50 ? -4.526 21.547 16.951 1 96.14 50 ARG B CA 1
ATOM 2621 C C . ARG B 1 50 ? -5.777 20.882 16.387 1 96.14 50 ARG B C 1
ATOM 2623 O O . ARG B 1 50 ? -6.363 21.37 15.418 1 96.14 50 ARG B O 1
ATOM 2630 N N . LEU B 1 51 ? -6.14 19.809 16.998 1 97.92 51 LEU B N 1
ATOM 2631 C CA . LEU B 1 51 ? -7.349 19.095 16.603 1 97.92 51 LEU B CA 1
ATOM 2632 C C . LEU B 1 51 ? -8.401 19.157 17.705 1 97.92 51 LEU B C 1
ATOM 2634 O O . LEU B 1 51 ? -8.286 18.465 18.719 1 97.92 51 LEU B O 1
ATOM 2638 N N . ALA B 1 52 ? -9.377 19.966 17.443 1 97.11 52 ALA B N 1
ATOM 2639 C CA . ALA B 1 52 ? -10.464 20.083 18.412 1 97.11 52 ALA B CA 1
ATOM 2640 C C . ALA B 1 52 ? -11.385 18.868 18.352 1 97.11 52 ALA B C 1
ATOM 2642 O O . ALA B 1 52 ? -11.41 18.148 17.351 1 97.11 52 ALA B O 1
ATOM 2643 N N . VAL B 1 53 ? -12.177 18.654 19.353 1 96.79 53 VAL B N 1
ATOM 2644 C CA . VAL B 1 53 ? -13.01 17.467 19.516 1 96.79 53 VAL B CA 1
ATOM 2645 C C . VAL B 1 53 ? -13.993 17.361 18.353 1 96.79 53 VAL B C 1
ATOM 2647 O O . VAL B 1 53 ? -14.325 16.259 17.91 1 96.79 53 VAL B O 1
ATOM 2650 N N . ASP B 1 54 ? -14.392 18.472 17.81 1 95.24 54 ASP B N 1
ATOM 2651 C CA . ASP B 1 54 ? -15.42 18.492 16.774 1 95.24 54 ASP B CA 1
ATOM 2652 C C . ASP B 1 54 ? -14.889 17.921 15.461 1 95.24 54 ASP B C 1
ATOM 2654 O O . ASP B 1 54 ? -15.66 17.655 14.537 1 95.24 54 ASP B O 1
ATOM 2658 N N . LEU B 1 55 ? -13.599 17.725 15.369 1 96.83 55 LEU B N 1
ATOM 2659 C CA . LEU B 1 55 ? -13.02 17.147 14.161 1 96.83 55 LEU B CA 1
ATOM 2660 C C . LEU B 1 55 ? -13.131 15.626 14.179 1 96.83 55 LEU B C 1
ATOM 2662 O O . LEU B 1 55 ? -12.82 14.964 13.186 1 96.83 55 LEU B O 1
ATOM 2666 N N . PHE B 1 56 ? -13.567 15.078 15.326 1 97.22 56 PHE B N 1
ATOM 2667 C CA . PHE B 1 56 ? -13.656 13.633 15.498 1 97.22 56 PHE B CA 1
ATOM 2668 C C . PHE B 1 56 ? -15.111 13.178 15.507 1 97.22 56 PHE B C 1
ATOM 2670 O O . PHE B 1 56 ? -15.984 13.884 16.016 1 97.22 56 PHE B O 1
ATOM 2677 N N . HIS B 1 57 ? -15.355 12.065 14.944 1 96.96 57 HIS B N 1
ATOM 2678 C CA . HIS B 1 57 ? -16.677 11.456 15.043 1 96.96 57 HIS B CA 1
ATOM 2679 C C . HIS B 1 57 ? -16.946 10.948 16.455 1 96.96 57 HIS B C 1
ATOM 2681 O O . HIS B 1 57 ? -18.088 10.967 16.92 1 96.96 57 HIS B O 1
ATOM 2687 N N . LYS B 1 58 ? -15.946 10.469 17.054 1 97.49 58 LYS B N 1
ATOM 2688 C CA . LYS B 1 58 ? -15.912 10.047 18.452 1 97.49 58 LYS B CA 1
ATOM 2689 C C . LYS B 1 58 ? -14.608 10.471 19.122 1 97.49 58 LYS B C 1
ATOM 2691 O O . LYS B 1 58 ? -13.536 10.38 18.52 1 97.49 58 LYS B O 1
ATOM 2696 N N . TYR B 1 59 ? -14.751 10.949 20.39 1 97.7 59 TYR B N 1
ATOM 2697 C CA . TYR B 1 59 ? -13.557 11.339 21.131 1 97.7 59 TYR B CA 1
ATOM 2698 C C . TYR B 1 59 ? -13.75 11.129 22.628 1 97.7 59 TYR B C 1
ATOM 2700 O O . TYR B 1 59 ? -14.755 11.562 23.198 1 97.7 59 TYR B O 1
ATOM 2708 N N . ARG B 1 60 ? -12.816 10.412 23.212 1 97.14 60 ARG B N 1
ATOM 2709 C CA . ARG B 1 60 ? -12.801 10.202 24.656 1 97.14 60 ARG B CA 1
ATOM 2710 C C . ARG B 1 60 ? -11.374 10.206 25.195 1 97.14 60 ARG B C 1
ATOM 2712 O O . ARG B 1 60 ? -10.506 9.503 24.673 1 97.14 60 ARG B O 1
ATOM 2719 N N . CYS B 1 61 ? -11.112 11.015 26.102 1 96.2 61 CYS B N 1
ATOM 2720 C CA . CYS B 1 61 ? -9.841 11.051 26.817 1 96.2 61 CYS B CA 1
ATOM 2721 C C . CYS B 1 61 ? -10.059 11.3 28.304 1 96.2 61 CYS B C 1
ATOM 2723 O O . CYS B 1 61 ? -10.267 12.44 28.723 1 96.2 61 CYS B O 1
ATOM 2725 N N . ASP B 1 62 ? -9.918 10.302 29.106 1 94 62 ASP B N 1
ATOM 2726 C CA . ASP B 1 62 ? -10.286 10.355 30.517 1 94 62 ASP B CA 1
ATOM 2727 C C . ASP B 1 62 ? -9.25 11.13 31.327 1 94 62 ASP B C 1
ATOM 2729 O O . ASP B 1 62 ? -9.592 11.803 32.301 1 94 62 ASP B O 1
ATOM 2733 N N . ARG B 1 63 ? -7.953 10.959 30.975 1 92.83 63 ARG B N 1
ATOM 2734 C CA . ARG B 1 63 ? -6.838 11.693 31.565 1 92.83 63 ARG B CA 1
ATOM 2735 C C . ARG B 1 63 ? -5.864 12.166 30.49 1 92.83 63 ARG B C 1
ATOM 2737 O O . ARG B 1 63 ? -5.634 11.465 29.502 1 92.83 63 ARG B O 1
ATOM 2744 N N . PRO B 1 64 ? -5.33 13.331 30.759 1 93.89 64 PRO B N 1
ATOM 2745 C CA . PRO B 1 64 ? -4.332 13.776 29.783 1 93.89 64 PRO B CA 1
ATOM 2746 C C . PRO B 1 64 ? -3.223 12.75 29.562 1 93.89 64 PRO B C 1
ATOM 2748 O O . PRO B 1 64 ? -2.724 12.159 30.523 1 93.89 64 PRO B O 1
ATOM 2751 N N . VAL B 1 65 ? -2.937 12.519 28.33 1 92.87 65 VAL B N 1
ATOM 2752 C CA . VAL B 1 65 ? -1.885 11.563 28.001 1 92.87 65 VAL B CA 1
ATOM 2753 C C . VAL B 1 65 ? -1.005 12.126 26.887 1 92.87 65 VAL B C 1
ATOM 2755 O O . VAL B 1 65 ? -1.447 12.972 26.107 1 92.87 65 VAL B O 1
ATOM 2758 N N . GLN B 1 66 ? 0.244 11.738 26.938 1 93.37 66 GLN B N 1
ATOM 2759 C CA . GLN B 1 66 ? 1.192 12.037 25.87 1 93.37 66 GLN B CA 1
ATOM 2760 C C . GLN B 1 66 ? 1.604 10.769 25.129 1 93.37 66 GLN B C 1
ATOM 2762 O O . GLN B 1 66 ? 2.096 9.818 25.741 1 93.37 66 GLN B O 1
ATOM 2767 N N . LEU B 1 67 ? 1.409 10.799 23.852 1 94.82 67 LEU B N 1
ATOM 2768 C CA . LEU B 1 67 ? 1.745 9.643 23.029 1 94.82 67 LEU B CA 1
ATOM 2769 C C . LEU B 1 67 ? 2.916 9.956 22.104 1 94.82 67 LEU B C 1
ATOM 2771 O O . LEU B 1 67 ? 2.79 10.776 21.191 1 94.82 67 LEU B O 1
ATOM 2775 N N . GLY B 1 68 ? 4.055 9.35 22.332 1 95.41 68 GLY B N 1
ATOM 2776 C CA . GLY B 1 68 ? 5.182 9.458 21.419 1 95.41 68 GLY B CA 1
ATOM 2777 C C . GLY B 1 68 ? 5.061 8.55 20.211 1 95.41 68 GLY B C 1
ATOM 2778 O O . GLY B 1 68 ? 4.951 7.33 20.353 1 95.41 68 GLY B O 1
ATOM 2779 N N . LEU B 1 69 ? 5.134 9.195 19.075 1 95.63 69 LEU B N 1
ATOM 2780 C CA . LEU B 1 69 ? 4.897 8.403 17.873 1 95.63 69 LEU B CA 1
ATOM 2781 C C . LEU B 1 69 ? 5.938 8.714 16.803 1 95.63 69 LEU B C 1
ATOM 2783 O O . LEU B 1 69 ? 6.452 9.833 16.738 1 95.63 69 LEU B O 1
ATOM 2787 N N . SER B 1 70 ? 6.246 7.677 16.012 1 97.24 70 SER B N 1
ATOM 2788 C CA . SER B 1 70 ? 6.948 7.861 14.746 1 97.24 70 SER B CA 1
ATOM 2789 C C . SER B 1 70 ? 5.973 8.159 13.611 1 97.24 70 SER B C 1
ATOM 2791 O O . SER B 1 70 ? 5.08 7.358 13.328 1 97.24 70 SER B O 1
ATOM 2793 N N . VAL B 1 71 ? 6.191 9.269 12.928 1 97.87 71 VAL B N 1
ATOM 2794 C CA . VAL B 1 71 ? 5.305 9.667 11.839 1 97.87 71 VAL B CA 1
ATOM 2795 C C . VAL B 1 71 ? 5.384 8.643 10.709 1 97.87 71 VAL B C 1
ATOM 2797 O O . VAL B 1 71 ? 4.356 8.171 10.218 1 97.87 71 VAL B O 1
ATOM 2800 N N . PRO B 1 72 ? 6.619 8.175 10.337 1 97.92 72 PRO B N 1
ATOM 2801 C CA . PRO B 1 72 ? 6.699 7.15 9.294 1 97.92 72 PRO B CA 1
ATOM 2802 C C . PRO B 1 72 ? 5.945 5.874 9.661 1 97.92 72 PRO B C 1
ATOM 2804 O O . PRO B 1 72 ? 5.287 5.274 8.807 1 97.92 72 PRO B O 1
ATOM 2807 N N . ASN B 1 73 ? 6.02 5.442 10.908 1 97.8 73 ASN B N 1
ATOM 2808 C CA . ASN B 1 73 ? 5.33 4.225 11.322 1 97.8 73 ASN B CA 1
ATOM 2809 C C . ASN B 1 73 ? 3.814 4.402 11.29 1 97.8 73 ASN B C 1
ATOM 2811 O O . ASN B 1 73 ? 3.086 3.484 10.911 1 97.8 73 ASN B O 1
ATOM 2815 N N . LEU B 1 74 ? 3.388 5.536 11.716 1 98.34 74 LEU B N 1
ATOM 2816 C CA . LEU B 1 74 ? 1.955 5.797 11.652 1 98.34 74 LEU B CA 1
ATOM 2817 C C . LEU B 1 74 ? 1.466 5.796 10.207 1 98.34 74 LEU B C 1
ATOM 2819 O O . LEU B 1 74 ? 0.403 5.248 9.907 1 98.34 74 LEU B O 1
ATOM 2823 N N . LEU B 1 75 ? 2.218 6.38 9.35 1 98.23 75 LEU B N 1
ATOM 2824 C CA . LEU B 1 75 ? 1.86 6.388 7.935 1 98.23 75 LEU B CA 1
ATOM 2825 C C . LEU B 1 75 ? 1.814 4.969 7.378 1 98.23 75 LEU B C 1
ATOM 2827 O O . LEU B 1 75 ? 0.934 4.639 6.58 1 98.23 75 LEU B O 1
ATOM 2831 N N . LEU B 1 76 ? 2.775 4.194 7.818 1 97.53 76 LEU B N 1
ATOM 2832 C CA . LEU B 1 76 ? 2.778 2.792 7.417 1 97.53 76 LEU B CA 1
ATOM 2833 C C . LEU B 1 76 ? 1.492 2.098 7.854 1 97.53 76 LEU B C 1
ATOM 2835 O O . LEU B 1 76 ? 0.886 1.358 7.076 1 97.53 76 LEU B O 1
ATOM 2839 N N . ALA B 1 77 ? 1.023 2.358 9.031 1 98.14 77 ALA B N 1
ATOM 2840 C CA . ALA B 1 77 ? -0.192 1.752 9.569 1 98.14 77 ALA B CA 1
ATOM 2841 C C . ALA B 1 77 ? -1.43 2.266 8.84 1 98.14 77 ALA B C 1
ATOM 2843 O O . ALA B 1 77 ? -2.454 1.581 8.783 1 98.14 77 ALA B O 1
ATOM 2844 N N . LEU B 1 78 ? -1.327 3.454 8.214 1 97.83 78 LEU B N 1
ATOM 2845 C CA . LEU B 1 78 ? -2.48 4.086 7.582 1 97.83 78 LEU B CA 1
ATOM 2846 C C . LEU B 1 78 ? -2.517 3.78 6.088 1 97.83 78 LEU B C 1
ATOM 2848 O O . LEU B 1 78 ? -3.376 4.293 5.366 1 97.83 78 LEU B O 1
ATOM 2852 N N . GLN B 1 79 ? -1.662 2.99 5.628 1 96.12 79 GLN B N 1
ATOM 2853 C CA . GLN B 1 79 ? -1.531 2.682 4.208 1 96.12 79 GLN B CA 1
ATOM 2854 C C . GLN B 1 79 ? -2.842 2.149 3.638 1 96.12 79 GLN B C 1
ATOM 2856 O O . GLN B 1 79 ? -3.178 2.419 2.483 1 96.12 79 GLN B O 1
ATOM 2861 N N . PRO B 1 80 ? -3.709 1.418 4.373 1 94.84 80 PRO B N 1
ATOM 2862 C CA . PRO B 1 80 ? -4.939 0.863 3.804 1 94.84 80 PRO B CA 1
ATOM 2863 C C . PRO B 1 80 ? -6 1.929 3.538 1 94.84 80 PRO B C 1
ATOM 2865 O O . PRO B 1 80 ? -7.013 1.649 2.892 1 94.84 80 PRO B O 1
ATOM 2868 N N . VAL B 1 81 ? -5.8 3.084 4.048 1 95.83 81 VAL B N 1
ATOM 2869 C CA . VAL B 1 81 ? -6.772 4.154 3.851 1 95.83 81 VAL B CA 1
ATOM 2870 C C . VAL B 1 81 ? -6.705 4.654 2.41 1 95.83 81 VAL B C 1
ATOM 2872 O O . VAL B 1 81 ? -5.689 5.21 1.986 1 95.83 81 VAL B O 1
ATOM 2875 N N . LYS B 1 82 ? -7.768 4.451 1.662 1 88.9 82 LYS B N 1
ATOM 2876 C CA . LYS B 1 82 ? -7.751 4.823 0.25 1 88.9 82 LYS B CA 1
ATOM 2877 C C . LYS B 1 82 ? -8.942 5.711 -0.1 1 88.9 82 LYS B C 1
ATOM 2879 O O . LYS B 1 82 ? -8.918 6.423 -1.106 1 88.9 82 LYS B O 1
ATOM 2884 N N . SER B 1 83 ? -10.009 5.662 0.76 1 90.23 83 SER B N 1
ATOM 2885 C CA . SER B 1 83 ? -11.24 6.379 0.444 1 90.23 83 SER B CA 1
ATOM 2886 C C . SER B 1 83 ? -11.516 7.479 1.464 1 90.23 83 SER B C 1
ATOM 2888 O O . SER B 1 83 ? -11.135 7.361 2.63 1 90.23 83 SER B O 1
ATOM 2890 N N . ALA B 1 84 ? -12.237 8.481 1.012 1 89.56 84 ALA B N 1
ATOM 2891 C CA . ALA B 1 84 ? -12.604 9.592 1.886 1 89.56 84 ALA B CA 1
ATOM 2892 C C . ALA B 1 84 ? -13.607 9.148 2.947 1 89.56 84 ALA B C 1
ATOM 2894 O O . ALA B 1 84 ? -13.774 9.815 3.971 1 89.56 84 ALA B O 1
ATOM 2895 N N . GLU B 1 85 ? -14.234 8.044 2.719 1 92.51 85 GLU B N 1
ATOM 2896 C CA . GLU B 1 85 ? -15.273 7.557 3.621 1 92.51 85 GLU B CA 1
ATOM 2897 C C . GLU B 1 85 ? -14.682 6.682 4.723 1 92.51 85 GLU B C 1
ATOM 2899 O O . GLU B 1 85 ? -15.383 6.299 5.662 1 92.51 85 GLU B O 1
ATOM 2904 N N . THR B 1 86 ? -13.442 6.415 4.597 1 95.72 86 THR B N 1
ATOM 2905 C CA . THR B 1 86 ? -12.812 5.518 5.56 1 95.72 86 THR B CA 1
ATOM 2906 C C . THR B 1 86 ? -12.653 6.204 6.914 1 95.72 86 THR B C 1
ATOM 2908 O O . THR B 1 86 ? -12.143 7.324 6.992 1 95.72 86 THR B O 1
ATOM 2911 N N . LEU B 1 87 ? -13.114 5.53 7.955 1 96.83 87 LEU B N 1
ATOM 2912 C CA . LEU B 1 87 ? -12.901 5.984 9.325 1 96.83 87 LEU B CA 1
ATOM 2913 C C . LEU B 1 87 ? -11.784 5.189 9.994 1 96.83 87 LEU B C 1
ATOM 2915 O O . LEU B 1 87 ? -11.624 3.995 9.732 1 96.83 87 LEU B O 1
ATOM 2919 N N . VAL B 1 88 ? -11.028 5.895 10.819 1 98.08 88 VAL B N 1
ATOM 2920 C CA . VAL B 1 88 ? -9.938 5.286 11.575 1 98.08 88 VAL B CA 1
ATOM 2921 C C . VAL B 1 88 ? -10.207 5.423 13.072 1 98.08 88 VAL B C 1
ATOM 2923 O O . VAL B 1 88 ? -10.447 6.527 13.567 1 98.08 88 VAL B O 1
ATOM 2926 N N . HIS B 1 89 ? -10.189 4.317 13.773 1 98.26 89 HIS B N 1
ATOM 2927 C CA . HIS B 1 89 ? -10.365 4.285 15.221 1 98.26 89 HIS B CA 1
ATOM 2928 C C . HIS B 1 89 ? -9.028 4.115 15.934 1 98.26 89 HIS B C 1
ATOM 2930 O O . HIS B 1 89 ? -8.32 3.13 15.711 1 98.26 89 HIS B O 1
ATOM 2936 N N . LEU B 1 90 ? -8.662 5.075 16.721 1 97.9 90 LEU B N 1
ATOM 2937 C CA . LEU B 1 90 ? -7.436 5.03 17.51 1 97.9 90 LEU B CA 1
ATOM 2938 C C . LEU B 1 90 ? -7.747 4.817 18.987 1 97.9 90 LEU B C 1
ATOM 2940 O O . LEU B 1 90 ? -8.7 5.395 19.515 1 97.9 90 LEU B O 1
ATOM 2944 N N . SER B 1 91 ? -6.96 3.952 19.646 1 96.89 91 SER B N 1
ATOM 2945 C CA . SER B 1 91 ? -7.136 3.783 21.084 1 96.89 91 SER B CA 1
ATOM 2946 C C . SER B 1 91 ? -5.824 3.397 21.76 1 96.89 91 SER B C 1
ATOM 2948 O O . SER B 1 91 ? -4.947 2.802 21.131 1 96.89 91 SER B O 1
ATOM 2950 N N . SER B 1 92 ? -5.591 3.778 22.933 1 94.49 92 SER B N 1
ATOM 2951 C CA . SER B 1 92 ? -4.465 3.423 23.792 1 94.49 92 SER B CA 1
ATOM 2952 C C . SER B 1 92 ? -4.89 3.343 25.255 1 94.49 92 SER B C 1
ATOM 2954 O O . SER B 1 92 ? -5.699 4.15 25.717 1 94.49 92 SER B O 1
ATOM 2956 N N . LEU B 1 93 ? -4.451 2.244 25.947 1 82.37 93 LEU B N 1
ATOM 2957 C CA . LEU B 1 93 ? -4.789 2.057 27.354 1 82.37 93 LEU B CA 1
ATOM 2958 C C . LEU B 1 93 ? -3.778 2.76 28.254 1 82.37 93 LEU B C 1
ATOM 2960 O O . LEU B 1 93 ? -3.729 2.503 29.459 1 82.37 93 LEU B O 1
ATOM 2964 N N . HIS B 1 94 ? -3.048 3.86 27.738 1 68.58 94 HIS B N 1
ATOM 2965 C CA . HIS B 1 94 ? -1.987 4.5 28.508 1 68.58 94 HIS B CA 1
ATOM 2966 C C . HIS B 1 94 ? -2.417 4.727 29.954 1 68.58 94 HIS B C 1
ATOM 2968 O O . HIS B 1 94 ? -3.293 5.551 30.223 1 68.58 94 HIS B O 1
ATOM 2974 N N . GLY B 1 95 ? -2.67 3.632 30.769 1 56.56 95 GLY B N 1
ATOM 2975 C CA . GLY B 1 95 ? -2.953 3.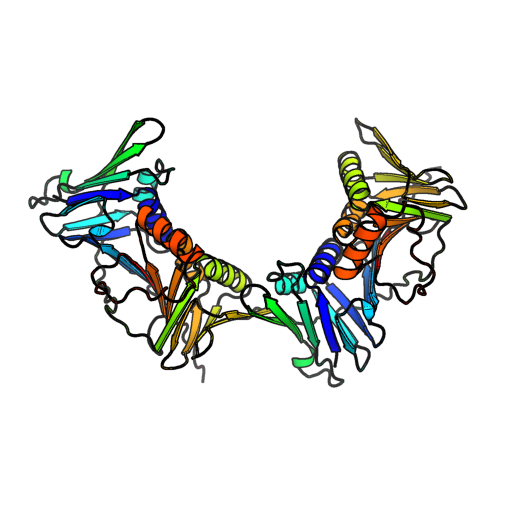797 32.186 1 56.56 95 GLY B CA 1
ATOM 2976 C C . GLY B 1 95 ? -1.726 4.156 33.002 1 56.56 95 GLY B C 1
ATOM 2977 O O . GLY B 1 95 ? -0.633 4.31 32.454 1 56.56 95 GLY B O 1
ATOM 2978 N N . ASP B 1 96 ? -1.925 4.612 34.253 1 51.76 96 ASP B N 1
ATOM 2979 C CA . ASP B 1 96 ? -0.958 5.012 35.271 1 51.76 96 ASP B CA 1
ATOM 2980 C C . ASP B 1 96 ? 0.18 3.999 35.376 1 51.76 96 ASP B C 1
ATOM 2982 O O . ASP B 1 96 ? 1.198 4.267 36.017 1 51.76 96 ASP B O 1
ATOM 2986 N N . ASP B 1 97 ? -0.147 2.81 35.073 1 50.15 97 ASP B N 1
ATOM 2987 C CA . ASP B 1 97 ? 0.914 1.868 35.417 1 50.15 97 ASP B CA 1
ATOM 2988 C C . ASP B 1 97 ? 1.875 1.671 34.248 1 50.15 97 ASP B C 1
ATOM 2990 O O . ASP B 1 97 ? 1.512 1.074 33.232 1 50.15 97 ASP B O 1
ATOM 2994 N N . GLU B 1 98 ? 2.951 2.543 34.126 1 53.12 98 GLU B N 1
ATOM 2995 C CA . GLU B 1 98 ? 4.029 2.713 33.156 1 53.12 98 GLU B CA 1
ATOM 2996 C C . GLU B 1 98 ? 4.566 1.365 32.686 1 53.12 98 GLU B C 1
ATOM 2998 O O . GLU B 1 98 ? 5.313 1.295 31.708 1 53.12 98 GLU B O 1
ATOM 3003 N N . ASP B 1 99 ? 4.311 0.345 33.436 1 53.96 99 ASP B N 1
ATOM 3004 C CA . ASP B 1 99 ? 5.102 -0.862 33.217 1 53.96 99 ASP B CA 1
ATOM 3005 C C . ASP B 1 99 ? 4.38 -1.829 32.281 1 53.96 99 ASP B C 1
ATOM 3007 O O . ASP B 1 99 ? 4.897 -2.905 31.972 1 53.96 99 ASP B O 1
ATOM 3011 N N . ASP B 1 100 ? 3.153 -1.39 31.865 1 60.61 100 ASP B N 1
ATOM 3012 C CA . ASP B 1 100 ? 2.444 -2.413 31.103 1 60.61 100 ASP B CA 1
ATOM 3013 C C . ASP B 1 100 ? 2.686 -2.247 29.605 1 60.61 100 ASP B C 1
ATOM 3015 O O . ASP B 1 100 ? 2.58 -1.141 29.072 1 60.61 100 ASP B O 1
ATOM 3019 N N . GLU B 1 101 ? 3.265 -3.278 28.958 1 62.86 101 GLU B N 1
ATOM 3020 C CA . GLU B 1 101 ? 3.547 -3.349 27.527 1 62.86 101 GLU B CA 1
ATOM 3021 C C . GLU B 1 101 ? 2.381 -2.804 26.707 1 62.86 101 GLU B C 1
ATOM 3023 O O . GLU B 1 101 ? 2.586 -2.208 25.648 1 62.86 101 GLU B O 1
ATOM 3028 N N . GLU B 1 102 ? 1.211 -2.944 27.282 1 62.96 102 GLU B N 1
ATOM 3029 C CA . GLU B 1 102 ? 0.015 -2.502 26.57 1 62.96 102 GLU B CA 1
ATOM 3030 C C . GLU B 1 102 ? -0.055 -0.979 26.502 1 62.96 102 GLU B C 1
ATOM 3032 O O . GLU B 1 102 ? -0.661 -0.421 25.584 1 62.96 102 GLU B O 1
ATOM 3037 N N . ASP B 1 103 ? 0.642 -0.351 27.474 1 71.99 103 ASP B N 1
ATOM 3038 C CA . ASP B 1 103 ? 0.623 1.108 27.53 1 71.99 103 ASP B CA 1
ATOM 3039 C C . ASP B 1 103 ? 1.574 1.709 26.498 1 71.99 103 ASP B C 1
ATOM 3041 O O . ASP B 1 103 ? 1.648 2.931 26.352 1 71.99 103 ASP B O 1
ATOM 3045 N N . THR B 1 104 ? 2.115 0.769 25.723 1 87.16 104 THR B N 1
ATOM 3046 C CA . THR B 1 104 ? 3.132 1.226 24.782 1 87.16 104 THR B CA 1
ATOM 3047 C C . THR B 1 104 ? 2.69 0.973 23.343 1 87.16 104 THR B C 1
ATOM 3049 O O . THR B 1 104 ? 3.524 0.886 22.439 1 87.16 104 THR B O 1
ATOM 3052 N N . ILE B 1 105 ? 1.34 0.778 23.22 1 94.83 105 ILE B N 1
ATOM 3053 C CA . ILE B 1 105 ? 0.858 0.464 21.88 1 94.83 105 ILE B CA 1
ATOM 3054 C C . ILE B 1 105 ? -0.312 1.379 21.524 1 94.83 105 ILE B C 1
ATOM 3056 O O . ILE B 1 105 ? -1.204 1.603 22.345 1 94.83 105 ILE B O 1
ATOM 3060 N N . LEU B 1 106 ? -0.293 1.943 20.396 1 97.08 106 LEU B N 1
ATOM 3061 C CA . LEU B 1 106 ? -1.463 2.574 19.795 1 97.08 106 LEU B CA 1
ATOM 3062 C C . LEU B 1 106 ? -2.201 1.596 18.887 1 97.08 106 LEU B C 1
ATOM 3064 O O . LEU B 1 106 ? -1.626 1.079 17.926 1 97.08 106 LEU B O 1
ATOM 3068 N N . HIS B 1 107 ? -3.453 1.338 19.19 1 97.88 107 HIS B N 1
ATOM 3069 C CA . HIS B 1 107 ? -4.275 0.454 18.372 1 97.88 107 HIS B CA 1
ATOM 3070 C C . HIS B 1 107 ? -5.036 1.237 17.307 1 97.88 107 HIS B C 1
ATOM 3072 O O . HIS B 1 107 ? -5.63 2.276 17.601 1 97.88 107 HIS B O 1
ATOM 3078 N N . ILE B 1 108 ? -5.029 0.71 16.124 1 98.49 108 ILE B N 1
ATOM 3079 C CA . ILE B 1 108 ? -5.7 1.355 15.001 1 98.49 108 ILE B CA 1
ATOM 3080 C C . ILE B 1 108 ? -6.61 0.35 14.297 1 98.49 108 ILE B C 1
ATOM 3082 O O . ILE B 1 108 ? -6.16 -0.723 13.888 1 98.49 108 ILE B O 1
ATOM 3086 N N . ASN B 1 109 ? -7.808 0.667 14.167 1 98.29 109 ASN B N 1
ATOM 3087 C CA . ASN B 1 109 ? -8.774 -0.135 13.424 1 98.29 109 ASN B CA 1
ATOM 3088 C C . ASN B 1 109 ? -9.355 0.638 12.244 1 98.29 109 ASN B C 1
ATOM 3090 O O . ASN B 1 109 ? -9.759 1.793 12.392 1 98.29 109 ASN B O 1
ATOM 3094 N N . ILE B 1 110 ? -9.343 0.026 11.048 1 97.74 110 ILE B N 1
ATOM 3095 C CA . ILE B 1 110 ? -9.84 0.624 9.813 1 97.74 110 ILE B CA 1
ATOM 3096 C C . ILE B 1 110 ? -10.855 -0.312 9.159 1 97.74 110 ILE B C 1
ATOM 3098 O O . ILE B 1 110 ? -10.585 -1.502 8.979 1 97.74 110 ILE B O 1
ATOM 3102 N N . GLU B 1 111 ? -11.922 0.226 8.808 1 91.67 111 GLU B N 1
ATOM 3103 C CA . GLU B 1 111 ? -12.908 -0.564 8.077 1 91.67 111 GLU B CA 1
ATOM 3104 C C . GLU B 1 111 ? -13.021 -0.103 6.627 1 91.67 111 GLU B C 1
ATOM 3106 O O . GLU B 1 111 ? -13.125 1.096 6.358 1 91.67 111 GLU B O 1
ATOM 3111 N N . ASP B 1 112 ? -12.861 -0.996 5.758 1 84.41 112 ASP B N 1
ATOM 3112 C CA . ASP B 1 112 ? -13.089 -0.716 4.344 1 84.41 112 ASP B CA 1
ATOM 3113 C C . ASP B 1 112 ? -14.582 -0.624 4.036 1 84.41 112 ASP B C 1
ATOM 3115 O O . ASP B 1 112 ? -15.306 -1.615 4.149 1 84.41 112 ASP B O 1
ATOM 3119 N N . PRO B 1 113 ? -15.018 0.532 3.635 1 84.93 113 PRO B N 1
ATOM 3120 C CA . PRO B 1 113 ? -16.457 0.664 3.401 1 84.93 113 PRO B CA 1
ATOM 3121 C C . PRO B 1 113 ? -16.933 -0.129 2.186 1 84.93 113 PRO B C 1
ATOM 3123 O O . PRO B 1 113 ? -18.119 -0.451 2.079 1 84.93 113 PRO B O 1
ATOM 3126 N N . GLU B 1 114 ? -16.137 -0.488 1.215 1 81.8 114 GLU B N 1
ATOM 3127 C CA . GLU B 1 114 ? -16.509 -1.171 -0.021 1 81.8 114 GLU B CA 1
ATOM 3128 C C . GLU B 1 114 ? -16.552 -2.683 0.175 1 81.8 114 GLU B C 1
ATOM 3130 O O . GLU B 1 114 ? -17.55 -3.329 -0.152 1 81.8 114 GLU B O 1
ATOM 3135 N N . SER B 1 115 ? -15.552 -3.245 0.727 1 80.2 115 SER B N 1
ATOM 3136 C CA . SER B 1 115 ? -15.421 -4.695 0.821 1 80.2 115 SER B CA 1
ATOM 3137 C C . SER B 1 115 ? -15.974 -5.215 2.144 1 80.2 115 SER B C 1
ATOM 3139 O O . SER B 1 115 ? -16.317 -6.394 2.258 1 80.2 115 SER B O 1
ATOM 3141 N N . GLY B 1 116 ? -16.035 -4.331 3.199 1 85.62 116 GLY B N 1
ATOM 3142 C CA . GLY B 1 116 ? -16.378 -4.772 4.541 1 85.62 116 GLY B CA 1
ATOM 3143 C C . GLY B 1 116 ? -15.204 -5.374 5.289 1 85.62 116 GLY B C 1
ATOM 3144 O O . GLY B 1 116 ? -15.337 -5.772 6.448 1 85.62 116 GLY B O 1
ATOM 3145 N N . ASP B 1 117 ? -14.117 -5.368 4.68 1 90.42 117 ASP B N 1
ATOM 3146 C CA . ASP B 1 117 ? -12.902 -5.86 5.324 1 90.42 117 ASP B CA 1
ATOM 3147 C C . ASP B 1 117 ? -12.466 -4.932 6.455 1 90.42 117 ASP B C 1
ATOM 3149 O O . ASP B 1 117 ? -12.781 -3.74 6.444 1 90.42 117 ASP B O 1
ATOM 3153 N N . THR B 1 118 ? -11.808 -5.539 7.432 1 95.49 118 THR B N 1
ATOM 3154 C CA . THR B 1 118 ? -11.338 -4.757 8.57 1 95.49 118 THR B CA 1
ATOM 3155 C C . THR B 1 118 ? -9.833 -4.923 8.757 1 95.49 118 THR B C 1
ATOM 3157 O O . THR B 1 118 ? -9.304 -6.028 8.625 1 95.49 118 THR B O 1
ATOM 3160 N N . TRP B 1 119 ? -9.222 -3.823 9.054 1 97.33 119 TRP B N 1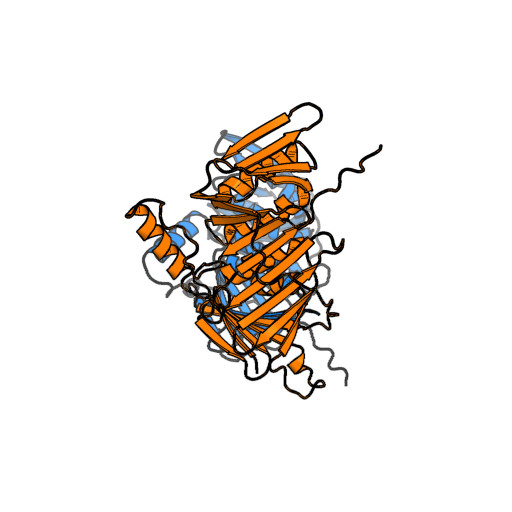
ATOM 3161 C CA . TRP B 1 119 ? -7.806 -3.799 9.404 1 97.33 119 TRP B CA 1
ATOM 3162 C C . TRP B 1 119 ? -7.618 -3.534 10.894 1 97.33 119 TRP B C 1
ATOM 3164 O O . TRP B 1 119 ? -8.309 -2.692 11.473 1 97.33 119 TRP B O 1
ATOM 3174 N N . SER B 1 120 ? -6.748 -4.253 11.497 1 98.19 120 SER B N 1
ATOM 3175 C CA . SER B 1 120 ? -6.276 -3.995 12.853 1 98.19 120 SER B CA 1
ATOM 3176 C C . SER B 1 120 ? -4.765 -3.791 12.884 1 98.19 120 SER B C 1
ATOM 3178 O O . SER B 1 120 ? -4.008 -4.658 12.442 1 98.19 120 SER B O 1
ATOM 3180 N N . MET B 1 121 ? -4.36 -2.651 13.39 1 98.18 121 MET B N 1
ATOM 3181 C CA . MET B 1 121 ? -2.937 -2.329 13.454 1 98.18 121 MET B CA 1
ATOM 3182 C C . MET B 1 121 ? -2.516 -2.006 14.884 1 98.18 121 MET B C 1
ATOM 3184 O O . MET B 1 121 ? -3.324 -1.524 15.68 1 98.18 121 MET B O 1
ATOM 3188 N N . GLU B 1 122 ? -1.309 -2.311 15.117 1 97.89 122 GLU B N 1
ATOM 3189 C CA . GLU B 1 122 ? -0.64 -1.885 16.343 1 97.89 122 GLU B CA 1
ATOM 3190 C C . GLU B 1 122 ? 0.631 -1.099 16.033 1 97.89 122 GLU B C 1
ATOM 3192 O O . GLU B 1 122 ? 1.492 -1.57 15.286 1 97.89 122 GLU B O 1
ATOM 3197 N N . VAL B 1 123 ? 0.733 0.07 16.628 1 97.89 123 VAL B N 1
ATOM 3198 C CA . VAL B 1 123 ? 1.931 0.889 16.473 1 97.89 123 VAL B CA 1
ATOM 3199 C C . VAL B 1 123 ? 2.606 1.079 17.83 1 97.89 123 VAL B C 1
ATOM 3201 O O . VAL B 1 123 ? 1.971 1.525 18.789 1 97.89 123 VAL B O 1
ATOM 3204 N N . ARG B 1 124 ? 3.826 0.783 17.887 1 96.35 124 ARG B N 1
ATOM 3205 C CA . ARG B 1 124 ? 4.57 0.949 19.131 1 96.35 124 ARG B CA 1
ATOM 3206 C C . ARG B 1 124 ? 4.824 2.423 19.425 1 96.35 124 ARG B C 1
ATOM 3208 O O . ARG B 1 124 ? 5.263 3.17 18.547 1 96.35 124 ARG B O 1
ATOM 3215 N N . LEU B 1 125 ? 4.605 2.791 20.674 1 96.01 125 LEU B N 1
ATOM 3216 C CA . LEU B 1 125 ? 4.834 4.166 21.104 1 96.01 125 LEU B CA 1
ATOM 3217 C C . LEU B 1 125 ? 6.292 4.377 21.496 1 96.01 125 LEU B C 1
ATOM 3219 O O . LEU B 1 125 ? 6.984 3.426 21.866 1 96.01 125 LEU B O 1
ATOM 3223 N N . LEU B 1 126 ? 6.728 5.619 21.365 1 94.26 126 LEU B N 1
ATOM 3224 C CA . LEU B 1 126 ? 8.116 5.983 21.63 1 94.26 126 LEU B CA 1
ATOM 3225 C C . LEU B 1 126 ? 8.214 6.91 22.837 1 94.26 126 LEU B C 1
ATOM 3227 O O . LEU B 1 126 ? 7.219 7.518 23.24 1 94.26 126 LEU B O 1
ATOM 3231 N N . ASP B 1 127 ? 9.354 6.867 23.397 1 92.38 127 ASP B N 1
ATOM 3232 C CA . ASP B 1 127 ? 9.706 7.908 24.358 1 92.38 127 ASP B CA 1
ATOM 3233 C C . ASP B 1 127 ? 10.389 9.085 23.666 1 92.38 127 ASP B C 1
ATOM 3235 O O . ASP B 1 127 ? 11.59 9.04 23.393 1 92.38 127 ASP B O 1
ATOM 3239 N N . VAL B 1 128 ? 9.611 10.019 23.377 1 90.7 128 VAL B N 1
ATOM 3240 C CA . VAL B 1 128 ? 10.132 11.165 22.638 1 90.7 128 VAL B CA 1
ATOM 3241 C C . VAL B 1 128 ? 10.434 12.309 23.604 1 90.7 128 VAL B C 1
ATOM 3243 O O . VAL B 1 128 ? 9.599 12.659 24.442 1 90.7 128 VAL B O 1
ATOM 3246 N N . GLU B 1 129 ? 11.571 12.807 23.488 1 85.98 129 GLU B N 1
ATOM 3247 C CA . GLU B 1 129 ? 11.944 13.931 24.342 1 85.98 129 GLU B CA 1
ATOM 3248 C C . GLU B 1 129 ? 11.142 15.18 23.99 1 85.98 129 GLU B C 1
ATOM 3250 O O . GLU B 1 129 ? 10.933 15.479 22.813 1 85.98 129 GLU B O 1
ATOM 3255 N N . SER B 1 130 ? 10.526 15.752 25.027 1 77.33 130 SER B N 1
ATOM 3256 C CA . SER B 1 130 ? 9.698 16.934 24.811 1 77.33 130 SER B CA 1
ATOM 3257 C C . SER B 1 130 ? 10.542 18.204 24.786 1 77.33 130 SER B C 1
ATOM 3259 O O . SER B 1 130 ? 11.461 18.361 25.592 1 77.33 130 SER B O 1
ATOM 3261 N N . GLU B 1 131 ? 10.548 18.802 23.581 1 73.13 131 GLU B N 1
ATOM 3262 C CA . GLU B 1 131 ? 11.128 20.142 23.581 1 73.13 131 GLU B CA 1
ATOM 3263 C C . GLU B 1 131 ? 10.082 21.196 23.931 1 73.13 131 GLU B C 1
ATOM 3265 O O . GLU B 1 131 ? 8.933 21.107 23.495 1 73.13 131 GLU B O 1
ATOM 3270 N N . GLN B 1 132 ? 10.247 21.902 24.993 1 65.71 132 GLN B N 1
ATOM 3271 C CA . GLN B 1 132 ? 9.305 22.96 25.343 1 65.71 132 GLN B CA 1
ATOM 3272 C C . GLN B 1 132 ? 9.318 24.075 24.302 1 65.71 132 GLN B C 1
ATOM 3274 O O . GLN B 1 132 ? 10.322 24.774 24.146 1 65.71 132 GLN B O 1
ATOM 3279 N N . LEU B 1 133 ? 8.391 23.906 23.33 1 68.31 133 LEU B N 1
ATOM 3280 C CA . LEU B 1 133 ? 8.305 24.956 22.32 1 68.31 133 LEU B CA 1
ATOM 3281 C C . LEU B 1 133 ? 7.261 25.998 22.708 1 68.31 133 LEU B C 1
ATOM 3283 O O . LEU B 1 133 ? 6.219 25.658 23.273 1 68.31 133 LEU B O 1
ATOM 3287 N N . GLU B 1 134 ? 7.686 27.223 22.901 1 61.4 134 GLU B N 1
ATOM 3288 C CA . GLU B 1 134 ? 6.713 28.294 23.094 1 61.4 134 GLU B CA 1
ATOM 3289 C C . GLU B 1 134 ? 6.108 28.736 21.765 1 61.4 134 GLU B C 1
ATOM 3291 O O . GLU B 1 134 ? 6.786 29.36 20.946 1 61.4 134 GLU B O 1
ATOM 3296 N N . VAL B 1 135 ? 5.046 28.081 21.371 1 62.67 135 VAL B N 1
ATOM 3297 C CA . VAL B 1 135 ? 4.33 28.564 20.195 1 62.67 135 VAL B CA 1
ATOM 3298 C C . VAL B 1 135 ? 3.489 29.783 20.567 1 62.67 135 VAL B C 1
ATOM 3300 O O . VAL B 1 135 ? 2.772 29.768 21.57 1 62.67 135 VAL B O 1
ATOM 3303 N N . PRO B 1 136 ? 3.814 30.926 19.96 1 58.63 136 PRO B N 1
ATOM 3304 C CA . PRO B 1 136 ? 3 32.094 20.305 1 58.63 136 PRO B CA 1
ATOM 3305 C C . PRO B 1 136 ? 1.508 31.862 20.078 1 58.63 136 PRO B C 1
ATOM 3307 O O . PRO B 1 136 ? 1.121 31.232 19.091 1 58.63 136 PRO B O 1
ATOM 3310 N N . GLU B 1 137 ? 0.628 31.741 21.069 1 57.62 137 GLU B N 1
ATOM 3311 C CA . GLU B 1 137 ? -0.809 31.526 20.924 1 57.62 137 GLU B CA 1
ATOM 3312 C C . GLU B 1 137 ? -1.41 32.488 19.902 1 57.62 137 GLU B C 1
ATOM 3314 O O . GLU B 1 137 ? -2.077 32.061 18.958 1 57.62 137 GLU B O 1
ATOM 3319 N N . HIS B 1 138 ? -1.851 33.639 20.31 1 59.1 138 HIS B N 1
ATOM 3320 C CA . HIS B 1 138 ? -2.559 34.603 19.476 1 59.1 138 HIS B CA 1
ATOM 3321 C C . HIS B 1 138 ? -1.634 35.729 19.027 1 59.1 138 HIS B C 1
ATOM 3323 O O . HIS B 1 138 ? -1.141 36.5 19.853 1 59.1 138 HIS B O 1
ATOM 3329 N N . THR B 1 139 ? -0.909 35.415 17.771 1 65.86 139 THR B N 1
ATOM 3330 C CA . THR B 1 139 ? -0.088 36.538 17.334 1 65.86 139 THR B CA 1
ATOM 3331 C C . THR B 1 139 ? -0.82 37.366 16.281 1 65.86 139 THR B C 1
ATOM 3333 O O . THR B 1 139 ? -1.286 36.829 15.275 1 65.86 139 THR B O 1
ATOM 3336 N N . GLU B 1 140 ? -1.366 38.496 16.747 1 81.52 140 GLU B N 1
ATOM 3337 C CA . GLU B 1 140 ? -1.843 39.446 15.747 1 81.52 140 GLU B CA 1
ATOM 3338 C C . GLU B 1 140 ? -0.718 39.872 14.808 1 81.52 140 GLU B C 1
ATOM 3340 O O . GLU B 1 140 ? 0.309 40.387 15.256 1 81.52 140 GLU B O 1
ATOM 3345 N N . HIS B 1 141 ? -0.904 39.509 13.582 1 92.96 141 HIS B N 1
ATOM 3346 C CA . HIS B 1 141 ? 0.098 39.864 12.583 1 92.96 141 HIS B CA 1
ATOM 3347 C C . HIS B 1 141 ? -0.195 41.229 11.97 1 92.96 141 HIS B C 1
ATOM 3349 O O . HIS B 1 141 ? -1.355 41.635 11.874 1 92.96 141 HIS B O 1
ATOM 3355 N N . GLU B 1 142 ? 0.809 41.907 11.616 1 96.71 142 GLU B N 1
ATOM 3356 C CA . GLU B 1 142 ? 0.67 43.195 10.943 1 96.71 142 GLU B CA 1
ATOM 3357 C C . GLU B 1 142 ? -0.041 43.043 9.602 1 96.71 142 GLU B C 1
ATOM 3359 O O . GLU B 1 142 ? -0.731 43.96 9.152 1 96.71 142 GLU B O 1
ATOM 3364 N N . ALA B 1 143 ? 0.172 42.002 8.978 1 97.49 143 ALA B N 1
ATOM 3365 C CA . ALA B 1 143 ? -0.507 41.693 7.723 1 97.49 143 ALA B CA 1
ATOM 3366 C C . ALA B 1 143 ? -0.944 40.232 7.681 1 97.49 143 ALA B C 1
ATOM 3368 O O . ALA B 1 143 ? -0.175 39.337 8.039 1 97.49 143 ALA B O 1
ATOM 3369 N N . THR B 1 144 ? -2.215 39.987 7.275 1 97.4 144 THR B N 1
ATOM 3370 C CA . THR B 1 144 ? -2.762 38.643 7.125 1 97.4 144 THR B CA 1
ATOM 3371 C C . THR B 1 144 ? -3.531 38.515 5.813 1 97.4 144 THR B C 1
ATOM 3373 O O . THR B 1 144 ? -4.413 39.326 5.523 1 97.4 144 THR B O 1
ATOM 3376 N N . ALA B 1 145 ? -3.182 37.541 5.051 1 97.95 145 ALA B N 1
ATOM 3377 C CA . ALA B 1 145 ? -3.848 37.293 3.774 1 97.95 145 ALA B CA 1
ATOM 3378 C C . ALA B 1 145 ? -4.411 35.876 3.714 1 97.95 145 ALA B C 1
ATOM 3380 O O . ALA B 1 145 ? -3.802 34.937 4.233 1 97.95 145 ALA B O 1
ATOM 3381 N N . VAL B 1 146 ? -5.584 35.699 3.076 1 98.01 146 VAL B N 1
ATOM 3382 C CA . VAL B 1 146 ? -6.172 34.396 2.785 1 98.01 146 VAL B CA 1
ATOM 3383 C C . VAL B 1 146 ? -6.247 34.189 1.274 1 98.01 146 VAL B C 1
ATOM 3385 O O . VAL B 1 146 ? -6.828 35.007 0.557 1 98.01 146 VAL B O 1
ATOM 3388 N N . VAL B 1 147 ? -5.585 33.199 0.838 1 97.58 147 VAL B N 1
ATOM 3389 C CA . VAL B 1 147 ? -5.592 32.9 -0.59 1 97.58 147 VAL B CA 1
ATOM 3390 C C . VAL B 1 147 ? -5.955 31.433 -0.81 1 97.58 147 VAL B C 1
ATOM 3392 O O . VAL B 1 147 ? -6.033 30.657 0.145 1 97.58 147 VAL B O 1
ATOM 3395 N N . ARG B 1 148 ? -6.208 31.029 -2.005 1 97.56 148 ARG B N 1
ATOM 3396 C CA . ARG B 1 148 ? -6.466 29.632 -2.339 1 97.56 148 ARG B CA 1
ATOM 3397 C C . ARG B 1 148 ? -5.213 28.784 -2.147 1 97.56 148 ARG B C 1
ATOM 3399 O O . ARG B 1 148 ? -4.136 29.138 -2.631 1 97.56 148 ARG B O 1
ATOM 3406 N N . SER B 1 149 ? -5.335 27.689 -1.511 1 97.96 149 SER B N 1
ATOM 3407 C CA . SER B 1 149 ? -4.198 26.868 -1.106 1 97.96 149 SER B CA 1
ATOM 3408 C C . SER B 1 149 ? -3.422 26.362 -2.317 1 97.96 149 SER B C 1
ATOM 3410 O O . SER B 1 149 ? -2.198 26.497 -2.378 1 97.96 149 SER B O 1
ATOM 3412 N N . LYS B 1 150 ? -4.132 25.8 -3.256 1 97.95 150 LYS B N 1
ATOM 3413 C CA . LYS B 1 150 ? -3.495 25.2 -4.425 1 97.95 150 LYS B CA 1
ATOM 3414 C C . LYS B 1 150 ? -2.777 26.254 -5.262 1 97.95 150 LYS B C 1
ATOM 3416 O O . LYS B 1 150 ? -1.701 25.997 -5.805 1 97.95 150 LYS B O 1
ATOM 3421 N N . GLU B 1 151 ? -3.357 27.424 -5.388 1 97.79 151 GLU B N 1
ATOM 3422 C CA . GLU B 1 151 ? -2.738 28.509 -6.144 1 97.79 151 GLU B CA 1
ATOM 3423 C C . GLU B 1 151 ? -1.4 28.915 -5.532 1 97.79 151 GLU B C 1
ATOM 3425 O O . GLU B 1 151 ? -0.411 29.084 -6.248 1 97.79 151 GLU B O 1
ATOM 3430 N N . LEU B 1 152 ? -1.452 29.091 -4.291 1 98.52 152 LEU B N 1
ATOM 3431 C CA . LEU B 1 152 ? -0.214 29.467 -3.618 1 98.52 152 LEU B CA 1
ATOM 3432 C C . LEU B 1 152 ? 0.827 28.358 -3.734 1 98.52 152 LEU B C 1
ATOM 3434 O O . LEU B 1 152 ? 2.011 28.632 -3.942 1 98.52 152 LEU B O 1
ATOM 3438 N N . GLN B 1 153 ? 0.441 27.141 -3.508 1 98.58 153 GLN B N 1
ATOM 3439 C CA . GLN B 1 153 ? 1.35 26.006 -3.624 1 98.58 153 GLN B CA 1
ATOM 3440 C C . GLN B 1 153 ? 2.036 25.987 -4.987 1 98.58 153 GLN B C 1
ATOM 3442 O O . GLN B 1 153 ? 3.258 25.842 -5.07 1 98.58 153 GLN B O 1
ATOM 3447 N N . ASP B 1 154 ? 1.268 26.16 -6.041 1 98.4 154 ASP B N 1
ATOM 3448 C CA . ASP B 1 154 ? 1.813 26.156 -7.396 1 98.4 154 ASP B CA 1
ATOM 3449 C C . ASP B 1 154 ? 2.8 27.304 -7.594 1 98.4 154 ASP B C 1
ATOM 3451 O O . ASP B 1 154 ? 3.86 27.12 -8.196 1 98.4 154 ASP B O 1
ATOM 3455 N N . LEU B 1 155 ? 2.408 28.398 -7.135 1 98.58 155 LEU B N 1
ATOM 3456 C CA . LEU B 1 155 ? 3.26 29.574 -7.275 1 98.58 155 LEU B CA 1
ATOM 3457 C C . LEU B 1 155 ? 4.597 29.362 -6.573 1 98.58 155 LEU B C 1
ATOM 3459 O O . LEU B 1 155 ? 5.655 29.615 -7.154 1 98.58 155 LEU B O 1
ATOM 3463 N N . VAL B 1 156 ? 4.567 28.951 -5.358 1 98.6 156 VAL B N 1
ATOM 3464 C CA . VAL B 1 156 ? 5.783 28.77 -4.572 1 98.6 156 VAL B CA 1
ATOM 3465 C C . VAL B 1 156 ? 6.653 27.687 -5.206 1 98.6 156 VAL B C 1
ATOM 3467 O O . VAL B 1 156 ? 7.879 27.81 -5.243 1 98.6 156 VAL B O 1
ATOM 3470 N N . ARG B 1 157 ? 6.044 26.614 -5.628 1 98.18 157 ARG B N 1
ATOM 3471 C CA . ARG B 1 157 ? 6.794 25.574 -6.324 1 98.18 157 ARG B CA 1
ATOM 3472 C C . ARG B 1 157 ? 7.546 26.148 -7.52 1 98.18 157 ARG B C 1
ATOM 3474 O O . ARG B 1 157 ? 8.72 25.836 -7.73 1 98.18 157 ARG B O 1
ATOM 3481 N N . TYR B 1 158 ? 6.839 26.943 -8.326 1 98.23 158 TYR B N 1
ATOM 3482 C CA . TYR B 1 158 ? 7.459 27.6 -9.471 1 98.23 158 TYR B CA 1
ATOM 3483 C C . TYR B 1 158 ? 8.617 28.488 -9.029 1 98.23 158 TYR B C 1
ATOM 3485 O O . TYR B 1 158 ? 9.727 28.377 -9.554 1 98.23 158 TYR B O 1
ATOM 3493 N N . LEU B 1 159 ? 8.41 29.364 -8.069 1 98.32 159 LEU B N 1
ATOM 3494 C CA . LEU B 1 159 ? 9.428 30.301 -7.607 1 98.32 159 LEU B CA 1
ATOM 3495 C C . LEU B 1 159 ? 10.618 29.56 -7.008 1 98.32 159 LEU B C 1
ATOM 3497 O O . LEU B 1 159 ? 11.76 30.009 -7.129 1 98.32 159 LEU B O 1
ATOM 3501 N N . ASN B 1 160 ? 10.316 28.459 -6.302 1 97.41 160 ASN B N 1
ATOM 3502 C CA . ASN B 1 160 ? 11.365 27.619 -5.733 1 97.41 160 ASN B CA 1
ATOM 3503 C C . ASN B 1 160 ? 12.305 27.088 -6.81 1 97.41 160 ASN B C 1
ATOM 3505 O O . ASN B 1 160 ? 13.482 26.836 -6.544 1 97.41 160 ASN B O 1
ATOM 3509 N N . SER B 1 161 ? 11.802 26.846 -8.017 1 97.38 161 SER B N 1
ATOM 3510 C CA . SER B 1 161 ? 12.639 26.373 -9.115 1 97.38 161 SER B CA 1
ATOM 3511 C C . SER B 1 161 ? 13.602 27.459 -9.584 1 97.38 161 SER B C 1
ATOM 3513 O O . SER B 1 161 ? 14.584 27.17 -10.27 1 97.38 161 SER B O 1
ATOM 3515 N N . LEU B 1 162 ? 13.338 28.711 -9.236 1 97.27 162 LEU B N 1
ATOM 3516 C CA . LEU B 1 162 ? 14.139 29.842 -9.691 1 97.27 162 LEU B CA 1
ATOM 3517 C C . LEU B 1 162 ? 15.194 30.213 -8.654 1 97.27 162 LEU B C 1
ATOM 3519 O O . LEU B 1 162 ? 16.297 30.635 -9.009 1 97.27 162 LEU B O 1
ATOM 3523 N N . SER B 1 163 ? 14.805 30.119 -7.45 1 97.37 163 SER B N 1
ATOM 3524 C CA . SER B 1 163 ? 15.668 30.629 -6.388 1 97.37 163 SER B CA 1
ATOM 3525 C C . SER B 1 163 ? 15.469 29.85 -5.092 1 97.37 163 SER B C 1
ATOM 3527 O O . SER B 1 163 ? 14.409 29.261 -4.872 1 97.37 163 SER B O 1
ATOM 3529 N N . GLU B 1 164 ? 16.436 29.908 -4.24 1 97.55 164 GLU B N 1
ATOM 3530 C CA . GLU B 1 164 ? 16.363 29.281 -2.924 1 97.55 164 GLU B CA 1
ATOM 3531 C C . GLU B 1 164 ? 15.63 30.173 -1.927 1 97.55 164 GLU B C 1
ATOM 3533 O O . GLU B 1 164 ? 15.328 29.747 -0.81 1 97.55 164 GLU B O 1
ATOM 3538 N N . SER B 1 165 ? 15.29 31.451 -2.397 1 97.65 165 SER B N 1
ATOM 3539 C CA . SER B 1 165 ? 14.613 32.402 -1.52 1 97.65 165 SER B CA 1
ATOM 3540 C C . SER B 1 165 ? 13.399 33.019 -2.206 1 97.65 165 SER B C 1
ATOM 3542 O O . SER B 1 165 ? 13.395 33.203 -3.425 1 97.65 165 SER B O 1
ATOM 3544 N N . ILE B 1 166 ? 12.487 33.299 -1.405 1 98.39 166 ILE B N 1
ATOM 3545 C CA . ILE B 1 166 ? 11.281 33.968 -1.88 1 98.39 166 ILE B CA 1
ATOM 3546 C C . ILE B 1 166 ? 10.994 35.192 -1.015 1 98.39 166 ILE B C 1
ATOM 3548 O O . ILE B 1 166 ? 11.065 35.122 0.214 1 98.39 166 ILE B O 1
ATOM 3552 N N . VAL B 1 167 ? 10.725 36.252 -1.658 1 98.49 167 VAL B N 1
ATOM 3553 C CA . VAL B 1 167 ? 10.346 37.476 -0.96 1 98.49 167 VAL B CA 1
ATOM 3554 C C . VAL B 1 167 ? 8.824 37.607 -0.937 1 98.49 167 VAL B C 1
ATOM 3556 O O . VAL B 1 167 ? 8.169 37.492 -1.975 1 98.49 167 VAL B O 1
ATOM 3559 N N . VAL B 1 168 ? 8.295 37.821 0.241 1 98.57 168 VAL B N 1
ATOM 3560 C CA . VAL B 1 168 ? 6.862 38.024 0.429 1 98.57 168 VAL B CA 1
ATOM 3561 C C . VAL B 1 168 ? 6.599 39.458 0.884 1 98.57 168 VAL B C 1
ATOM 3563 O O . VAL B 1 168 ? 7.089 39.883 1.932 1 98.57 168 VAL B O 1
ATOM 3566 N N . LYS B 1 169 ? 5.838 40.086 0.091 1 98.22 169 LYS B N 1
ATOM 3567 C CA . LYS B 1 169 ? 5.443 41.458 0.397 1 98.22 169 LYS B CA 1
ATOM 3568 C C . LYS B 1 169 ? 3.926 41.581 0.51 1 98.22 169 LYS B C 1
ATOM 3570 O O . LYS B 1 169 ? 3.19 41.029 -0.31 1 98.22 169 LYS B O 1
ATOM 3575 N N . MET B 1 170 ? 3.514 42.242 1.569 1 98.06 170 MET B N 1
ATOM 3576 C CA . MET B 1 170 ? 2.09 42.525 1.725 1 98.06 170 MET B CA 1
ATOM 3577 C C . MET B 1 170 ? 1.861 43.994 2.063 1 98.06 170 MET B C 1
ATOM 3579 O O . MET B 1 170 ? 2.586 44.568 2.877 1 98.06 170 MET B O 1
ATOM 3583 N N . ASP B 1 171 ? 0.901 44.546 1.403 1 97.15 171 ASP B N 1
ATOM 3584 C CA . ASP B 1 171 ? 0.438 45.891 1.729 1 97.15 171 ASP B CA 1
ATOM 3585 C C . ASP B 1 171 ? -1.084 45.935 1.849 1 97.15 171 ASP B C 1
ATOM 3587 O O . ASP B 1 171 ? -1.725 44.902 2.055 1 97.15 171 ASP B O 1
ATOM 3591 N N . LYS B 1 172 ? -1.699 47.106 1.808 1 95.05 172 LYS B N 1
ATOM 3592 C CA . LYS B 1 172 ? -3.128 47.25 2.069 1 95.05 172 LYS B CA 1
ATOM 3593 C C . LYS B 1 172 ? -3.956 46.736 0.895 1 95.05 172 LYS B C 1
ATOM 3595 O O . LYS B 1 172 ? -5.161 46.515 1.029 1 95.05 172 LYS B O 1
ATOM 3600 N N . THR B 1 173 ? -3.29 46.492 -0.23 1 94.43 173 THR B N 1
ATOM 3601 C CA . THR B 1 173 ? -4.084 46.193 -1.416 1 94.43 173 THR B CA 1
ATOM 3602 C C . THR B 1 173 ? -3.776 44.791 -1.934 1 94.43 173 THR B C 1
ATOM 3604 O O . THR B 1 173 ? -4.658 44.11 -2.46 1 94.43 173 THR B O 1
ATOM 3607 N N . HIS B 1 174 ? -2.529 44.374 -1.864 1 96.36 174 HIS B N 1
ATOM 3608 C CA . HIS B 1 174 ? -2.198 43.105 -2.501 1 96.36 174 HIS B CA 1
ATOM 3609 C C . HIS B 1 174 ? -1.09 42.381 -1.744 1 96.36 174 HIS B C 1
ATOM 3611 O O . HIS B 1 174 ? -0.441 42.967 -0.874 1 96.36 174 HIS B O 1
ATOM 3617 N N . MET B 1 175 ? -0.938 41.134 -2.071 1 97.96 175 MET B N 1
ATOM 3618 C CA . MET B 1 175 ? 0.199 40.297 -1.699 1 97.96 175 MET B CA 1
ATOM 3619 C C . MET B 1 175 ? 1.067 39.986 -2.914 1 97.96 175 MET B C 1
ATOM 3621 O O . MET B 1 175 ? 0.549 39.73 -4.002 1 97.96 175 MET B O 1
ATOM 3625 N N . GLN B 1 176 ? 2.336 40.094 -2.677 1 98.58 176 GLN B N 1
ATOM 3626 C CA . GLN B 1 176 ? 3.26 39.841 -3.778 1 98.58 176 GLN B CA 1
ATOM 3627 C C . GLN B 1 176 ? 4.354 38.861 -3.364 1 98.58 176 GLN B C 1
ATOM 3629 O O . GLN B 1 176 ? 4.958 39.01 -2.3 1 98.58 176 GLN B O 1
ATOM 3634 N N . LEU B 1 177 ? 4.602 37.87 -4.179 1 98.76 177 LEU B N 1
ATOM 3635 C CA . LEU B 1 177 ? 5.729 36.96 -4.001 1 98.76 177 LEU B CA 1
ATOM 3636 C C . LEU B 1 177 ? 6.708 37.075 -5.164 1 98.76 177 LEU B C 1
ATOM 3638 O O . LEU B 1 177 ? 6.296 37.193 -6.32 1 98.76 177 LEU B O 1
ATOM 3642 N N . SER B 1 178 ? 7.946 37.041 -4.815 1 98.64 178 SER B N 1
ATOM 3643 C CA . SER B 1 178 ? 8.954 37.179 -5.861 1 98.64 178 SER B CA 1
ATOM 3644 C C . SER B 1 178 ? 10.183 36.327 -5.561 1 98.64 178 SER B C 1
ATOM 3646 O O . SER B 1 178 ? 10.448 35.997 -4.403 1 98.64 178 SER B O 1
ATOM 3648 N N . ALA B 1 179 ? 10.845 35.911 -6.565 1 98.34 179 ALA B N 1
ATOM 3649 C CA . ALA B 1 179 ? 12.118 35.197 -6.509 1 98.34 179 ALA B CA 1
ATOM 3650 C C . ALA B 1 179 ? 13.049 35.646 -7.631 1 98.34 179 ALA B C 1
ATOM 3652 O O . ALA B 1 179 ? 12.595 35.963 -8.733 1 98.34 179 ALA B O 1
ATOM 3653 N N . ARG B 1 180 ? 14.292 35.685 -7.352 1 97.64 180 ARG B N 1
ATOM 3654 C CA . ARG B 1 180 ? 15.291 36.081 -8.339 1 97.64 180 ARG B CA 1
ATOM 3655 C C . ARG B 1 180 ? 16.384 35.025 -8.467 1 97.64 180 ARG B C 1
ATOM 3657 O O . ARG B 1 180 ? 17.164 34.816 -7.536 1 97.64 180 ARG B O 1
ATOM 3664 N N . GLY B 1 181 ? 16.389 34.387 -9.552 1 95.96 181 GLY B N 1
ATOM 3665 C CA . GLY B 1 181 ? 17.472 33.475 -9.882 1 95.96 181 GLY B CA 1
ATOM 3666 C C . GLY B 1 181 ? 18.591 34.137 -10.664 1 95.96 181 GLY B C 1
ATOM 3667 O O . GLY B 1 181 ? 18.632 35.363 -10.782 1 95.96 181 GLY B O 1
ATOM 3668 N N . ASP B 1 182 ? 19.497 33.36 -11.156 1 94.74 182 ASP B N 1
ATOM 3669 C CA . ASP B 1 182 ? 20.652 33.872 -11.886 1 94.74 182 ASP B CA 1
ATOM 3670 C C . ASP B 1 182 ? 20.234 34.466 -13.229 1 94.74 182 ASP B C 1
ATOM 3672 O O . ASP B 1 182 ? 20.751 35.506 -13.643 1 94.74 182 ASP B O 1
ATOM 3676 N N . SER B 1 183 ? 19.288 33.801 -13.826 1 96.02 183 SER B N 1
ATOM 3677 C CA . SER B 1 183 ? 18.944 34.192 -15.189 1 96.02 183 SER B CA 1
ATOM 3678 C C . SER B 1 183 ? 17.532 34.766 -15.26 1 96.02 183 SER B C 1
ATOM 3680 O O . SER B 1 183 ? 17.182 35.448 -16.226 1 96.02 183 SER B O 1
ATOM 3682 N N . VAL B 1 184 ? 16.726 34.304 -14.394 1 97.03 184 VAL B N 1
ATOM 3683 C CA . VAL B 1 184 ? 15.319 34.685 -14.461 1 97.03 184 VAL B CA 1
ATOM 3684 C C . VAL B 1 184 ? 14.861 35.209 -13.102 1 97.03 184 VAL B C 1
ATOM 3686 O O . VAL B 1 184 ? 15.196 34.634 -12.063 1 97.03 184 VAL B O 1
ATOM 3689 N N . ALA B 1 185 ? 14.147 36.309 -13.114 1 97.56 185 ALA B N 1
ATOM 3690 C CA . ALA B 1 185 ? 13.42 36.826 -11.956 1 97.56 185 ALA B CA 1
ATOM 3691 C C . ALA B 1 185 ? 11.916 36.83 -12.21 1 97.56 185 ALA B C 1
ATOM 3693 O O . ALA B 1 185 ? 11.467 37.136 -13.318 1 97.56 185 ALA B O 1
ATOM 3694 N N . ALA B 1 186 ? 11.131 36.466 -11.241 1 98.29 186 ALA B N 1
ATOM 3695 C CA . ALA B 1 186 ? 9.679 36.429 -11.393 1 98.29 186 ALA B CA 1
ATOM 3696 C C . ALA B 1 186 ? 8.984 37.014 -10.166 1 98.29 186 ALA B C 1
ATOM 3698 O O . ALA B 1 186 ? 9.496 36.915 -9.049 1 98.29 186 ALA B O 1
ATOM 3699 N N . SER B 1 187 ? 7.857 37.604 -10.393 1 97.99 187 SER B N 1
ATOM 3700 C CA . SER B 1 187 ? 7.015 38.16 -9.339 1 97.99 187 SER B CA 1
ATOM 3701 C C . SER B 1 187 ? 5.536 38.041 -9.693 1 97.99 187 SER B C 1
ATOM 3703 O O . SER B 1 187 ? 5.151 38.242 -10.847 1 97.99 187 SER B O 1
ATOM 3705 N N . ARG B 1 188 ? 4.756 37.669 -8.761 1 98.33 188 ARG B N 1
ATOM 3706 C CA . ARG B 1 188 ? 3.31 37.621 -8.956 1 98.33 188 ARG B CA 1
ATOM 3707 C C . ARG B 1 188 ? 2.588 38.443 -7.893 1 98.33 188 ARG B C 1
ATOM 3709 O O . ARG B 1 188 ? 2.822 38.263 -6.696 1 98.33 188 ARG B O 1
ATOM 3716 N N . LYS B 1 189 ? 1.778 39.331 -8.348 1 97.39 189 LYS B N 1
ATOM 3717 C CA . LYS B 1 189 ? 0.863 40.064 -7.478 1 97.39 189 LYS B CA 1
ATOM 3718 C C . LYS B 1 189 ? -0.482 39.352 -7.37 1 97.39 189 LYS B C 1
ATOM 3720 O O . LYS B 1 189 ? -1.13 39.08 -8.383 1 97.39 189 LYS B O 1
ATOM 3725 N N . MET B 1 190 ? -0.819 39.008 -6.184 1 96.65 190 MET B N 1
ATOM 3726 C CA . MET B 1 190 ? -2.057 38.265 -5.964 1 96.65 190 MET B CA 1
ATOM 3727 C C . MET B 1 190 ? -3.083 39.124 -5.232 1 96.65 190 MET B C 1
ATOM 3729 O O . MET B 1 190 ? -2.726 39.923 -4.366 1 96.65 190 MET B O 1
ATOM 3733 N N . GLN B 1 191 ? -4.307 38.955 -5.657 1 95.09 191 GLN B N 1
ATOM 3734 C CA . GLN B 1 191 ? -5.43 39.501 -4.902 1 95.09 191 GLN B CA 1
ATOM 3735 C C . GLN B 1 191 ? -6.021 38.454 -3.962 1 95.09 191 GLN B C 1
ATOM 3737 O O . GLN B 1 191 ? -6.779 37.582 -4.393 1 95.09 191 GLN B O 1
ATOM 3742 N N . PRO B 1 192 ? -5.701 38.568 -2.707 1 95.85 192 PRO B N 1
ATOM 3743 C CA . PRO B 1 192 ? -6.184 37.547 -1.774 1 95.85 192 PRO B CA 1
ATOM 3744 C C . PRO B 1 192 ? -7.701 37.576 -1.601 1 95.85 192 PRO B C 1
ATOM 3746 O O . PRO B 1 192 ? -8.344 38.58 -1.92 1 95.85 192 PRO B O 1
ATOM 3749 N N . GLU B 1 193 ? -8.276 36.513 -1.22 1 94.82 193 GLU B N 1
ATOM 3750 C CA . GLU B 1 193 ? -9.691 36.458 -0.865 1 94.82 193 GLU B CA 1
ATOM 3751 C C . GLU B 1 193 ? -10.008 37.404 0.29 1 94.82 193 GLU B C 1
ATOM 3753 O O . GLU B 1 193 ? -11.107 37.956 0.363 1 94.82 193 GLU B O 1
ATOM 3758 N N . SER B 1 194 ? -9.066 37.524 1.203 1 95.63 194 SER B N 1
ATOM 3759 C CA . SER B 1 194 ? -9.114 38.464 2.319 1 95.63 194 SER B CA 1
ATOM 3760 C C . SER B 1 194 ? -7.724 38.995 2.654 1 95.63 194 SER B C 1
ATOM 3762 O O . SER B 1 194 ? -6.738 38.26 2.576 1 95.63 194 SER B O 1
ATOM 3764 N N . LEU B 1 195 ? -7.671 40.27 2.974 1 96.59 195 LEU B N 1
ATOM 3765 C CA . LEU B 1 195 ? -6.409 40.907 3.335 1 96.59 195 LEU B CA 1
ATOM 3766 C C . LEU B 1 195 ? -6.619 41.947 4.43 1 96.59 195 LEU B C 1
ATOM 3768 O O . LEU B 1 195 ? -7.423 42.868 4.271 1 96.59 195 LEU B O 1
ATOM 3772 N N . VAL B 1 196 ? -6.003 41.745 5.555 1 96.06 196 VAL B N 1
ATOM 3773 C CA . VAL B 1 196 ? -5.941 42.72 6.639 1 96.06 196 VAL B CA 1
ATOM 3774 C C . VAL B 1 196 ? -4.495 43.158 6.859 1 96.06 196 VAL B C 1
ATOM 3776 O O . VAL B 1 196 ? -3.638 42.34 7.2 1 96.06 196 VAL B O 1
ATOM 3779 N N . CYS B 1 197 ? -4.268 44.412 6.643 1 96.56 197 CYS B N 1
ATOM 3780 C CA . CYS B 1 197 ? -2.899 44.906 6.73 1 96.56 197 CYS B CA 1
ATOM 3781 C C . CYS B 1 197 ? -2.843 46.227 7.488 1 96.56 197 CYS B C 1
ATOM 3783 O O . CYS B 1 197 ? -3.336 47.247 7.004 1 96.56 197 CYS B O 1
ATOM 3785 N N . THR B 1 198 ? -2.298 46.248 8.656 1 96.58 198 THR B N 1
ATOM 3786 C CA . THR B 1 198 ? -2.116 47.465 9.438 1 96.58 198 THR B CA 1
ATOM 3787 C C . THR B 1 198 ? -0.796 48.144 9.082 1 96.58 198 THR B C 1
ATOM 3789 O O . THR B 1 198 ? -0.687 49.371 9.141 1 96.58 198 THR B O 1
ATOM 3792 N N . ASN B 1 199 ? 0.235 47.383 8.807 1 96.5 199 ASN B N 1
ATOM 3793 C CA . ASN B 1 199 ? 1.545 47.839 8.356 1 96.5 199 ASN B CA 1
ATOM 3794 C C . ASN B 1 199 ? 2.091 46.956 7.238 1 96.5 199 ASN B C 1
ATOM 3796 O O . ASN B 1 199 ? 2.063 45.728 7.341 1 96.5 199 ASN B O 1
ATOM 3800 N N . SER B 1 200 ? 2.562 47.627 6.241 1 97.53 200 SER B N 1
ATOM 3801 C CA . SER B 1 200 ? 3.155 46.869 5.144 1 97.53 200 SER B CA 1
ATOM 3802 C C . SER B 1 200 ? 4.352 46.052 5.62 1 97.53 200 SER B C 1
ATOM 3804 O O . SER B 1 200 ? 5.118 46.504 6.474 1 97.53 200 SER B O 1
ATOM 3806 N N . THR B 1 201 ? 4.474 44.87 5.029 1 97.25 201 THR B N 1
ATOM 3807 C CA . THR B 1 201 ? 5.567 43.979 5.402 1 97.25 201 THR B CA 1
ATOM 3808 C C . THR B 1 201 ? 6.303 43.479 4.162 1 97.25 201 THR B C 1
ATOM 3810 O O . THR B 1 201 ? 5.715 43.377 3.083 1 97.25 201 THR B O 1
ATOM 3813 N N . GLU B 1 202 ? 7.552 43.257 4.329 1 97.58 202 GLU B N 1
ATOM 3814 C CA . GLU B 1 202 ? 8.411 42.652 3.316 1 97.58 202 GLU B CA 1
ATOM 3815 C C . GLU B 1 202 ? 9.474 41.763 3.953 1 97.58 202 GLU B C 1
ATOM 3817 O O . GLU B 1 202 ? 10.341 42.248 4.684 1 97.58 202 GLU B O 1
ATOM 3822 N N . HIS B 1 203 ? 9.416 40.5 3.678 1 96.98 203 HIS B N 1
ATOM 3823 C CA . HIS B 1 203 ? 10.338 39.544 4.282 1 96.98 203 HIS B CA 1
ATOM 3824 C C . HIS B 1 203 ? 10.83 38.529 3.256 1 96.98 203 HIS B C 1
ATOM 3826 O O . HIS B 1 203 ? 10.15 38.267 2.261 1 96.98 203 HIS B O 1
ATOM 3832 N N . GLU B 1 204 ? 11.961 37.998 3.54 1 98.02 204 GLU B N 1
ATOM 3833 C CA . GLU B 1 204 ? 12.547 36.947 2.714 1 98.02 204 GLU B CA 1
ATOM 3834 C C . GLU B 1 204 ? 12.584 35.615 3.458 1 98.02 204 GLU B C 1
ATOM 3836 O O . GLU B 1 204 ? 12.974 35.561 4.626 1 98.02 204 GLU B O 1
ATOM 3841 N N . PHE B 1 205 ? 12.213 34.562 2.724 1 98.04 205 PHE B N 1
ATOM 3842 C CA . PHE B 1 205 ? 12.127 33.251 3.356 1 98.04 205 PHE B CA 1
ATOM 3843 C C . PHE B 1 205 ? 12.819 32.193 2.504 1 98.04 205 PHE B C 1
ATOM 3845 O O . PHE B 1 205 ? 12.961 32.361 1.291 1 98.04 205 PHE B O 1
ATOM 3852 N N . ALA B 1 206 ? 13.237 31.154 3.196 1 97.29 206 ALA B N 1
ATOM 3853 C CA . ALA B 1 206 ? 13.755 29.991 2.481 1 97.29 206 ALA B CA 1
ATOM 3854 C C . ALA B 1 206 ? 12.647 29.287 1.702 1 97.29 206 ALA B C 1
ATOM 3856 O O . ALA B 1 206 ? 11.677 28.804 2.291 1 97.29 206 ALA B O 1
ATOM 3857 N N . ALA B 1 207 ? 12.85 29.142 0.449 1 97.91 207 ALA B N 1
ATOM 3858 C CA . ALA B 1 207 ? 11.831 28.597 -0.445 1 97.91 207 ALA B CA 1
ATOM 3859 C C . ALA B 1 207 ? 11.524 27.142 -0.105 1 97.91 207 ALA B C 1
ATOM 3861 O O . ALA B 1 207 ? 10.376 26.703 -0.205 1 97.91 207 ALA B O 1
ATOM 3862 N N . ARG B 1 208 ? 12.493 26.428 0.282 1 96.51 208 ARG B N 1
ATOM 3863 C CA . ARG B 1 208 ? 12.356 25.006 0.583 1 96.51 208 ARG B CA 1
ATOM 3864 C C . ARG B 1 208 ? 11.309 24.775 1.668 1 96.51 208 ARG B C 1
ATOM 3866 O O . ARG B 1 208 ? 10.507 23.844 1.574 1 96.51 208 ARG B O 1
ATOM 3873 N N . TYR B 1 209 ? 11.264 25.598 2.663 1 97.35 209 TYR B N 1
ATOM 3874 C CA . TYR B 1 209 ? 10.316 25.438 3.76 1 97.35 209 TYR B CA 1
ATOM 3875 C C . TYR B 1 209 ? 8.901 25.782 3.312 1 97.35 209 TYR B C 1
ATOM 3877 O O . TYR B 1 209 ? 7.948 25.074 3.648 1 97.35 209 TYR B O 1
ATOM 3885 N N . LEU B 1 210 ? 8.837 26.835 2.58 1 98.17 210 LEU B N 1
ATOM 3886 C CA . LEU B 1 210 ? 7.514 27.19 2.077 1 98.17 210 LEU B CA 1
ATOM 3887 C C . LEU B 1 210 ? 6.926 26.055 1.246 1 98.17 210 LEU B C 1
ATOM 3889 O O . LEU B 1 210 ? 5.737 25.748 1.36 1 98.17 210 LEU B O 1
ATOM 3893 N N . ASN B 1 211 ? 7.789 25.52 0.451 1 97.38 211 ASN B N 1
ATOM 3894 C CA . ASN B 1 211 ? 7.365 24.389 -0.368 1 97.38 211 ASN B CA 1
ATOM 3895 C C . ASN B 1 211 ? 6.887 23.223 0.491 1 97.38 211 ASN B C 1
ATOM 3897 O O . ASN B 1 211 ? 5.872 22.595 0.184 1 97.38 211 ASN B O 1
ATOM 3901 N N . MET B 1 212 ? 7.543 22.945 1.529 1 96.92 212 MET B N 1
ATOM 3902 C CA . MET B 1 212 ? 7.178 21.869 2.445 1 96.92 212 MET B CA 1
ATOM 3903 C C . MET B 1 212 ? 5.857 22.173 3.144 1 96.92 212 MET B C 1
ATOM 3905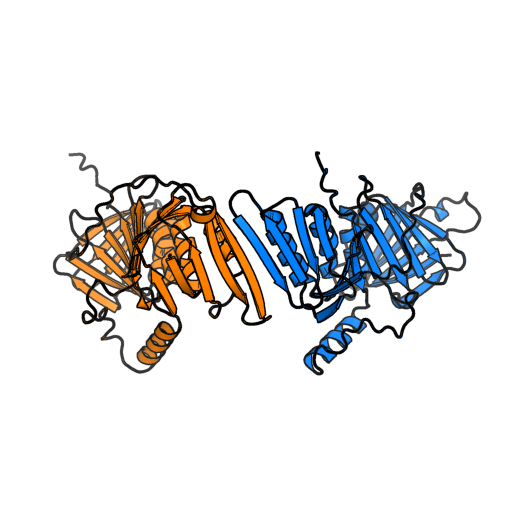 O O . MET B 1 212 ? 4.989 21.305 3.245 1 96.92 212 MET B O 1
ATOM 3909 N N . PHE B 1 213 ? 5.661 23.412 3.576 1 98 213 PHE B N 1
ATOM 3910 C CA . PHE B 1 213 ? 4.471 23.82 4.313 1 98 213 PHE B CA 1
ATOM 3911 C C . PHE B 1 213 ? 3.227 23.697 3.442 1 98 213 PHE B C 1
ATOM 3913 O O . PHE B 1 213 ? 2.183 23.232 3.904 1 98 213 PHE B O 1
ATOM 3920 N N . LEU B 1 214 ? 3.384 24.008 2.221 1 98.23 214 LEU B N 1
ATOM 3921 C CA . LEU B 1 214 ? 2.219 24.155 1.356 1 98.23 214 LEU B CA 1
ATOM 3922 C C . LEU B 1 214 ? 1.782 22.804 0.8 1 98.23 214 LEU B C 1
ATOM 3924 O O . LEU B 1 214 ? 0.793 22.72 0.068 1 98.23 214 LEU B O 1
ATOM 3928 N N . LYS B 1 215 ? 2.491 21.769 1.217 1 97.15 215 LYS B N 1
ATOM 3929 C CA . LYS B 1 215 ? 1.932 20.438 0.997 1 97.15 215 LYS B CA 1
ATOM 3930 C C . LYS B 1 215 ? 0.614 20.265 1.746 1 97.15 215 LYS B C 1
ATOM 3932 O O . LYS B 1 215 ? -0.198 19.406 1.394 1 97.15 215 LYS B O 1
ATOM 3937 N N . GLY B 1 216 ? 0.35 21.061 2.754 1 97.36 216 GLY B N 1
ATOM 3938 C CA . GLY B 1 216 ? -0.906 21.086 3.486 1 97.36 216 GLY B CA 1
ATOM 3939 C C . GLY B 1 216 ? -2.076 21.564 2.647 1 97.36 216 GLY B C 1
ATOM 3940 O O . GLY B 1 216 ? -3.228 21.489 3.079 1 97.36 216 GLY B O 1
ATOM 3941 N N . ALA B 1 217 ? -1.771 21.987 1.4 1 97.62 217 ALA B N 1
ATOM 3942 C CA . ALA B 1 217 ? -2.815 22.497 0.515 1 97.62 217 ALA B CA 1
ATOM 3943 C C . ALA B 1 217 ? -3.883 21.437 0.258 1 97.62 217 ALA B C 1
ATOM 3945 O O . ALA B 1 217 ? -5.027 21.765 -0.063 1 97.62 217 ALA B O 1
ATOM 3946 N N . VAL B 1 218 ? -3.569 20.193 0.44 1 95.79 218 VAL B N 1
ATOM 3947 C CA . VAL B 1 218 ? -4.499 19.095 0.197 1 95.79 218 VAL B CA 1
ATOM 3948 C C . VAL B 1 218 ? -5.536 19.038 1.316 1 95.79 218 VAL B C 1
ATOM 3950 O O . VAL B 1 218 ? -6.57 18.379 1.18 1 95.79 218 VAL B O 1
ATOM 3953 N N . LEU B 1 219 ? -5.335 19.734 2.416 1 96.58 219 LEU B N 1
ATOM 3954 C CA . LEU B 1 219 ? -6.172 19.616 3.605 1 96.58 219 LEU B CA 1
ATOM 3955 C C . LEU B 1 219 ? -7.226 20.717 3.638 1 96.58 219 LEU B C 1
ATOM 3957 O O . LEU B 1 219 ? -8.209 20.62 4.377 1 96.58 219 LEU B O 1
ATOM 3961 N N . ALA B 1 220 ? -6.994 21.735 2.887 1 96.19 220 ALA B N 1
ATOM 3962 C CA . ALA B 1 220 ? -7.894 22.884 2.948 1 96.19 220 ALA B CA 1
ATOM 3963 C C . ALA B 1 220 ? -7.874 23.665 1.637 1 96.19 220 ALA B C 1
ATOM 3965 O O . ALA B 1 220 ? -6.818 23.831 1.022 1 96.19 220 ALA B O 1
ATOM 3966 N N . ASP B 1 221 ? -8.941 24.28 1.315 1 95.68 221 ASP B N 1
ATOM 3967 C CA . ASP B 1 221 ? -9.052 25.02 0.062 1 95.68 221 ASP B CA 1
ATOM 3968 C C . ASP B 1 221 ? -8.363 26.379 0.163 1 95.68 221 ASP B C 1
ATOM 3970 O O . ASP B 1 221 ? -7.965 26.956 -0.852 1 95.68 221 ASP B O 1
ATOM 3974 N N . PHE B 1 222 ? -8.261 26.878 1.414 1 96.81 222 PHE B N 1
ATOM 3975 C CA . PHE B 1 222 ? -7.661 28.187 1.642 1 96.81 222 PHE B CA 1
ATOM 3976 C C . PHE B 1 222 ? -6.535 28.095 2.665 1 96.81 222 PHE B C 1
ATOM 3978 O O . PHE B 1 222 ? -6.52 27.189 3.5 1 96.81 222 PHE B O 1
ATOM 3985 N N . VAL B 1 223 ? -5.671 28.97 2.526 1 98.15 223 VAL B N 1
ATOM 3986 C CA . VAL B 1 223 ? -4.551 29.062 3.457 1 98.15 223 VAL B CA 1
ATOM 3987 C C . VAL B 1 223 ? -4.386 30.506 3.926 1 98.15 223 VAL B C 1
ATOM 3989 O O . VAL B 1 223 ? -4.585 31.444 3.151 1 98.15 223 VAL B O 1
ATOM 3992 N N . GLU B 1 224 ? -4.083 30.655 5.187 1 97.54 224 GLU B N 1
ATOM 3993 C CA . GLU B 1 224 ? -3.849 31.966 5.785 1 97.54 224 GLU B CA 1
ATOM 3994 C C . GLU B 1 224 ? -2.361 32.208 6.019 1 97.54 224 GLU B C 1
ATOM 3996 O O . GLU B 1 224 ? -1.67 31.358 6.585 1 97.54 224 GLU B O 1
ATOM 4001 N N . ILE B 1 225 ? -1.897 33.386 5.603 1 98.01 225 ILE B N 1
ATOM 4002 C CA . ILE B 1 225 ? -0.502 33.774 5.786 1 98.01 225 ILE B CA 1
ATOM 4003 C C . ILE B 1 225 ? -0.425 35.027 6.656 1 98.01 225 ILE B C 1
ATOM 4005 O O . ILE B 1 225 ? -1.07 36.036 6.36 1 98.01 225 ILE B O 1
ATOM 4009 N N . GLY B 1 226 ? 0.329 34.949 7.721 1 96.83 226 GLY B N 1
ATOM 4010 C CA . GLY B 1 226 ? 0.546 36.09 8.596 1 96.83 226 GLY B CA 1
ATOM 4011 C C . GLY B 1 226 ? 2 36.515 8.674 1 96.83 226 GLY B C 1
ATOM 4012 O O . GLY B 1 226 ? 2.883 35.685 8.899 1 96.83 226 GLY B O 1
ATOM 4013 N N . CYS B 1 227 ? 2.211 37.811 8.506 1 96.57 227 CYS B N 1
ATOM 4014 C CA . CYS B 1 227 ? 3.566 38.347 8.566 1 96.57 227 CYS B CA 1
ATOM 4015 C C . CYS B 1 227 ? 3.631 39.565 9.48 1 96.57 227 CYS B C 1
ATOM 4017 O O . CYS B 1 227 ? 2.716 40.391 9.486 1 96.57 227 CYS B O 1
ATOM 4019 N N . SER B 1 228 ? 4.646 39.606 10.256 1 95.17 228 SER B N 1
ATOM 4020 C CA . SER B 1 228 ? 4.967 40.751 11.102 1 95.17 228 SER B CA 1
ATOM 4021 C C . SER B 1 228 ? 6.474 40.969 11.187 1 95.17 228 SER B C 1
ATOM 4023 O O . SER B 1 228 ? 7.25 40.012 11.131 1 95.17 228 SER B O 1
ATOM 4025 N N . HIS B 1 229 ? 6.85 42.262 11.371 1 93.11 229 HIS B N 1
ATOM 4026 C CA . HIS B 1 229 ? 8.262 42.567 11.566 1 93.11 229 HIS B CA 1
ATOM 4027 C C . HIS B 1 229 ? 8.789 41.94 12.853 1 93.11 229 HIS B C 1
ATOM 4029 O O . HIS B 1 229 ? 8.175 42.08 13.913 1 93.11 229 HIS B O 1
ATOM 4035 N N . GLY B 1 230 ? 9.866 41.208 12.734 1 89.05 230 GLY B N 1
ATOM 4036 C CA . GLY B 1 230 ? 10.534 40.666 13.906 1 89.05 230 GLY B CA 1
ATOM 4037 C C . GLY B 1 230 ? 9.935 39.357 14.383 1 89.05 230 GLY B C 1
ATOM 4038 O O . GLY B 1 230 ? 10.348 38.817 15.411 1 89.05 230 GLY B O 1
ATOM 4039 N N . LEU B 1 231 ? 8.96 38.919 13.679 1 91.66 231 LEU B N 1
ATOM 4040 C CA . LEU B 1 231 ? 8.307 37.67 14.058 1 91.66 231 LEU B CA 1
ATOM 4041 C C . LEU B 1 231 ? 8.344 36.667 12.91 1 91.66 231 LEU B C 1
ATOM 4043 O O . LEU B 1 231 ? 8.483 37.054 11.747 1 91.66 231 LEU B O 1
ATOM 4047 N N . PRO B 1 232 ? 8.203 35.406 13.212 1 93.84 232 PRO B N 1
ATOM 4048 C CA . PRO B 1 232 ? 8.089 34.407 12.147 1 93.84 232 PRO B CA 1
ATOM 4049 C C . PRO B 1 232 ? 6.795 34.543 11.347 1 93.84 232 PRO B C 1
ATOM 4051 O O . PRO B 1 232 ? 5.787 35.021 11.873 1 93.84 232 PRO B O 1
ATOM 4054 N N . MET B 1 233 ? 6.875 34.118 10.111 1 96.02 233 MET B N 1
ATOM 4055 C CA . MET B 1 233 ? 5.667 33.996 9.299 1 96.02 233 MET B CA 1
ATOM 4056 C C . MET B 1 233 ? 4.83 32.802 9.744 1 96.02 233 MET B C 1
ATOM 4058 O O . MET B 1 233 ? 5.372 31.744 10.069 1 96.02 233 MET B O 1
ATOM 4062 N N . GLN B 1 234 ? 3.57 33.024 9.674 1 96.47 234 GLN B N 1
ATOM 4063 C CA . GLN B 1 234 ? 2.656 31.931 9.99 1 96.47 234 GLN B CA 1
ATOM 4064 C C . GLN B 1 234 ? 1.869 31.499 8.756 1 96.47 234 GLN B C 1
ATOM 4066 O O . GLN B 1 234 ? 1.298 32.336 8.053 1 96.47 234 GLN B O 1
ATOM 4071 N N . ILE B 1 235 ? 1.903 30.257 8.414 1 97.4 235 ILE B N 1
ATOM 4072 C CA . ILE B 1 235 ? 1.046 29.656 7.398 1 97.4 235 ILE B CA 1
ATOM 4073 C C . ILE B 1 235 ? 0.095 28.656 8.051 1 97.4 235 ILE B C 1
ATOM 4075 O O . ILE B 1 235 ? 0.535 27.698 8.691 1 97.4 235 ILE B O 1
ATOM 4079 N N . SER B 1 236 ? -1.199 28.832 7.849 1 96.84 236 SER B N 1
ATOM 4080 C CA . SER B 1 236 ? -2.153 28.028 8.607 1 96.84 236 SER B CA 1
ATOM 4081 C C . SER B 1 236 ? -3.26 27.49 7.708 1 96.84 236 SER B C 1
ATOM 4083 O O . SER B 1 236 ? -3.799 28.219 6.873 1 96.84 236 SER B O 1
ATOM 4085 N N . PHE B 1 237 ? -3.569 26.235 7.906 1 97.51 237 PHE B N 1
ATOM 4086 C CA . PHE B 1 237 ? -4.693 25.565 7.263 1 97.51 237 PHE B CA 1
ATOM 4087 C C . PHE B 1 237 ? -5.776 25.227 8.281 1 97.51 237 PHE B C 1
ATOM 4089 O O . PHE B 1 237 ? -5.488 24.657 9.336 1 97.51 237 PHE B O 1
ATOM 4096 N N . ARG B 1 238 ? -6.975 25.564 7.942 1 96.43 238 ARG B N 1
ATOM 4097 C CA . ARG B 1 238 ? -8.095 25.142 8.777 1 96.43 238 ARG B CA 1
ATOM 4098 C C . ARG B 1 238 ? -8.586 23.756 8.374 1 96.43 238 ARG B C 1
ATOM 4100 O O . ARG B 1 238 ? -8.906 23.519 7.207 1 96.43 238 ARG B O 1
ATOM 4107 N N . LEU B 1 239 ? -8.626 22.905 9.37 1 96.91 239 LEU B N 1
ATOM 4108 C CA . LEU B 1 239 ? -9.032 21.528 9.113 1 96.91 239 LEU B CA 1
ATOM 4109 C C . LEU B 1 239 ? -10.515 21.334 9.411 1 96.91 239 LEU B C 1
ATOM 4111 O O . LEU B 1 239 ? -11.01 21.787 10.446 1 96.91 239 LEU B O 1
ATOM 4115 N N . LYS B 1 240 ? -11.175 20.709 8.446 1 93.73 240 LYS B N 1
ATOM 4116 C CA . LYS B 1 240 ? -12.607 20.452 8.575 1 93.73 240 LYS B CA 1
ATOM 4117 C C . LYS B 1 240 ? -12.953 19.036 8.126 1 93.73 240 LYS B C 1
ATOM 4119 O O . LYS B 1 240 ? -12.204 18.419 7.366 1 93.73 240 LYS B O 1
ATOM 4124 N N . LEU B 1 241 ? -14.054 18.535 8.647 1 92.16 241 LEU B N 1
ATOM 4125 C CA . LEU B 1 241 ? -14.59 17.271 8.154 1 92.16 241 LEU B CA 1
ATOM 4126 C C . LEU B 1 241 ? -15.049 17.404 6.706 1 92.16 241 LEU B C 1
ATOM 4128 O O . LEU B 1 241 ? -15.383 18.501 6.254 1 92.16 241 LEU B O 1
ATOM 4132 N N . GLN B 1 242 ? -15.082 16.301 6.07 1 88.57 242 GLN B N 1
ATOM 4133 C CA . GLN B 1 242 ? -15.467 16.289 4.663 1 88.57 242 GLN B CA 1
ATOM 4134 C C . GLN B 1 242 ? -16.85 16.905 4.466 1 88.57 242 GLN B C 1
ATOM 4136 O O . GLN B 1 242 ? -17.056 17.698 3.544 1 88.57 242 GLN B O 1
ATOM 4141 N N . ALA B 1 243 ? -17.761 16.508 5.317 1 84.55 243 ALA B N 1
ATOM 4142 C CA . ALA B 1 243 ? -19.13 17.008 5.211 1 84.55 243 ALA B CA 1
ATOM 4143 C C . ALA B 1 243 ? -19.167 18.531 5.307 1 84.55 243 ALA B C 1
ATOM 4145 O O . ALA B 1 243 ? -19.931 19.185 4.594 1 84.55 243 ALA B O 1
ATOM 4146 N N . GLU B 1 244 ? -18.357 19.051 6.118 1 84.12 244 GLU B N 1
ATOM 4147 C CA . GLU B 1 244 ? -18.286 20.498 6.298 1 84.12 244 GLU B CA 1
ATOM 4148 C C . GLU B 1 244 ? -17.628 21.172 5.097 1 84.12 244 GLU B C 1
ATOM 4150 O O . GLU B 1 244 ? -18.039 22.259 4.686 1 84.12 244 GLU B O 1
ATOM 4155 N N . ARG B 1 245 ? -16.734 20.511 4.523 1 83.3 245 ARG B N 1
ATOM 4156 C CA . ARG B 1 245 ? -16.047 21.045 3.351 1 83.3 245 ARG B CA 1
ATOM 4157 C C . ARG B 1 245 ? -16.986 21.118 2.151 1 83.3 245 ARG B C 1
ATOM 4159 O O . ARG B 1 245 ? -16.966 22.094 1.399 1 83.3 245 ARG B O 1
ATOM 4166 N N . GLU B 1 246 ? -17.756 20.106 2.081 1 79.96 246 GLU B N 1
ATOM 4167 C CA . GLU B 1 246 ? -18.712 20.059 0.978 1 79.96 246 GLU B CA 1
ATOM 4168 C C . GLU B 1 246 ? -19.799 21.117 1.145 1 79.96 246 GLU B C 1
ATOM 4170 O O . GLU B 1 246 ? -20.237 21.723 0.165 1 79.96 246 GLU B O 1
ATOM 4175 N N . ARG B 1 247 ? -20.217 21.337 2.345 1 80.56 247 ARG B N 1
ATOM 4176 C CA . ARG B 1 247 ? -21.203 22.375 2.626 1 80.56 247 ARG B CA 1
ATOM 4177 C C . ARG B 1 247 ? -20.655 23.757 2.287 1 80.56 247 ARG B C 1
ATOM 4179 O O . ARG B 1 247 ? -21.36 24.585 1.706 1 80.56 247 ARG B O 1
ATOM 4186 N N . ASP B 1 248 ? -19.438 23.9 2.613 1 75.25 248 ASP B N 1
ATOM 4187 C CA . ASP B 1 248 ? -18.795 25.178 2.326 1 75.25 248 ASP B CA 1
ATOM 4188 C C . ASP B 1 248 ? -18.645 25.392 0.821 1 75.25 248 ASP B C 1
ATOM 4190 O O . ASP B 1 248 ? -18.819 26.507 0.326 1 75.25 248 ASP B O 1
ATOM 4194 N N . ALA B 1 249 ? -18.381 24.382 0.155 1 73.45 249 ALA B N 1
ATOM 4195 C CA . ALA B 1 249 ? -18.21 24.449 -1.294 1 73.45 249 ALA B CA 1
ATOM 4196 C C . ALA B 1 249 ? -19.528 24.784 -1.987 1 73.45 249 ALA B C 1
ATOM 4198 O O . ALA B 1 249 ? -19.549 25.536 -2.965 1 73.45 249 ALA B O 1
ATOM 4199 N N . LYS B 1 250 ? -20.629 24.285 -1.497 1 67.05 250 LYS B N 1
ATOM 4200 C CA . LYS B 1 250 ? -21.948 24.53 -2.073 1 67.05 250 LYS B CA 1
ATOM 4201 C C . LYS B 1 250 ? -22.413 25.957 -1.796 1 67.05 250 LYS B C 1
ATOM 4203 O O . LYS B 1 250 ? -23.065 26.577 -2.639 1 67.05 250 LYS B O 1
ATOM 4208 N N . LYS B 1 251 ? -22.161 26.457 -0.639 1 59.2 251 LYS B N 1
ATOM 4209 C CA . LYS B 1 251 ? -22.524 27.824 -0.276 1 59.2 251 LYS B CA 1
ATOM 4210 C C . LYS B 1 251 ? -21.769 28.838 -1.13 1 59.2 251 LYS B C 1
ATOM 4212 O O . LYS B 1 251 ? -22.304 29.898 -1.463 1 59.2 251 LYS B O 1
ATOM 4217 N N . LYS B 1 252 ? -20.53 28.602 -1.413 1 59.64 252 LYS B N 1
ATOM 4218 C CA . LYS B 1 252 ? -19.74 29.504 -2.245 1 59.64 252 LYS B CA 1
ATOM 4219 C C . LYS B 1 252 ? -20.222 29.479 -3.693 1 59.64 252 LYS B C 1
ATOM 4221 O O . LYS B 1 252 ? -20.093 30.472 -4.413 1 59.64 252 LYS B O 1
ATOM 4226 N N . GLY B 1 253 ? -20.599 28.291 -4.251 1 48.82 253 GLY B N 1
ATOM 4227 C CA . GLY B 1 253 ? -21.231 28.33 -5.56 1 48.82 253 GLY B CA 1
ATOM 4228 C C . GLY B 1 253 ? -22.418 29.272 -5.622 1 48.82 253 GLY B C 1
ATOM 4229 O O . GLY B 1 253 ? -22.873 29.636 -6.709 1 48.82 253 GLY B O 1
ATOM 4230 N N . ALA B 1 254 ? -23.235 29.22 -4.506 1 42.81 254 ALA B N 1
ATOM 4231 C CA . ALA B 1 254 ? -24.393 30.111 -4.523 1 42.81 254 ALA B CA 1
ATOM 4232 C C . ALA B 1 254 ? -23.997 31.533 -4.135 1 42.81 254 ALA B C 1
ATOM 4234 O O . ALA B 1 254 ? -24.519 32.503 -4.688 1 42.81 254 ALA B O 1
ATOM 4235 N N . ASP B 1 255 ? -23.61 31.818 -2.88 1 39.81 255 ASP B N 1
ATOM 4236 C CA . ASP B 1 255 ? -23.422 33.159 -2.336 1 39.81 255 ASP B CA 1
ATOM 4237 C C . ASP B 1 255 ? -21.998 33.655 -2.578 1 39.81 255 ASP B C 1
ATOM 4239 O O . ASP B 1 255 ? -21.051 32.865 -2.579 1 39.81 255 ASP B O 1
ATOM 4243 N N . ARG B 1 256 ? -21.678 34.921 -3.055 1 39.26 256 ARG B N 1
ATOM 4244 C CA . ARG B 1 256 ? -20.489 35.727 -3.311 1 39.26 256 ARG B CA 1
ATOM 4245 C C . ARG B 1 256 ? -19.482 35.596 -2.173 1 39.26 256 ARG B C 1
ATOM 4247 O O . ARG B 1 256 ? -19.862 35.347 -1.027 1 39.26 256 ARG B O 1
ATOM 4254 N N . LEU B 1 257 ? -18.004 35.652 -2.373 1 39.37 257 LEU B N 1
ATOM 4255 C CA . LEU B 1 257 ? -16.666 35.568 -1.798 1 39.37 257 LEU B CA 1
ATOM 4256 C C . LEU B 1 257 ? -16.593 36.329 -0.478 1 39.37 257 LEU B C 1
ATOM 4258 O O . LEU B 1 257 ? -15.553 36.333 0.185 1 39.37 257 LEU B O 1
ATOM 4262 N N . HIS B 1 258 ? -17.568 37.129 -0.096 1 35.4 258 HIS B N 1
ATOM 4263 C CA . HIS B 1 258 ? -17.223 38.137 0.901 1 35.4 258 HIS B CA 1
ATOM 4264 C C . HIS B 1 258 ? -16.936 37.498 2.255 1 35.4 258 HIS B C 1
ATOM 4266 O O . HIS B 1 258 ? -16.309 38.117 3.118 1 35.4 258 HIS B O 1
ATOM 4272 N N . ASP B 1 259 ? -17.541 36.419 2.694 1 39.51 259 ASP B N 1
ATOM 4273 C CA . ASP B 1 259 ? -17.494 36.023 4.098 1 39.51 259 ASP B CA 1
ATOM 4274 C C . ASP B 1 259 ? -16.427 34.956 4.332 1 39.51 259 ASP B C 1
ATOM 4276 O O . ASP B 1 259 ? -16.629 34.033 5.125 1 39.51 259 ASP B O 1
ATOM 4280 N N . VAL B 1 260 ? -15.504 34.867 3.558 1 43.47 260 VAL B N 1
ATOM 4281 C CA . VAL B 1 260 ? -14.42 33.967 3.939 1 43.47 260 VAL B CA 1
ATOM 4282 C C . VAL B 1 260 ? -13.782 34.448 5.24 1 43.47 260 VAL B C 1
ATOM 4284 O O . VAL B 1 260 ? -12.556 34.446 5.376 1 43.47 260 VAL B O 1
ATOM 4287 N N . LYS B 1 261 ? -14.371 35.408 5.963 1 40.32 261 LYS B N 1
ATOM 4288 C CA . LYS B 1 261 ? -13.799 35.638 7.286 1 40.32 261 LYS B CA 1
ATOM 4289 C C . LYS B 1 261 ? -13.664 34.331 8.062 1 40.32 261 LYS B C 1
ATOM 4291 O O . LYS B 1 261 ? -14.589 33.516 8.081 1 40.32 261 LYS B O 1
ATOM 4296 N N . MET B 1 262 ? -12.541 33.766 8.212 1 43.39 262 MET B N 1
ATOM 4297 C CA . MET B 1 262 ? -12.435 32.781 9.284 1 43.39 262 MET B CA 1
ATOM 4298 C C . MET B 1 262 ? -13.42 33.09 10.407 1 43.39 262 MET B C 1
ATOM 4300 O O . MET B 1 262 ? -13.347 34.152 11.028 1 43.39 262 MET B O 1
ATOM 4304 N N . ASP B 1 263 ? -14.659 32.794 10.326 1 41.86 263 ASP B N 1
ATOM 4305 C CA . ASP B 1 263 ? -15.726 33.071 11.282 1 41.86 263 ASP B CA 1
ATOM 4306 C C . ASP B 1 263 ? -15.173 33.2 12.7 1 41.86 263 ASP B C 1
ATOM 4308 O O . ASP B 1 263 ? -14.618 32.244 13.245 1 41.86 263 ASP B O 1
ATOM 4312 N N . GLU B 1 264 ? -14.807 34.377 13.108 1 42.16 264 GLU B N 1
ATOM 4313 C CA . GLU B 1 264 ? -14.383 34.811 14.435 1 42.16 264 GLU B CA 1
ATOM 4314 C C . GLU B 1 264 ? -15.323 34.283 15.515 1 42.16 264 GLU B C 1
ATOM 4316 O O . GLU B 1 264 ? -15.076 34.472 16.708 1 42.16 264 GLU B O 1
ATOM 4321 N N . ASP B 1 265 ? -16.472 33.905 15.123 1 43.8 265 ASP B N 1
ATOM 4322 C CA . ASP B 1 265 ? -17.446 33.648 16.179 1 43.8 265 ASP B CA 1
ATOM 4323 C C . ASP B 1 265 ? -17.034 32.446 17.026 1 43.8 265 ASP B C 1
ATOM 4325 O O . ASP B 1 265 ? -17.591 32.217 18.101 1 43.8 265 ASP B O 1
ATOM 4329 N N . GLU B 1 266 ? -16.387 31.38 16.415 1 45.67 266 GLU B N 1
ATOM 4330 C CA . GLU B 1 266 ? -16.034 30.287 17.316 1 45.67 266 GLU B CA 1
ATOM 4331 C C . GLU B 1 266 ? -14.642 30.487 17.907 1 45.67 266 GLU B C 1
ATOM 4333 O O . GLU B 1 266 ? -13.705 30.852 17.194 1 45.67 266 GLU B O 1
ATOM 4338 N N . GLY B 1 267 ? -14.407 30.932 19.076 1 45.35 267 GLY B N 1
ATOM 4339 C CA . GLY B 1 267 ? -13.159 31.165 19.786 1 45.35 267 GLY B CA 1
ATOM 4340 C C . GLY B 1 267 ? -12.013 30.316 19.269 1 45.35 267 GLY B C 1
ATOM 4341 O O . GLY B 1 267 ? -12.234 29.25 18.69 1 45.35 267 GLY B O 1
ATOM 4342 N N . PRO B 1 268 ? -10.825 31.027 19.019 1 48.11 268 PRO B N 1
ATOM 4343 C CA . PRO B 1 268 ? -9.593 30.41 18.523 1 48.11 268 PRO B CA 1
ATOM 4344 C C . PRO B 1 268 ? -9.393 28.989 19.045 1 48.11 268 PRO B C 1
ATOM 4346 O O . PRO B 1 268 ? -8.8 28.153 18.358 1 48.11 268 PRO B O 1
ATOM 4349 N N . GLN B 1 269 ? -9.917 28.777 20.227 1 52 269 GLN B N 1
ATOM 4350 C CA . GLN B 1 269 ? -9.664 27.527 20.935 1 52 269 GLN B CA 1
ATOM 4351 C C . GLN B 1 269 ? -10.487 26.385 20.347 1 52 269 GLN B C 1
ATOM 4353 O O . GLN B 1 269 ? -10.24 25.215 20.648 1 52 269 GLN B O 1
ATOM 4358 N N . SER B 1 270 ? -11.337 26.702 19.289 1 63.24 270 SER B N 1
ATOM 4359 C CA . SER B 1 270 ? -12.299 25.676 18.9 1 63.24 270 SER B CA 1
ATOM 4360 C C . SER B 1 270 ? -12.062 25.21 17.467 1 63.24 270 SER B C 1
ATOM 4362 O O . SER B 1 270 ? -12.81 24.379 16.948 1 63.24 270 SER B O 1
ATOM 4364 N N . ARG B 1 271 ? -10.872 25.676 16.956 1 86.01 271 ARG B N 1
ATOM 4365 C CA . ARG B 1 271 ? -10.694 25.302 15.556 1 86.01 271 ARG B CA 1
ATOM 4366 C C . ARG B 1 271 ? -9.521 24.341 15.392 1 86.01 271 ARG B C 1
ATOM 4368 O O . ARG B 1 271 ? -8.492 24.489 16.055 1 86.01 271 ARG B O 1
ATOM 4375 N N . SER B 1 272 ? -9.749 23.426 14.587 1 96.39 272 SER B N 1
ATOM 4376 C CA . SER B 1 272 ? -8.674 22.512 14.218 1 96.39 272 SER B CA 1
ATOM 4377 C C . SER B 1 272 ? -7.792 23.107 13.125 1 96.39 272 SER B C 1
ATOM 4379 O O . SER B 1 272 ? -8.292 23.548 12.089 1 96.39 272 SER B O 1
ATOM 4381 N N . THR B 1 273 ? -6.49 23.187 13.429 1 96.6 273 THR B N 1
ATOM 4382 C CA . THR B 1 273 ? -5.6 23.857 12.487 1 96.6 273 THR B CA 1
ATOM 4383 C C . THR B 1 273 ? -4.281 23.102 12.359 1 96.6 273 THR B C 1
ATOM 4385 O O . THR B 1 273 ? -3.87 22.399 13.284 1 96.6 273 THR B O 1
ATOM 4388 N N . LEU B 1 274 ? -3.705 23.16 11.226 1 97.17 274 LEU B N 1
ATOM 4389 C CA . LEU B 1 274 ? -2.296 22.896 10.953 1 97.17 274 LEU B CA 1
ATOM 4390 C C . LEU B 1 274 ? -1.547 24.191 10.658 1 97.17 274 LEU B C 1
ATOM 4392 O O . LEU B 1 274 ? -1.842 24.872 9.673 1 97.17 274 LEU B O 1
ATOM 4396 N N . SER B 1 275 ? -0.583 24.538 11.471 1 96.18 275 SER B N 1
ATOM 4397 C CA . SER B 1 275 ? 0.141 25.796 11.317 1 96.18 275 SER B CA 1
ATOM 4398 C C . SER B 1 275 ? 1.648 25.565 11.28 1 96.18 275 SER B C 1
ATOM 4400 O O . SER B 1 275 ? 2.167 24.703 11.992 1 96.18 275 SER B O 1
ATOM 4402 N N . PHE B 1 276 ? 2.258 26.358 10.51 1 96.46 276 PHE B N 1
ATOM 4403 C CA . PHE B 1 276 ? 3.714 26.382 10.426 1 96.46 276 PHE B CA 1
ATOM 4404 C C . PHE B 1 276 ? 4.249 27.782 10.7 1 96.46 276 PHE B C 1
ATOM 4406 O O . PHE B 1 276 ? 3.619 28.777 10.334 1 96.46 276 PHE B O 1
ATOM 4413 N N . TYR B 1 277 ? 5.377 27.828 11.288 1 95.43 277 TYR B N 1
ATOM 4414 C CA . TYR B 1 277 ? 6.066 29.083 11.566 1 95.43 277 TYR B CA 1
ATOM 4415 C C . TYR B 1 277 ? 7.485 29.061 11.011 1 95.43 277 TYR B C 1
ATOM 4417 O O . TYR B 1 277 ? 8.231 28.105 11.235 1 95.43 277 TYR B O 1
ATOM 4425 N N . LEU B 1 278 ? 7.799 30.098 10.341 1 96.09 278 LEU B N 1
ATOM 4426 C CA . LEU B 1 278 ? 9.104 30.165 9.692 1 96.09 278 LEU B CA 1
ATOM 4427 C C . LEU B 1 278 ? 9.773 31.51 9.955 1 96.09 278 LEU B C 1
ATOM 4429 O O . LEU B 1 278 ? 9.188 32.562 9.69 1 96.09 278 LEU B O 1
ATOM 4433 N N . ALA B 1 279 ? 10.947 31.435 10.392 1 94.31 279 ALA B N 1
ATOM 4434 C CA . ALA B 1 279 ? 11.719 32.658 10.601 1 94.31 279 ALA B CA 1
ATOM 4435 C C . ALA B 1 279 ? 12.204 33.233 9.274 1 94.31 279 ALA B C 1
ATOM 4437 O O . ALA B 1 279 ? 12.645 32.492 8.393 1 94.31 279 ALA B O 1
ATOM 4438 N N . PRO B 1 280 ? 12.103 34.603 9.133 1 95.12 280 PRO B N 1
ATOM 4439 C CA . PRO B 1 280 ? 12.641 35.218 7.917 1 95.12 280 PRO B CA 1
ATOM 4440 C C . PRO B 1 280 ? 14.161 35.112 7.826 1 95.12 280 PRO B C 1
ATOM 4442 O O . PRO B 1 280 ? 14.835 34.947 8.846 1 95.12 280 PRO B O 1
ATOM 4445 N N . ARG B 1 281 ? 14.615 35.157 6.643 1 93.42 281 ARG B N 1
ATOM 4446 C CA . ARG B 1 281 ? 16.058 35.249 6.448 1 93.42 281 ARG B CA 1
ATOM 4447 C C . ARG B 1 281 ? 16.586 36.606 6.903 1 93.42 281 ARG B C 1
ATOM 4449 O O . ARG B 1 281 ? 15.937 37.633 6.692 1 93.42 281 ARG B O 1
ATOM 4456 N N . ILE B 1 282 ? 17.643 36.608 7.765 1 79.72 282 ILE B N 1
ATOM 4457 C CA . ILE B 1 282 ? 18.211 37.863 8.246 1 79.72 282 ILE B CA 1
ATOM 4458 C C . ILE B 1 282 ? 19.288 38.347 7.278 1 79.72 282 ILE B C 1
ATOM 4460 O O . ILE B 1 282 ? 20.122 37.56 6.824 1 79.72 282 ILE B O 1
ATOM 4464 N N . GLU B 1 283 ? 19.029 39.438 6.611 1 63.91 283 GLU B N 1
ATOM 4465 C CA . GLU B 1 283 ? 20.046 40.08 5.783 1 63.91 283 GLU B CA 1
ATOM 4466 C C . GLU B 1 283 ? 21.286 40.428 6.603 1 63.91 283 GLU B C 1
ATOM 4468 O O . GLU B 1 283 ? 21.175 40.919 7.728 1 63.91 283 GLU B O 1
ATOM 4473 N N . ASP B 1 284 ? 22.386 39.718 6.656 1 53.52 284 ASP B N 1
ATOM 4474 C CA . ASP B 1 284 ? 23.615 40.279 7.207 1 53.52 284 ASP B CA 1
ATOM 4475 C C . ASP B 1 284 ? 23.814 41.722 6.75 1 53.52 284 ASP B C 1
ATOM 4477 O O . ASP B 1 284 ? 23.818 42.003 5.55 1 53.52 284 ASP B O 1
ATOM 4481 N N . ASP B 1 285 ? 23.268 42.702 7.361 1 44.31 285 ASP B N 1
ATOM 4482 C CA . ASP B 1 285 ? 23.714 44.075 7.147 1 44.31 285 ASP B CA 1
ATOM 4483 C C . ASP B 1 285 ? 25.237 44.153 7.074 1 44.31 285 ASP B C 1
ATOM 4485 O O . ASP B 1 285 ? 25.927 43.866 8.055 1 44.31 285 ASP B O 1
ATOM 4489 N N . GLU B 1 286 ? 26.028 43.62 6.236 1 40.08 286 GLU B N 1
ATOM 4490 C CA . GLU B 1 286 ? 27.372 44.175 6.109 1 40.08 286 GLU B CA 1
ATOM 4491 C C . GLU B 1 286 ? 27.33 45.691 5.936 1 40.08 286 GLU B C 1
ATOM 4493 O O . GLU B 1 286 ? 26.762 46.194 4.965 1 40.08 286 GLU B O 1
ATOM 4498 N N . GLU B 1 287 ? 27.064 46.497 7.006 1 31.99 287 GLU B N 1
ATOM 4499 C CA . GLU B 1 287 ? 27.857 47.723 7.033 1 31.99 287 GLU B CA 1
ATOM 4500 C C . GLU B 1 287 ? 29.351 47.414 7.035 1 31.99 287 GLU B C 1
ATOM 4502 O O . GLU B 1 287 ? 29.79 46.449 7.663 1 31.99 287 GLU B O 1
#

Nearest PDB structures (foldseek):
  7o1f-assembly2_D  TM=9.135E-01  e=2.096E-24  Thermochaetoides thermophila DSM 1495
  2zvk-assembly1_C  TM=9.385E-01  e=1.351E-23  Homo sapiens
  8gl9-assembly2_D  TM=9.369E-01  e=3.075E-23  Homo sapiens
  8gl9-assembly1_B  TM=9.224E-01  e=7.808E-23  Homo sapiens
  8gla-assembly1_A  TM=9.312E-01  e=2.335E-21  Homo sapiens

Sequence (574 aa):
MFECTIEGLLLKRLMECLKEMVTDVNLVCNASGISLDSMDGSHVAVVDVRLAVDLFHKYRCDRPVQLGLSVPNLLLALQPVKSAETLVHLSSLHGDDEDDEEDTILHINIEDPESGDTWSMEVRLLDVESEQLEVPEHTEHEATAVVRSKELQDLVRYLNSLSESIVVKMDKTHMQLSARGDSVAASRKMQPESLVCTNSTEHEFAARYLNMFLKGAVLADFVEIGCSHGLPMQISFRLKLQAERERDAKKKGADRLHDVKMDEDEGPQSRSTLSFYLAPRIEDDEEMFECTIEGLLLKRLMECLKEMVTDVNLVCNASGISLDSMDGSHVAVVDVRLAVDLFHKYRCDRPVQLGLSVPNLLLALQPVKSAETLVHLSSLHGDDEDDEEDTILHINIEDPESGDTWSMEVRLLDVESEQLEVPEHTEHEATAVVRSKELQDLVRYLNSLSESIVVKMDKTHMQLSARGDSVAASRKMQPESLVCTNSTEHEFAARYLNMFLKGAVLADFVEIGCSHGLPMQISFRLKLQAERERDAKKKGADRLHDVKMDEDEGPQSRSTLSFYLAPRIEDDEE

Organism: Toxoplasma gondii (strain ATCC 50861 / VEG) (NCBI:txid432359)

Foldseek 3Di:
DWKFKAFLVLVLLVLVLCVVFDFKWKWKDDPFGIKTWDGGPVNQKMKIWDDGRQRTPDTDDPDIDIFIATSVVVNVLSVVRDDRPKMKMWDAPCDPPVPDQSNFWIWIWIADPVPRDIDIDIGGTDDDDDDPDPDPQDDDFQKKFKAFLVVVLVVLVVLVVAAQKWKWKDDPAWIKIWHHHPPDIDMDTDGGLDMDHNDIDIFMFGSVVVNSNSSCSVFARMWMWGHHPPFWIKIKGWHHRPVVRVVVVVVCVPDPSNVPPPPVPPPSSRTTMIMMTGDTDDPPPPD/DWKFKAQLVLVLLVLVLCVVFDFKWKWKDDPQGIKTWDGGPVNQKIKIWDDGRQRTPDTDDPDIDIWIATSVQVNVLSVPDDDRPKMKMWDAPCDPPVPDQSNQWIWIKIADPPPRDIDIDIGGTDDDDDDPDPDPQDDDFQKKFKAFLVVVLVVLVVLVVAAQKWKWKDDPAWIKIWHHHPPDIDMDTDGGLDMDHNDIDIFMFGSVVVNSNSSCSVQARMWMWGHHPPFWIKIKGWHHRPVVRVVVVVVCVPDPSNPPPPPVPPPPSRTTMIMMTGDTDDDPPPD

pLDDT: mean 88.21, std 16.5, range [29.0, 98.82]

Radius of gyration: 31.3 Å; Cα contacts (8 Å, |Δi|>4): 1260; chains: 2; bounding box: 54×90×75 Å